Protein AF-0000000078424713 (afdb_homodimer)

Structure (mmCIF, N/CA/C/O backbone):
data_AF-0000000078424713-model_v1
#
loop_
_entity.id
_entity.type
_entity.pdbx_description
1 polymer 'Alcohol dehydrogenase'
#
loop_
_atom_site.group_PDB
_atom_site.id
_atom_site.type_symbol
_atom_site.label_atom_id
_atom_site.label_alt_id
_atom_site.label_comp_id
_atom_site.label_asym_id
_atom_site.label_entity_id
_atom_site.label_seq_id
_atom_site.pdbx_PDB_ins_code
_atom_site.Cartn_x
_atom_site.Cartn_y
_atom_site.Cartn_z
_atom_site.occupancy
_atom_site.B_iso_or_equiv
_atom_site.auth_seq_id
_atom_site.auth_comp_id
_atom_site.auth_asym_id
_atom_site.auth_atom_id
_atom_site.pdbx_PDB_model_num
ATOM 1 N N . MET A 1 1 ? -4.254 35.156 7 1 68.94 1 MET A N 1
ATOM 2 C CA . MET A 1 1 ? -3.281 34.188 6.52 1 68.94 1 MET A CA 1
ATOM 3 C C . MET A 1 1 ? -3.789 32.75 6.727 1 68.94 1 MET A C 1
ATOM 5 O O . MET A 1 1 ? -4.633 32.5 7.59 1 68.94 1 MET A O 1
ATOM 9 N N . ALA A 1 2 ? -3.672 31.766 5.781 1 88.94 2 ALA A N 1
ATOM 10 C CA . ALA A 1 2 ? -4.363 30.469 5.688 1 88.94 2 ALA A CA 1
ATOM 11 C C . ALA A 1 2 ? -4.148 29.641 6.949 1 88.94 2 ALA A C 1
ATOM 13 O O . ALA A 1 2 ? -4.945 28.766 7.262 1 88.94 2 ALA A O 1
ATOM 14 N N . PHE A 1 3 ? -3.219 30.094 7.855 1 97.5 3 PHE A N 1
ATOM 15 C CA . PHE A 1 3 ? -2.814 29.234 8.953 1 97.5 3 PHE A CA 1
ATOM 16 C C . PHE A 1 3 ? -3 29.938 10.297 1 97.5 3 PHE A C 1
ATOM 18 O O . PHE A 1 3 ? -2.988 29.281 11.344 1 97.5 3 PHE A O 1
ATOM 25 N N . LYS A 1 4 ? -3.119 31.297 10.305 1 97.5 4 LYS A N 1
ATOM 26 C CA . LYS A 1 4 ? -3.184 32.094 11.539 1 97.5 4 LYS A CA 1
ATOM 27 C C . LYS A 1 4 ? -4.305 31.578 12.445 1 97.5 4 LYS A C 1
ATOM 29 O O . LYS A 1 4 ? -5.445 31.422 12.008 1 97.5 4 LYS A O 1
ATOM 34 N N . GLY A 1 5 ? -3.928 31.203 13.633 1 97.69 5 GLY A N 1
ATOM 35 C CA . GLY A 1 5 ? -4.91 30.844 14.648 1 97.69 5 GLY A CA 1
ATOM 36 C C . GLY A 1 5 ? -5.359 29.406 14.547 1 97.69 5 GLY A C 1
ATOM 37 O O . GLY A 1 5 ? -6.145 28.938 15.375 1 97.69 5 GLY A O 1
ATOM 38 N N . LYS A 1 6 ? -4.883 28.688 13.578 1 98.44 6 LYS A N 1
ATOM 39 C CA . LYS A 1 6 ? -5.305 27.312 13.352 1 98.44 6 LYS A CA 1
ATOM 40 C C . LYS A 1 6 ? -4.582 26.359 14.305 1 98.44 6 LYS A C 1
ATOM 42 O O . LYS A 1 6 ? -3.566 26.719 14.898 1 98.44 6 LYS A O 1
ATOM 47 N N . HIS A 1 7 ? -5.145 25.219 14.547 1 98.81 7 HIS A N 1
ATOM 48 C CA . HIS A 1 7 ? -4.562 24.141 15.336 1 98.81 7 HIS A CA 1
ATOM 49 C C . HIS A 1 7 ? -4.164 22.969 14.445 1 98.81 7 HIS A C 1
ATOM 51 O O . HIS A 1 7 ? -4.957 22.516 13.609 1 98.81 7 HIS A O 1
ATOM 57 N N . ALA A 1 8 ? -2.875 22.516 14.648 1 98.88 8 ALA A N 1
ATOM 58 C CA . ALA A 1 8 ? -2.336 21.531 13.703 1 98.88 8 ALA A CA 1
ATOM 59 C C . ALA A 1 8 ? -1.685 20.359 14.43 1 98.88 8 ALA A C 1
ATOM 61 O O . ALA A 1 8 ? -1.218 20.516 15.562 1 98.88 8 ALA A O 1
ATOM 62 N N . ILE A 1 9 ? -1.711 19.234 13.836 1 98.94 9 ILE A N 1
ATOM 63 C CA . ILE A 1 9 ? -0.908 18.078 14.227 1 98.94 9 ILE A CA 1
ATOM 64 C C . ILE A 1 9 ? 0.061 17.719 13.102 1 98.94 9 ILE A C 1
ATOM 66 O O . ILE A 1 9 ? -0.309 17.734 11.922 1 98.94 9 ILE A O 1
ATOM 70 N N . VAL A 1 10 ? 1.286 17.453 13.414 1 98.94 10 VAL A N 1
ATOM 71 C CA . VAL A 1 10 ? 2.273 16.922 12.484 1 98.94 10 VAL A CA 1
ATOM 72 C C . VAL A 1 10 ? 2.838 15.609 13.023 1 98.94 10 VAL A C 1
ATOM 74 O O . VAL A 1 10 ? 3.486 15.594 14.07 1 98.94 10 VAL A O 1
ATOM 77 N N . THR A 1 11 ? 2.545 14.516 12.375 1 98.94 11 THR A N 1
ATOM 78 C CA . THR A 1 11 ? 3.264 13.297 12.719 1 98.94 11 THR A CA 1
ATOM 79 C C . THR A 1 11 ? 4.645 13.281 12.078 1 98.94 11 THR A C 1
ATOM 81 O O . THR A 1 11 ? 4.832 13.812 10.977 1 98.94 11 THR A O 1
ATOM 84 N N . GLY A 1 12 ? 5.566 12.641 12.766 1 98.25 12 GLY A N 1
ATOM 85 C CA . GLY A 1 12 ? 6.934 12.703 12.281 1 98.25 12 GLY A CA 1
ATOM 86 C C . GLY A 1 12 ? 7.504 14.109 12.289 1 98.25 12 GLY A C 1
ATOM 87 O O . GLY A 1 12 ? 8.281 14.477 11.398 1 98.25 12 GLY A O 1
ATOM 88 N N . GLY A 1 13 ? 7.086 14.914 13.188 1 98.25 13 GLY A N 1
ATOM 89 C CA . GLY A 1 13 ? 7.395 16.344 13.172 1 98.25 13 GLY A CA 1
ATOM 90 C C . GLY A 1 13 ? 8.641 16.688 13.961 1 98.25 13 GLY A C 1
ATOM 91 O O . GLY A 1 13 ? 8.969 17.859 14.125 1 98.25 13 GLY A O 1
ATOM 92 N N . ALA A 1 14 ? 9.367 15.68 14.477 1 97.44 14 ALA A N 1
ATOM 93 C CA . ALA A 1 14 ? 10.5 15.977 15.352 1 97.44 14 ALA A CA 1
ATOM 94 C C . ALA A 1 14 ? 11.805 16.016 14.562 1 97.44 14 ALA A C 1
ATOM 96 O O . ALA A 1 14 ? 12.844 16.438 15.086 1 97.44 14 ALA A O 1
ATOM 97 N N . ASN A 1 15 ? 11.797 15.625 13.273 1 95.25 15 ASN A N 1
ATOM 98 C CA . ASN A 1 15 ? 12.992 15.633 12.438 1 95.25 15 ASN A CA 1
ATOM 99 C C . ASN A 1 15 ? 12.641 15.75 10.961 1 95.25 15 ASN A C 1
ATOM 101 O O . ASN A 1 15 ? 11.469 15.789 10.594 1 95.25 15 ASN A O 1
ATOM 105 N N . GLY A 1 16 ? 13.609 15.984 10.195 1 96.19 16 GLY A N 1
ATOM 106 C CA . GLY A 1 16 ? 13.477 15.906 8.75 1 96.19 16 GLY A CA 1
ATOM 107 C C . GLY A 1 16 ? 12.438 16.844 8.195 1 96.19 16 GLY A C 1
ATOM 108 O O . GLY A 1 16 ? 12.375 18.016 8.586 1 96.19 16 GLY A O 1
ATOM 109 N N . ILE A 1 17 ? 11.688 16.359 7.211 1 98.38 17 ILE A N 1
ATOM 110 C CA . ILE A 1 17 ? 10.672 17.156 6.527 1 98.38 17 ILE A CA 1
ATOM 111 C C . ILE A 1 17 ? 9.609 17.609 7.527 1 98.38 17 ILE A C 1
ATOM 113 O O . ILE A 1 17 ? 9.172 18.766 7.508 1 98.38 17 ILE A O 1
ATOM 117 N N . GLY A 1 18 ? 9.203 16.719 8.453 1 98.5 18 GLY A N 1
ATOM 118 C CA . GLY A 1 18 ? 8.18 17.031 9.438 1 98.5 18 GLY A CA 1
ATOM 119 C C . GLY A 1 18 ? 8.555 18.188 10.336 1 98.5 18 GLY A C 1
ATOM 120 O O . GLY A 1 18 ? 7.727 19.062 10.617 1 98.5 18 GLY A O 1
ATOM 121 N N . LEU A 1 19 ? 9.766 18.188 10.742 1 98.44 19 LEU A N 1
ATOM 122 C CA . LEU A 1 19 ? 10.242 19.281 11.586 1 98.44 19 LEU A CA 1
ATOM 123 C C . LEU A 1 19 ? 10.195 20.609 10.836 1 98.44 19 LEU A C 1
ATOM 125 O O . LEU A 1 19 ? 9.82 21.641 11.398 1 98.44 19 LEU A O 1
ATOM 129 N N . GLN A 1 20 ? 10.594 20.578 9.562 1 98.62 20 GLN A N 1
ATOM 130 C CA . GLN A 1 20 ? 10.531 21.797 8.758 1 98.62 20 GLN A CA 1
ATOM 131 C C . GLN A 1 20 ? 9.094 22.25 8.562 1 98.62 20 GLN A C 1
ATOM 133 O O . GLN A 1 20 ? 8.82 23.453 8.492 1 98.62 20 GLN A O 1
ATOM 138 N N . VAL A 1 21 ? 8.141 21.328 8.461 1 98.88 21 VAL A N 1
ATOM 139 C CA . VAL A 1 21 ? 6.727 21.672 8.375 1 98.88 21 VAL A CA 1
ATOM 140 C C . VAL A 1 21 ? 6.289 22.391 9.656 1 98.8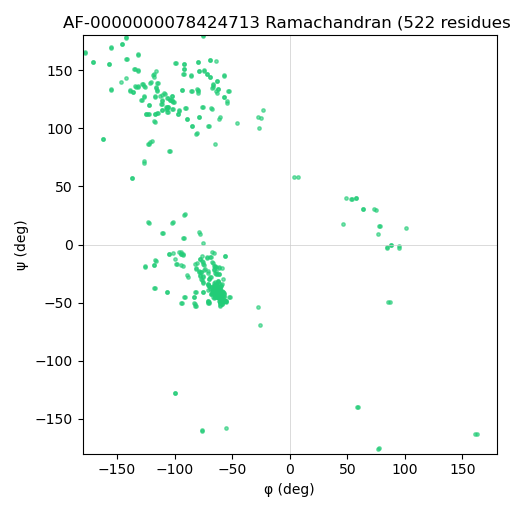8 21 VAL A C 1
ATOM 142 O O . VAL A 1 21 ? 5.609 23.422 9.594 1 98.88 21 VAL A O 1
ATOM 145 N N . VAL A 1 22 ? 6.691 21.859 10.805 1 98.81 22 VAL A N 1
ATOM 146 C CA . VAL A 1 22 ? 6.367 22.469 12.086 1 98.81 22 VAL A CA 1
ATOM 147 C C . VAL A 1 22 ? 6.891 23.906 12.117 1 98.81 22 VAL A C 1
ATOM 149 O O . VAL A 1 22 ? 6.156 24.844 12.461 1 98.81 22 VAL A O 1
ATOM 152 N N . LYS A 1 23 ? 8.141 24.094 11.727 1 98.75 23 LYS A N 1
ATOM 153 C CA . LYS A 1 23 ? 8.758 25.422 11.703 1 98.75 23 LYS A CA 1
ATOM 154 C C . LYS A 1 23 ? 7.977 26.375 10.805 1 98.75 23 LYS A C 1
ATOM 156 O O . LYS A 1 23 ? 7.711 27.516 11.18 1 98.75 23 LYS A O 1
ATOM 161 N N . GLN A 1 24 ? 7.609 25.875 9.617 1 98.5 24 GLN A N 1
ATOM 162 C CA . GLN A 1 24 ? 6.844 26.703 8.68 1 98.5 24 GLN A CA 1
ATOM 163 C C . GLN A 1 24 ? 5.492 27.094 9.273 1 98.5 24 GLN A C 1
ATOM 165 O O . GLN A 1 24 ? 5.059 28.234 9.133 1 98.5 24 GLN A O 1
ATOM 170 N N . LEU A 1 25 ? 4.789 26.156 9.906 1 98.75 25 LEU A N 1
ATOM 171 C CA . LEU A 1 25 ? 3.49 26.438 10.516 1 98.75 25 LEU A CA 1
ATOM 172 C C . LEU A 1 25 ? 3.613 27.5 11.594 1 98.75 25 LEU A C 1
ATOM 174 O O . LEU A 1 25 ? 2.799 28.422 11.656 1 98.75 25 LEU A O 1
ATOM 178 N N . LEU A 1 26 ? 4.617 27.391 12.438 1 98.62 26 LEU A N 1
ATOM 179 C CA . LEU A 1 26 ? 4.848 28.375 13.5 1 98.62 26 LEU A CA 1
ATOM 180 C C . LEU A 1 26 ? 5.141 29.75 12.906 1 98.62 26 LEU A C 1
ATOM 182 O O . LEU A 1 26 ? 4.59 30.75 13.367 1 98.62 26 LEU A O 1
ATOM 186 N N . MET A 1 27 ? 5.945 29.766 11.867 1 98.06 27 MET A N 1
ATOM 187 C CA . MET A 1 27 ? 6.312 31.016 11.203 1 98.06 27 MET A CA 1
ATOM 188 C C . MET A 1 27 ? 5.09 31.672 10.578 1 98.06 27 MET A C 1
ATOM 190 O O . MET A 1 27 ? 5.055 32.906 10.406 1 98.06 27 MET A O 1
ATOM 194 N N . HIS A 1 28 ? 4.078 30.891 10.258 1 98.06 28 HIS A N 1
ATOM 195 C CA . HIS A 1 28 ? 2.869 31.406 9.625 1 98.06 28 HIS A CA 1
ATOM 196 C C . HIS A 1 28 ? 1.736 31.547 10.641 1 98.06 28 HIS A C 1
ATOM 198 O O . HIS A 1 28 ? 0.561 31.5 10.273 1 98.06 28 HIS A O 1
ATOM 204 N N . ASP A 1 29 ? 2.047 31.594 11.906 1 97.94 29 ASP A N 1
ATOM 205 C CA . ASP A 1 29 ? 1.209 32.031 13.016 1 97.94 29 ASP A CA 1
ATOM 206 C C . ASP A 1 29 ? 0.127 31.016 13.344 1 97.94 29 ASP A C 1
ATOM 208 O O . ASP A 1 29 ? -0.987 31.391 13.727 1 97.94 29 ASP A O 1
ATOM 212 N N . VAL A 1 30 ? 0.4 29.75 13.117 1 98.56 30 VAL A N 1
ATOM 213 C CA . VAL A 1 30 ? -0.473 28.719 13.688 1 98.56 30 VAL A CA 1
ATOM 214 C C . VAL A 1 30 ? -0.541 28.891 15.203 1 98.56 30 VAL A C 1
ATOM 216 O O . VAL A 1 30 ? 0.439 29.281 15.836 1 98.56 30 VAL A O 1
ATOM 219 N N . HIS A 1 31 ? -1.687 28.609 15.766 1 98.62 31 HIS A N 1
ATOM 220 C CA . HIS A 1 31 ? -1.865 28.859 17.188 1 98.62 31 HIS A CA 1
ATOM 221 C C . HIS A 1 31 ? -1.307 27.719 18.031 1 98.62 31 HIS A C 1
ATOM 223 O O . HIS A 1 31 ? -0.588 27.953 19 1 98.62 31 HIS A O 1
ATOM 229 N N . LYS A 1 32 ? -1.677 26.516 17.719 1 98.81 32 LYS A N 1
ATOM 230 C CA . LYS A 1 32 ? -1.205 25.328 18.438 1 98.81 32 LYS A CA 1
ATOM 231 C C . LYS A 1 32 ? -0.729 24.25 17.469 1 98.81 32 LYS A C 1
ATOM 233 O O . LYS A 1 32 ? -1.345 24.047 16.422 1 98.81 32 LYS A O 1
ATOM 238 N N . VAL A 1 33 ? 0.405 23.656 17.781 1 98.88 33 VAL A N 1
ATOM 239 C CA . VAL A 1 33 ? 0.933 22.531 17 1 98.88 33 VAL A CA 1
ATOM 240 C C . VAL A 1 33 ? 1.267 21.375 17.938 1 98.88 33 VAL A C 1
ATOM 242 O O . VAL A 1 33 ? 1.982 21.547 18.922 1 98.88 33 VAL A O 1
ATOM 245 N N . ALA A 1 34 ? 0.713 20.234 17.688 1 98.88 34 ALA A N 1
ATOM 246 C CA . ALA A 1 34 ? 1.129 19 18.344 1 98.88 34 ALA A CA 1
ATOM 247 C C . ALA A 1 34 ? 1.993 18.156 17.422 1 98.88 34 ALA A C 1
ATOM 249 O O . ALA A 1 34 ? 1.628 17.906 16.266 1 98.88 34 ALA A O 1
ATOM 250 N N . ILE A 1 35 ? 3.129 17.766 17.922 1 98.69 35 ILE A N 1
ATOM 251 C CA . ILE A 1 35 ? 4.039 16.859 17.234 1 98.69 35 ILE A CA 1
ATOM 252 C C . ILE A 1 35 ? 3.898 15.445 17.797 1 98.69 35 ILE A C 1
ATOM 254 O O . ILE A 1 35 ? 3.996 15.234 19 1 98.69 35 ILE A O 1
ATOM 258 N N . ILE A 1 36 ? 3.594 14.516 16.953 1 98.75 36 ILE A N 1
ATOM 259 C CA . ILE A 1 36 ? 3.605 13.102 17.312 1 98.75 36 ILE A CA 1
ATOM 260 C C . ILE A 1 36 ? 4.805 12.414 16.672 1 98.75 36 ILE A C 1
ATOM 262 O O . ILE A 1 36 ? 4.926 12.375 15.438 1 98.75 36 ILE A O 1
ATOM 266 N N . ASP A 1 37 ? 5.66 11.898 17.422 1 98.38 37 ASP A N 1
ATOM 267 C CA . ASP A 1 37 ? 6.871 11.266 16.906 1 98.38 37 ASP A CA 1
ATOM 268 C C . ASP A 1 37 ? 7.43 10.258 17.906 1 98.38 37 ASP A C 1
ATOM 270 O O . ASP A 1 37 ? 7.145 10.336 19.109 1 98.38 37 ASP A O 1
ATOM 274 N N . LEU A 1 38 ? 8.156 9.312 17.391 1 96.44 38 LEU A N 1
ATOM 275 C CA . LEU A 1 38 ? 8.883 8.391 18.266 1 96.44 38 LEU A CA 1
ATOM 276 C C . LEU A 1 38 ? 10.125 9.062 18.844 1 96.44 38 LEU A C 1
ATOM 278 O O . LEU A 1 38 ? 10.539 8.75 19.969 1 96.44 38 LEU A O 1
ATOM 282 N N . GLN A 1 39 ? 10.633 9.922 18.094 1 90.69 39 GLN A N 1
ATOM 283 C CA . GLN A 1 39 ? 11.812 10.656 18.531 1 90.69 39 GLN A CA 1
ATOM 284 C C . GLN A 1 39 ? 11.422 11.875 19.359 1 90.69 39 GLN A C 1
ATOM 286 O O . GLN A 1 39 ? 10.391 12.5 19.109 1 90.69 39 GLN A O 1
ATOM 291 N N . ASP A 1 40 ? 12.133 12.305 20.359 1 86.31 40 ASP A N 1
ATOM 292 C CA . ASP A 1 40 ? 11.812 13.414 21.25 1 86.31 40 ASP A CA 1
ATOM 293 C C . ASP A 1 40 ? 12.562 14.68 20.844 1 86.31 40 ASP A C 1
ATOM 295 O O . ASP A 1 40 ? 12.109 15.789 21.109 1 86.31 40 ASP A O 1
ATOM 299 N N . ASN A 1 41 ? 13.484 14.656 20.031 1 91.69 41 ASN A N 1
ATOM 300 C CA . ASN A 1 41 ? 14.312 15.805 19.688 1 91.69 41 ASN A CA 1
ATOM 301 C C . ASN A 1 41 ? 14.016 17 20.578 1 91.69 41 ASN A C 1
ATOM 303 O O . ASN A 1 41 ? 13.703 18.094 20.094 1 91.69 41 ASN A O 1
ATOM 307 N N . LEU A 1 42 ? 14.148 16.922 21.922 1 94.44 42 LEU A N 1
ATOM 308 C CA . LEU A 1 42 ? 13.766 17.875 22.953 1 94.44 42 LEU A CA 1
ATOM 309 C C . LEU A 1 42 ? 14.516 19.188 22.781 1 94.44 42 LEU A C 1
ATOM 311 O O . LEU A 1 42 ? 13.945 20.266 22.984 1 94.44 42 LEU A O 1
ATOM 315 N N . GLU A 1 43 ? 15.766 19.078 22.406 1 95.75 43 GLU A N 1
ATOM 316 C CA . GLU A 1 43 ? 16.562 20.281 22.234 1 95.75 43 GLU A CA 1
ATOM 317 C C . GLU A 1 43 ? 15.945 21.219 21.203 1 95.75 43 GLU A C 1
ATOM 319 O O . GLU A 1 43 ? 15.758 22.406 21.453 1 95.75 43 GLU A O 1
ATOM 324 N N . GLU A 1 44 ? 15.633 20.672 20.031 1 96.38 44 GLU A N 1
ATOM 325 C CA . GLU A 1 44 ? 15.039 21.484 18.969 1 96.38 44 GLU A CA 1
ATOM 326 C C . GLU A 1 44 ? 13.672 22.016 19.375 1 96.38 44 GLU A C 1
ATOM 328 O O . GLU A 1 44 ? 13.312 23.141 19.047 1 96.38 44 GLU A O 1
ATOM 333 N N . ILE A 1 45 ? 12.914 21.25 20.125 1 96.5 45 ILE A N 1
ATOM 334 C CA . ILE A 1 45 ? 11.562 21.625 20.516 1 96.5 45 ILE A CA 1
ATOM 335 C C . ILE A 1 45 ? 11.633 22.781 21.531 1 96.5 45 ILE A C 1
ATOM 337 O O . ILE A 1 45 ? 10.836 23.719 21.453 1 96.5 45 ILE A O 1
ATOM 341 N N . VAL A 1 46 ? 12.547 22.75 22.406 1 97.06 46 VAL A N 1
ATOM 342 C CA . VAL A 1 46 ? 12.75 23.812 23.375 1 97.06 46 VAL A CA 1
ATOM 343 C C . VAL A 1 46 ? 13.117 25.109 22.656 1 97.06 46 VAL A C 1
ATOM 345 O O . VAL A 1 46 ? 12.609 26.172 23 1 97.06 46 VAL A O 1
ATOM 348 N N . ILE A 1 47 ? 13.953 25 21.688 1 98.12 47 ILE A N 1
ATOM 349 C CA . ILE A 1 47 ? 14.375 26.156 20.906 1 98.12 47 ILE A CA 1
ATOM 350 C C . ILE A 1 47 ? 13.164 26.766 20.203 1 98.12 47 ILE A C 1
ATOM 352 O O . ILE A 1 47 ? 13 27.984 20.203 1 98.12 47 ILE A O 1
ATOM 356 N N . LEU A 1 48 ? 12.312 25.938 19.641 1 98.38 48 LEU A N 1
ATOM 357 C CA . LEU A 1 48 ? 11.133 26.422 18.922 1 98.38 48 LEU A CA 1
ATOM 358 C C . LEU A 1 48 ? 10.148 27.078 19.891 1 98.38 48 LEU A C 1
ATOM 360 O O . LEU A 1 48 ? 9.562 28.109 19.562 1 98.38 48 LEU A O 1
ATOM 364 N N . ARG A 1 49 ? 9.961 26.547 21.078 1 98.19 49 ARG A N 1
ATOM 365 C CA . ARG A 1 49 ? 9.07 27.141 22.078 1 98.19 49 ARG A CA 1
ATOM 366 C C . ARG A 1 49 ? 9.547 28.531 22.469 1 98.19 49 ARG A C 1
ATOM 368 O O . ARG A 1 49 ? 8.734 29.453 22.641 1 98.19 49 ARG A O 1
ATOM 375 N N . ALA A 1 50 ? 10.828 28.641 22.578 1 98.44 50 ALA A N 1
ATOM 376 C CA . ALA A 1 50 ? 11.398 29.938 22.953 1 98.44 50 ALA A CA 1
ATOM 377 C C . ALA A 1 50 ? 11.25 30.953 21.812 1 98.44 50 ALA A C 1
ATOM 379 O O . ALA A 1 50 ? 11.023 32.125 22.062 1 98.44 50 ALA A O 1
ATOM 380 N N . ALA A 1 51 ? 11.375 30.469 20.625 1 98.44 51 ALA A N 1
ATOM 381 C CA . ALA A 1 51 ? 11.328 31.344 19.453 1 98.44 51 ALA A CA 1
ATOM 382 C C . ALA A 1 51 ? 9.898 31.781 19.156 1 98.44 51 ALA A C 1
ATOM 384 O O . ALA A 1 51 ? 9.68 32.844 18.562 1 98.44 51 ALA A O 1
ATOM 385 N N . PHE A 1 52 ? 8.922 30.953 19.547 1 98.38 52 PHE A N 1
ATOM 386 C CA . PHE A 1 52 ? 7.516 31.234 19.281 1 98.38 52 PHE A CA 1
ATOM 387 C C . PHE A 1 52 ? 6.707 31.172 20.578 1 98.38 52 PHE A C 1
ATOM 389 O O . PHE A 1 52 ? 5.789 30.344 20.703 1 98.38 52 PHE A O 1
ATOM 396 N N . PRO A 1 53 ? 6.84 32.094 21.5 1 97.5 53 PRO A N 1
ATOM 397 C CA . PRO A 1 53 ? 6.285 31.984 22.844 1 97.5 53 PRO A CA 1
ATOM 398 C C . PRO A 1 53 ? 4.77 32.188 22.875 1 97.5 53 PRO A C 1
ATOM 400 O O . PRO A 1 53 ? 4.109 31.797 23.844 1 97.5 53 PRO A O 1
ATOM 403 N N . ALA A 1 54 ? 4.242 32.844 21.859 1 97.81 54 ALA A N 1
ATOM 404 C CA . ALA A 1 54 ? 2.803 33.062 21.828 1 97.81 54 ALA A CA 1
ATOM 405 C C . ALA A 1 54 ? 2.047 31.844 21.328 1 97.81 54 ALA A C 1
ATOM 407 O O . ALA A 1 54 ? 0.827 31.75 21.484 1 97.81 54 ALA A O 1
ATOM 408 N N . GLN A 1 55 ? 2.748 30.922 20.703 1 98.31 55 GLN A N 1
ATOM 409 C CA . GLN A 1 55 ? 2.16 29.703 20.156 1 98.31 55 GLN A CA 1
ATOM 410 C C . GLN A 1 55 ? 2.377 28.516 21.109 1 98.31 55 GLN A C 1
ATOM 412 O O . GLN A 1 55 ? 3.229 28.578 22 1 98.31 55 GLN A O 1
ATOM 417 N N . HIS A 1 56 ? 1.563 27.531 21.016 1 98.19 56 HIS A N 1
ATOM 418 C CA . HIS A 1 56 ? 1.643 26.344 21.844 1 98.19 56 HIS A CA 1
ATOM 419 C C . HIS A 1 56 ? 2.174 25.156 21.062 1 98.19 56 HIS A C 1
ATOM 421 O O . HIS A 1 56 ? 1.554 24.719 20.094 1 98.19 56 HIS A O 1
ATOM 427 N N . LEU A 1 57 ? 3.316 24.719 21.438 1 98.25 57 LEU A N 1
ATOM 428 C CA . LEU A 1 57 ? 3.947 23.562 20.797 1 98.25 57 LEU A CA 1
ATOM 429 C C . LEU A 1 57 ? 3.986 22.375 21.75 1 98.25 57 LEU A C 1
ATOM 431 O O . LEU A 1 57 ? 4.656 22.422 22.781 1 98.25 57 LEU A O 1
ATOM 435 N N . LEU A 1 58 ? 3.281 21.281 21.406 1 97.62 58 LEU A N 1
ATOM 436 C CA . LEU A 1 58 ? 3.178 20.062 22.203 1 97.62 58 LEU A CA 1
ATOM 437 C C . LEU A 1 58 ? 3.906 18.906 21.531 1 97.62 58 LEU A C 1
ATOM 439 O O . LEU A 1 58 ? 3.711 18.656 20.344 1 97.62 58 LEU A O 1
ATOM 443 N N . LEU A 1 59 ? 4.836 18.297 22.234 1 97.88 59 LEU A N 1
ATOM 444 C CA . LEU A 1 59 ? 5.504 17.094 21.75 1 97.88 59 LEU A CA 1
ATOM 445 C C . LEU A 1 59 ? 4.98 15.852 22.469 1 97.88 59 LEU A C 1
ATOM 447 O O . LEU A 1 59 ? 4.992 15.789 23.703 1 97.88 59 LEU A O 1
ATOM 451 N N . ILE A 1 60 ? 4.508 14.883 21.734 1 97.94 60 ILE A N 1
ATOM 452 C CA . ILE A 1 60 ? 4.004 13.625 22.281 1 97.94 60 ILE A CA 1
ATOM 453 C C . ILE A 1 60 ? 4.781 12.453 21.688 1 97.94 60 ILE A C 1
ATOM 455 O O . ILE A 1 60 ? 4.793 12.266 20.469 1 97.94 60 ILE A O 1
ATOM 459 N N . LYS A 1 61 ? 5.43 11.68 22.531 1 98.06 61 LYS A N 1
ATOM 460 C CA . LYS A 1 61 ? 6.141 10.484 22.094 1 98.06 61 LYS A CA 1
ATOM 461 C C . LYS A 1 61 ? 5.176 9.328 21.859 1 98.06 61 LYS A C 1
ATOM 463 O O . LYS A 1 61 ? 4.598 8.797 22.812 1 98.06 61 LYS A O 1
ATOM 468 N N . MET A 1 62 ? 4.969 8.938 20.594 1 98.5 62 MET A N 1
ATOM 469 C CA . MET A 1 62 ? 4.043 7.867 20.234 1 98.5 62 MET A CA 1
ATOM 470 C C . MET A 1 62 ? 4.422 7.242 18.906 1 98.5 62 MET A C 1
ATOM 472 O O . MET A 1 62 ? 4.797 7.949 17.969 1 98.5 62 MET A O 1
ATOM 476 N N . ASP A 1 63 ? 4.434 5.969 18.875 1 98.69 63 ASP A N 1
ATOM 477 C CA . ASP A 1 63 ? 4.586 5.219 17.625 1 98.69 63 ASP A CA 1
ATOM 478 C C . ASP A 1 63 ? 3.295 5.234 16.812 1 98.69 63 ASP A C 1
ATOM 480 O O . ASP A 1 63 ? 2.271 4.707 17.266 1 98.69 63 ASP A O 1
ATOM 484 N N . VAL A 1 64 ? 3.361 5.793 15.617 1 98.75 64 VAL A N 1
ATOM 485 C CA . VAL A 1 64 ? 2.146 5.945 14.828 1 98.75 64 VAL A CA 1
ATOM 486 C C . VAL A 1 64 ? 1.59 4.57 14.461 1 98.75 64 VAL A C 1
ATOM 488 O O . VAL A 1 64 ? 0.418 4.441 14.102 1 98.75 64 VAL A O 1
ATOM 491 N N . ALA A 1 65 ? 2.402 3.52 14.523 1 98.5 65 ALA A N 1
ATOM 492 C CA . ALA A 1 65 ? 1.945 2.166 14.219 1 98.5 65 ALA A CA 1
ATOM 493 C C . ALA A 1 65 ? 1.096 1.601 15.352 1 98.5 65 ALA A C 1
ATOM 495 O O . ALA A 1 65 ? 0.43 0.576 15.188 1 98.5 65 ALA A O 1
ATOM 496 N N . ASN A 1 66 ? 1.191 2.211 16.516 1 98.69 66 ASN A N 1
ATOM 497 C CA . ASN A 1 66 ? 0.387 1.799 17.672 1 98.69 66 ASN A CA 1
ATOM 498 C C . ASN A 1 66 ? -1.023 2.377 17.594 1 98.69 66 ASN A C 1
ATOM 500 O O . ASN A 1 66 ? -1.274 3.475 18.094 1 98.69 66 ASN A O 1
ATOM 504 N N . ALA A 1 67 ? -1.939 1.62 17.094 1 98.62 67 ALA A N 1
ATOM 505 C CA . ALA A 1 67 ? -3.281 2.113 16.781 1 98.62 67 ALA A CA 1
ATOM 506 C C . ALA A 1 67 ? -3.967 2.637 18.047 1 98.62 67 ALA A C 1
ATOM 508 O O . ALA A 1 67 ? -4.523 3.736 18.047 1 98.62 67 ALA A O 1
ATOM 509 N N . LYS A 1 68 ? -3.936 1.891 19.078 1 98.56 68 LYS A N 1
ATOM 510 C CA . LYS A 1 68 ? -4.578 2.303 20.328 1 98.56 68 LYS A CA 1
ATOM 511 C C . LYS A 1 68 ? -3.9 3.539 20.906 1 98.56 68 LYS A C 1
ATOM 513 O O . LYS A 1 68 ? -4.57 4.426 21.438 1 98.56 68 LYS A O 1
ATOM 518 N N . GLY A 1 69 ? -2.584 3.584 20.828 1 98.81 69 GLY A N 1
ATOM 519 C CA . GLY A 1 69 ? -1.841 4.746 21.297 1 98.81 69 GLY A CA 1
ATOM 520 C C . GLY A 1 69 ? -2.182 6.016 20.531 1 98.81 69 GLY A C 1
ATOM 521 O O . GLY A 1 69 ? -2.316 7.082 21.141 1 98.81 69 GLY A O 1
ATOM 522 N N . ILE A 1 70 ? -2.348 5.91 19.25 1 98.88 70 ILE A N 1
ATOM 523 C CA . ILE A 1 70 ? -2.67 7.059 18.422 1 98.88 70 ILE A CA 1
ATOM 524 C C . ILE A 1 70 ? -4.082 7.547 18.734 1 98.88 70 ILE A C 1
ATOM 526 O O . ILE A 1 70 ? -4.328 8.75 18.812 1 98.88 70 ILE A O 1
ATOM 530 N N . GLU A 1 71 ? -4.969 6.605 18.875 1 98.75 71 GLU A N 1
ATOM 531 C CA . GLU A 1 71 ? -6.32 6.992 19.266 1 98.75 71 GLU A CA 1
ATOM 532 C C . GLU A 1 71 ? -6.312 7.805 20.562 1 98.75 71 GLU A C 1
ATOM 534 O O . GLU A 1 71 ? -6.898 8.891 20.625 1 98.75 71 GLU A O 1
ATOM 539 N N . ALA A 1 72 ? -5.633 7.332 21.562 1 98.81 72 ALA A N 1
ATOM 540 C CA . ALA A 1 72 ? -5.535 8.023 22.844 1 98.81 72 ALA A CA 1
ATOM 541 C C . ALA A 1 72 ? -4.828 9.367 22.688 1 98.81 72 ALA A C 1
ATOM 543 O O . ALA A 1 72 ? -5.199 10.352 23.344 1 98.81 72 ALA A O 1
ATOM 544 N N . THR A 1 73 ? -3.816 9.391 21.875 1 98.81 73 THR A N 1
ATOM 545 C CA . THR A 1 73 ? -3.049 10.609 21.641 1 98.81 73 THR A CA 1
ATOM 546 C C . THR A 1 73 ? -3.928 11.695 21.031 1 98.81 73 THR A C 1
ATOM 548 O O . THR A 1 73 ? -3.9 12.844 21.469 1 98.81 73 THR A O 1
ATOM 551 N N . TYR A 1 74 ? -4.73 11.383 20.047 1 98.81 74 TYR A N 1
ATOM 552 C CA . TYR A 1 74 ? -5.625 12.352 19.406 1 98.81 74 TYR A CA 1
ATOM 553 C C . TYR A 1 74 ? -6.66 12.867 20.406 1 98.81 74 TYR A C 1
ATOM 555 O O . TYR A 1 74 ? -6.992 14.055 20.406 1 98.81 74 TYR A O 1
ATOM 563 N N . GLU A 1 75 ? -7.156 11.953 21.234 1 98.31 75 GLU A N 1
ATOM 564 C CA . GLU A 1 75 ? -8.094 12.375 22.266 1 98.31 75 GLU A CA 1
ATOM 565 C C . GLU A 1 75 ? -7.457 13.398 23.219 1 98.31 75 GLU A C 1
ATOM 567 O O . GLU A 1 75 ? -8.07 14.406 23.547 1 98.31 75 GLU A O 1
ATOM 572 N N . GLU A 1 76 ? -6.273 13.133 23.578 1 98.38 76 GLU A N 1
ATOM 573 C CA . GLU A 1 76 ? -5.555 14.031 24.469 1 98.38 76 GLU A CA 1
ATOM 574 C C . GLU A 1 76 ? -5.312 15.391 23.812 1 98.38 76 GLU A C 1
ATOM 576 O O . GLU A 1 76 ? -5.492 16.438 24.438 1 98.38 76 GLU A O 1
ATOM 581 N N . ILE A 1 77 ? -4.914 15.398 22.562 1 98.56 77 ILE A N 1
ATOM 582 C CA . ILE A 1 77 ? -4.652 16.641 21.844 1 98.56 77 ILE A CA 1
ATOM 583 C C . ILE A 1 77 ? -5.945 17.438 21.719 1 98.56 77 ILE A C 1
ATOM 585 O O . ILE A 1 77 ? -5.941 18.656 21.906 1 98.56 77 ILE A O 1
ATOM 589 N N . LEU A 1 78 ? -7.035 16.766 21.422 1 97.88 78 LEU A N 1
ATOM 590 C CA . LEU A 1 78 ? -8.312 17.453 21.25 1 97.88 78 LEU A CA 1
ATOM 591 C C . LEU A 1 78 ? -8.75 18.109 22.562 1 97.88 78 LEU A C 1
ATOM 593 O O . LEU A 1 78 ? -9.305 19.203 22.547 1 97.88 78 LEU A O 1
ATOM 597 N N . LYS A 1 79 ? -8.531 17.375 23.625 1 97.44 79 LYS A N 1
ATOM 598 C CA . LYS A 1 79 ? -8.852 17.969 24.922 1 97.44 79 LYS A CA 1
ATOM 599 C C . LYS A 1 79 ? -8.055 19.234 25.172 1 97.44 79 LYS A C 1
ATOM 601 O O . LYS A 1 79 ? -8.578 20.203 25.734 1 97.44 79 LYS A O 1
ATOM 606 N N . THR A 1 80 ? -6.863 19.25 24.719 1 97.75 80 THR A N 1
ATOM 607 C CA . THR A 1 80 ? -5.961 20.375 24.953 1 97.75 80 THR A CA 1
ATOM 608 C C . THR A 1 80 ? -6.227 21.5 23.953 1 97.75 80 THR A C 1
ATOM 610 O O . THR A 1 80 ? -6.211 22.672 24.312 1 97.75 80 THR A O 1
ATOM 613 N N . PHE A 1 81 ? -6.465 21.156 22.703 1 98.12 81 PHE A N 1
ATOM 614 C CA . PHE A 1 81 ? -6.547 22.125 21.609 1 98.12 81 PHE A CA 1
ATOM 615 C C . PHE A 1 81 ? -7.973 22.641 21.453 1 98.12 81 PHE A C 1
ATOM 617 O O . PHE A 1 81 ? -8.188 23.734 20.922 1 98.12 81 PHE A O 1
ATOM 624 N N . GLY A 1 82 ? -9 21.844 21.859 1 97.38 82 GLY A N 1
ATOM 625 C CA . GLY A 1 82 ? -10.398 22.172 21.656 1 97.38 82 GLY A CA 1
ATOM 626 C C . GLY A 1 82 ? -10.93 21.75 20.297 1 97.38 82 GLY A C 1
ATOM 627 O O . GLY A 1 82 ? -12.031 21.203 20.203 1 97.38 82 GLY A O 1
ATOM 628 N N . HIS A 1 83 ? -10.234 22.078 19.266 1 97.38 83 HIS A N 1
ATOM 629 C CA . HIS A 1 83 ? -10.547 21.641 17.922 1 97.38 83 HIS A CA 1
ATOM 630 C C . HIS A 1 83 ? -9.281 21.422 17.094 1 97.38 83 HIS A C 1
ATOM 632 O O . HIS A 1 83 ? -8.172 21.656 17.594 1 97.38 83 HIS A O 1
ATOM 638 N N . LEU A 1 84 ? -9.414 20.875 15.898 1 98.5 84 LEU A N 1
ATOM 639 C CA . LEU A 1 84 ? -8.312 20.578 15 1 98.5 84 LEU A CA 1
ATOM 640 C C . LEU A 1 84 ? -8.625 21.047 13.578 1 98.5 84 LEU A C 1
ATOM 642 O O . LEU A 1 84 ? -9.727 20.828 13.078 1 98.5 84 LEU A O 1
ATOM 646 N N . ASP A 1 85 ? -7.617 21.703 12.922 1 98.44 85 ASP A N 1
ATOM 647 C CA . ASP A 1 85 ? -7.871 22.297 11.609 1 98.44 85 ASP A CA 1
ATOM 648 C C . ASP A 1 85 ? -7.016 21.641 10.531 1 98.44 85 ASP A C 1
ATOM 650 O O . ASP A 1 85 ? -7.453 21.484 9.391 1 98.44 85 ASP A O 1
ATOM 654 N N . ILE A 1 86 ? -5.77 21.297 10.883 1 98.88 86 ILE A N 1
ATOM 655 C CA . ILE A 1 86 ? -4.789 20.844 9.906 1 98.88 86 ILE A CA 1
ATOM 656 C C . ILE A 1 86 ? -4.035 19.641 10.445 1 98.88 86 ILE A C 1
ATOM 658 O O . ILE A 1 86 ? -3.605 19.625 11.602 1 98.88 86 ILE A O 1
ATOM 662 N N . VAL A 1 87 ? -3.932 18.641 9.68 1 98.94 87 VAL A N 1
ATOM 663 C CA . VAL A 1 87 ? -3.08 17.5 10.008 1 98.94 87 VAL A CA 1
ATOM 664 C C . VAL A 1 87 ? -2.127 17.219 8.852 1 98.94 87 VAL A C 1
ATOM 666 O O . VAL A 1 87 ? -2.551 17.141 7.695 1 98.94 87 VAL A O 1
ATOM 669 N N . VAL A 1 88 ? -0.861 17.141 9.125 1 98.94 88 VAL A N 1
ATOM 670 C CA . VAL A 1 88 ? 0.167 16.766 8.156 1 98.94 88 VAL A CA 1
ATOM 671 C C . VAL A 1 88 ? 0.854 15.484 8.609 1 98.94 88 VAL A C 1
ATOM 673 O O . VAL A 1 88 ? 1.634 15.492 9.562 1 98.94 88 VAL A O 1
ATOM 676 N N . ASN A 1 89 ? 0.557 14.438 7.977 1 98.94 89 ASN A N 1
ATOM 677 C CA . ASN A 1 89 ? 1.151 13.141 8.281 1 98.94 89 ASN A CA 1
ATOM 678 C C . ASN A 1 89 ? 2.438 12.914 7.492 1 98.94 89 ASN A C 1
ATOM 680 O O . ASN A 1 89 ? 2.391 12.578 6.309 1 98.94 89 ASN A O 1
ATOM 684 N N . VAL A 1 90 ? 3.545 12.969 8.203 1 98.81 90 VAL A N 1
ATOM 685 C CA . VAL A 1 90 ? 4.855 12.883 7.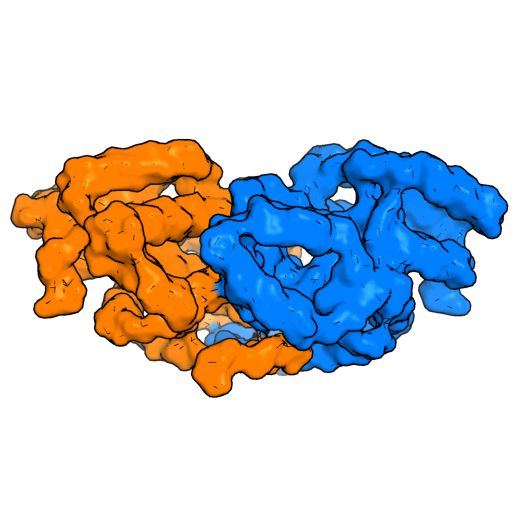566 1 98.81 90 VAL A CA 1
ATOM 686 C C . VAL A 1 90 ? 5.598 11.648 8.07 1 98.81 90 VAL A C 1
ATOM 688 O O . VAL A 1 90 ? 6.555 11.188 7.445 1 98.81 90 VAL A O 1
ATOM 691 N N . ALA A 1 91 ? 5.137 11.102 9.219 1 98.5 91 ALA A N 1
ATOM 692 C CA . ALA A 1 91 ? 5.832 9.977 9.844 1 98.5 91 ALA A CA 1
ATOM 693 C C . ALA A 1 91 ? 6.035 8.836 8.844 1 98.5 91 ALA A C 1
ATOM 695 O O . ALA A 1 91 ? 5.117 8.484 8.102 1 98.5 91 ALA A O 1
ATOM 696 N N . GLY A 1 92 ? 7.156 8.336 8.766 1 96.94 92 GLY A N 1
ATOM 697 C CA . GLY A 1 92 ? 7.539 7.211 7.93 1 96.94 92 GLY A CA 1
ATOM 698 C C . GLY A 1 92 ? 8.992 6.812 8.102 1 96.94 92 GLY A C 1
ATOM 699 O O . GLY A 1 92 ? 9.781 7.551 8.695 1 96.94 92 GLY A O 1
ATOM 700 N N . LEU A 1 93 ? 9.32 5.672 7.652 1 95.25 93 LEU A N 1
ATOM 701 C CA . LEU A 1 93 ? 10.711 5.227 7.664 1 95.25 93 LEU A CA 1
ATOM 702 C C . LEU A 1 93 ? 11.039 4.445 6.395 1 95.25 93 LEU A C 1
ATOM 704 O O . LEU A 1 93 ? 10.141 4.016 5.672 1 95.25 93 LEU A O 1
ATOM 708 N N . PHE A 1 94 ? 12.266 4.391 6.156 1 96.62 94 PHE A N 1
ATOM 709 C CA . PHE A 1 94 ? 12.773 3.547 5.082 1 96.62 94 PHE A CA 1
ATOM 710 C C . PHE A 1 94 ? 13.641 2.422 5.645 1 96.62 94 PHE A C 1
ATOM 712 O O . PHE A 1 94 ? 14.703 2.672 6.219 1 96.62 94 PHE A O 1
ATOM 719 N N . ASN A 1 95 ? 13.234 1.267 5.543 1 97.62 95 ASN A N 1
ATOM 720 C CA . ASN A 1 95 ? 13.961 0.024 5.797 1 97.62 95 ASN A CA 1
ATOM 721 C C . ASN A 1 95 ? 13.266 -1.171 5.152 1 97.62 95 ASN A C 1
ATOM 723 O O . ASN A 1 95 ? 12.445 -1.838 5.785 1 97.62 95 ASN A O 1
ATOM 727 N N . ASP A 1 96 ? 13.648 -1.454 3.947 1 98.12 96 ASP A N 1
ATOM 728 C CA . ASP A 1 96 ? 12.984 -2.516 3.199 1 98.12 96 ASP A CA 1
ATOM 729 C C . ASP A 1 96 ? 13.352 -3.891 3.752 1 98.12 96 ASP A C 1
ATOM 731 O O . ASP A 1 96 ? 12.688 -4.887 3.447 1 98.12 96 ASP A O 1
ATOM 735 N N . GLN A 1 97 ? 14.352 -3.912 4.617 1 97.31 97 GLN A N 1
ATOM 736 C CA . GLN A 1 97 ? 14.727 -5.172 5.25 1 97.31 97 GLN A CA 1
ATOM 737 C C . GLN A 1 97 ? 13.758 -5.535 6.371 1 97.31 97 GLN A C 1
ATOM 739 O O . GLN A 1 97 ? 13.633 -6.711 6.73 1 97.31 97 GLN A O 1
ATOM 744 N N . ASP A 1 98 ? 13.172 -4.559 6.926 1 97.69 98 ASP A N 1
ATOM 745 C CA . ASP A 1 98 ? 12.141 -4.762 7.941 1 97.69 98 ASP A CA 1
ATOM 746 C C . ASP A 1 98 ? 10.75 -4.512 7.371 1 97.69 98 ASP A C 1
ATOM 748 O O . ASP A 1 98 ? 10.141 -3.479 7.645 1 97.69 98 ASP A O 1
ATOM 752 N N . VAL A 1 99 ? 10.258 -5.473 6.703 1 98.25 99 VAL A N 1
ATOM 753 C CA . VAL A 1 99 ? 9.031 -5.359 5.91 1 98.25 99 VAL A CA 1
ATOM 754 C C . VAL A 1 99 ? 7.863 -4.984 6.812 1 98.25 99 VAL A C 1
ATOM 756 O O . VAL A 1 99 ? 7.164 -3.998 6.559 1 98.25 99 VAL A O 1
ATOM 759 N N . GLN A 1 100 ? 7.691 -5.738 7.848 1 97.5 100 GLN A N 1
ATOM 760 C CA . GLN A 1 100 ? 6.539 -5.547 8.727 1 97.5 100 GLN A CA 1
ATOM 761 C C . GLN A 1 100 ? 6.543 -4.148 9.344 1 97.5 100 GLN A C 1
ATOM 763 O O . GLN A 1 100 ? 5.523 -3.455 9.32 1 97.5 100 GLN A O 1
ATOM 768 N N . ARG A 1 101 ? 7.664 -3.775 9.891 1 97.88 101 ARG A N 1
ATOM 769 C CA . ARG A 1 101 ? 7.758 -2.465 10.531 1 97.88 101 ARG A CA 1
ATOM 770 C C . ARG A 1 101 ? 7.508 -1.348 9.523 1 97.88 101 ARG A C 1
ATOM 772 O O . ARG A 1 101 ? 6.812 -0.376 9.82 1 97.88 101 ARG A O 1
ATOM 779 N N . THR A 1 102 ? 8.062 -1.478 8.336 1 98.56 102 THR A N 1
ATOM 780 C CA . THR A 1 102 ? 7.895 -0.472 7.297 1 98.56 102 THR A CA 1
ATOM 781 C C . THR A 1 102 ? 6.426 -0.337 6.906 1 98.56 102 THR A C 1
ATOM 783 O O . THR A 1 102 ? 5.902 0.775 6.812 1 98.56 102 THR A O 1
ATOM 786 N N . LEU A 1 103 ? 5.727 -1.454 6.738 1 98.81 103 LEU A N 1
ATOM 787 C CA . LEU A 1 103 ? 4.309 -1.427 6.387 1 98.81 103 LEU A CA 1
ATOM 788 C C . LEU A 1 103 ? 3.49 -0.766 7.488 1 98.81 103 LEU A C 1
ATOM 790 O O . LEU A 1 103 ? 2.648 0.092 7.215 1 98.81 103 LEU A O 1
ATOM 794 N N . MET A 1 104 ? 3.766 -1.104 8.719 1 98.5 104 MET A N 1
ATOM 795 C CA . MET A 1 104 ? 2.934 -0.687 9.844 1 98.5 104 MET A CA 1
ATOM 796 C C . MET A 1 104 ? 3.164 0.785 10.172 1 98.5 104 MET A C 1
ATOM 798 O O . MET A 1 104 ? 2.238 1.484 10.586 1 98.5 104 MET A O 1
ATOM 802 N N . VAL A 1 105 ? 4.359 1.223 9.961 1 98.56 105 VAL A N 1
ATOM 803 C CA . VAL A 1 105 ? 4.645 2.623 10.266 1 98.56 105 VAL A CA 1
ATOM 804 C C . VAL A 1 105 ? 4.184 3.502 9.102 1 98.56 105 VAL A C 1
ATOM 806 O O . VAL A 1 105 ? 3.416 4.449 9.297 1 98.56 105 VAL A O 1
ATOM 809 N N . ASN A 1 106 ? 4.621 3.188 7.898 1 98.88 106 ASN A N 1
ATOM 810 C CA . ASN A 1 106 ? 4.398 4.078 6.766 1 98.88 106 ASN A CA 1
ATOM 811 C C . ASN A 1 106 ? 2.928 4.105 6.355 1 98.88 106 ASN A C 1
ATOM 813 O O . ASN A 1 106 ? 2.348 5.176 6.176 1 98.88 106 ASN A O 1
ATOM 817 N N . LEU A 1 107 ? 2.373 2.91 6.188 1 98.94 107 LEU A N 1
ATOM 818 C CA . LEU A 1 107 ? 0.989 2.85 5.727 1 98.94 107 LEU A CA 1
ATOM 819 C C . LEU A 1 107 ? 0.027 2.748 6.906 1 98.94 107 LEU A C 1
ATOM 821 O O . LEU A 1 107 ? -0.926 3.523 7.004 1 98.94 107 LEU A O 1
ATOM 825 N N . GLY A 1 108 ? 0.286 1.79 7.844 1 98.81 108 GLY A N 1
ATOM 826 C CA . GLY A 1 108 ? -0.565 1.638 9.016 1 98.81 108 GLY A CA 1
ATOM 827 C C . GLY A 1 108 ? -0.623 2.885 9.875 1 98.81 108 GLY A C 1
ATOM 828 O O . GLY A 1 108 ? -1.704 3.316 10.281 1 98.81 108 GLY A O 1
ATOM 829 N N . GLY A 1 109 ? 0.538 3.451 10.164 1 98.88 109 GLY A N 1
ATOM 830 C CA . GLY A 1 109 ? 0.606 4.656 10.977 1 98.88 109 GLY A CA 1
ATOM 831 C C . GLY A 1 109 ? -0.095 5.844 10.344 1 98.88 109 GLY A C 1
ATOM 832 O O . GLY A 1 109 ? -0.772 6.609 11.031 1 98.88 109 GLY A O 1
ATOM 833 N N . MET A 1 110 ? 0.086 6.004 9.023 1 98.62 110 MET A N 1
ATOM 834 C CA . MET A 1 110 ? -0.606 7.047 8.273 1 98.62 110 MET A CA 1
ATOM 835 C C . MET A 1 110 ? -2.119 6.883 8.375 1 98.62 110 MET A C 1
ATOM 837 O O . MET A 1 110 ? -2.84 7.859 8.594 1 98.62 110 MET A O 1
ATOM 841 N N . ILE A 1 111 ? -2.609 5.68 8.219 1 98.94 111 ILE A N 1
ATOM 842 C CA . ILE A 1 111 ? -4.039 5.387 8.273 1 98.94 111 ILE A CA 1
ATOM 843 C C . ILE A 1 111 ? -4.57 5.66 9.68 1 98.94 111 ILE A C 1
ATOM 845 O O . ILE A 1 111 ? -5.617 6.289 9.844 1 98.94 111 ILE A O 1
ATOM 849 N N . ASN A 1 112 ? -3.828 5.203 10.711 1 98.81 112 ASN A N 1
ATOM 850 C CA . ASN A 1 112 ? -4.23 5.445 12.094 1 98.81 112 ASN A CA 1
ATOM 851 C C . ASN A 1 112 ? -4.426 6.934 12.367 1 98.81 112 ASN A C 1
ATOM 853 O O . ASN A 1 112 ? -5.461 7.34 12.906 1 98.81 112 ASN A O 1
ATOM 857 N N . SER A 1 113 ? -3.459 7.676 11.977 1 98.94 113 SER A N 1
ATOM 858 C CA . SER A 1 113 ? -3.535 9.117 12.203 1 98.94 113 SER A CA 1
ATOM 859 C C . SER A 1 113 ? -4.668 9.742 11.398 1 98.94 113 SER A C 1
ATOM 861 O O . SER A 1 113 ? -5.438 10.547 11.922 1 98.94 113 SER A O 1
ATOM 863 N N . THR A 1 114 ? -4.777 9.398 10.164 1 98.88 114 THR A N 1
ATOM 864 C CA . THR A 1 114 ? -5.777 9.969 9.273 1 98.88 114 THR A CA 1
ATOM 865 C C . THR A 1 114 ? -7.188 9.711 9.797 1 98.88 114 THR A C 1
ATOM 867 O O . THR A 1 114 ? -8.008 10.625 9.852 1 98.88 114 THR A O 1
ATOM 870 N N . LEU A 1 115 ? -7.445 8.492 10.195 1 98.5 115 LEU A N 1
ATOM 871 C CA . LEU A 1 115 ? -8.789 8.133 10.641 1 98.5 115 LEU A CA 1
ATOM 872 C C . LEU A 1 115 ? -9.141 8.867 11.938 1 98.5 115 LEU A C 1
ATOM 874 O O . LEU A 1 115 ? -10.273 9.328 12.102 1 98.5 115 LEU A O 1
ATOM 878 N N . ASN A 1 116 ? -8.227 8.984 12.836 1 98.75 116 ASN A N 1
ATOM 879 C CA . ASN A 1 116 ? -8.492 9.711 14.07 1 98.75 116 ASN A CA 1
ATOM 880 C C . ASN A 1 116 ? -8.625 11.211 13.828 1 98.75 116 ASN A C 1
ATOM 882 O O . ASN A 1 116 ? -9.422 11.883 14.477 1 98.75 116 ASN A O 1
ATOM 886 N N . ALA A 1 117 ? -7.824 11.727 12.875 1 98.81 117 ALA A N 1
ATOM 887 C CA . ALA A 1 117 ? -7.957 13.125 12.484 1 98.81 117 ALA A CA 1
ATOM 888 C C . ALA A 1 117 ? -9.344 13.406 11.914 1 98.81 117 ALA A C 1
ATOM 890 O O . ALA A 1 117 ? -9.977 14.406 12.266 1 98.81 117 ALA A O 1
ATOM 891 N N . MET A 1 118 ? -9.758 12.523 11.047 1 97.75 118 MET A N 1
ATOM 892 C CA . MET A 1 118 ? -11.086 12.664 10.445 1 97.75 118 MET A CA 1
ATOM 893 C C . MET A 1 118 ? -12.164 12.719 11.523 1 97.75 118 MET A C 1
ATOM 895 O O . MET A 1 118 ? -13.078 13.547 11.453 1 97.75 118 MET A O 1
ATOM 899 N N . LYS A 1 119 ? -12.039 11.82 12.469 1 96.88 119 LYS A N 1
ATOM 900 C CA . LYS A 1 119 ? -13 11.789 13.562 1 96.88 119 LYS A CA 1
ATOM 901 C C . LYS A 1 119 ? -13 13.109 14.336 1 96.88 119 LYS A C 1
ATOM 903 O O . LYS A 1 119 ? -14.055 13.672 14.617 1 96.88 119 LYS A O 1
ATOM 908 N N . ALA A 1 120 ? -11.859 13.625 14.594 1 97.94 120 ALA A N 1
ATOM 909 C CA . ALA A 1 120 ? -11.695 14.836 15.391 1 97.94 120 ALA A CA 1
ATOM 910 C C . ALA A 1 120 ? -12.203 16.062 14.641 1 97.94 120 ALA A C 1
ATOM 912 O O . ALA A 1 120 ? -12.703 17.016 15.242 1 97.94 120 ALA A O 1
ATOM 913 N N . MET A 1 121 ? -12.125 16.031 13.328 1 98.38 121 MET A N 1
ATOM 914 C CA . MET A 1 121 ? -12.391 17.203 12.508 1 98.38 121 MET A CA 1
ATOM 915 C C . MET A 1 121 ? -13.812 17.172 11.961 1 98.38 121 MET A C 1
ATOM 917 O O . MET A 1 121 ? -14.32 18.188 11.492 1 98.38 121 MET A O 1
ATOM 921 N N . SER A 1 122 ? -14.43 16.047 11.984 1 97.12 122 SER A N 1
ATOM 922 C CA . SER A 1 122 ? -15.68 15.812 11.273 1 97.12 122 SER A CA 1
ATOM 923 C C . SER A 1 122 ? -16.781 16.719 11.805 1 97.12 122 SER A C 1
ATOM 925 O O . SER A 1 122 ? -17.047 16.75 13.008 1 97.12 122 SER A O 1
ATOM 927 N N . LYS A 1 123 ? -17.516 17.344 10.883 1 96.62 123 LYS A N 1
ATOM 928 C CA . LYS A 1 123 ? -18.641 18.188 11.242 1 96.62 123 LYS A CA 1
ATOM 929 C C . LYS A 1 123 ? -19.797 17.359 11.82 1 96.62 123 LYS A C 1
ATOM 931 O O . LYS A 1 123 ? -20.547 17.859 12.664 1 96.62 123 LYS A O 1
ATOM 936 N N . GLU A 1 124 ? -19.859 16.156 11.406 1 93.19 124 GLU A N 1
ATOM 937 C CA . GLU A 1 124 ? -20.891 15.25 11.914 1 93.19 124 GLU A CA 1
ATOM 938 C C . GLU A 1 124 ? -20.672 14.922 13.383 1 93.19 124 GLU A C 1
ATOM 940 O O . GLU A 1 124 ? -21.594 14.484 14.078 1 93.19 124 GLU A O 1
ATOM 945 N N . LYS A 1 125 ? -19.484 15.219 13.844 1 91.94 125 LYS A N 1
ATOM 946 C CA . LYS A 1 125 ? -19.141 14.836 15.211 1 91.94 125 LYS A CA 1
ATOM 947 C C . LYS A 1 125 ? -18.719 16.047 16.031 1 91.94 125 LYS A C 1
ATOM 949 O O . LYS A 1 125 ? -17.938 15.938 16.984 1 91.94 125 LYS A O 1
ATOM 954 N N . GLY A 1 126 ? -19.125 17.172 15.5 1 93.38 126 GLY A N 1
ATOM 955 C CA . GLY A 1 126 ? -18.922 18.391 16.266 1 93.38 126 GLY A CA 1
ATOM 956 C C . GLY A 1 126 ? -17.656 19.125 15.898 1 93.38 126 GLY A C 1
ATOM 957 O O . GLY A 1 126 ? -17.359 20.203 16.453 1 93.38 126 GLY A O 1
ATOM 958 N N . GLY A 1 127 ? -16.906 18.562 14.977 1 96.12 127 GLY A N 1
ATOM 959 C CA . GLY A 1 127 ? -15.719 19.25 14.492 1 96.12 127 GLY A CA 1
ATOM 960 C C . GLY A 1 127 ? -16.031 20.391 13.547 1 96.12 127 GLY A C 1
ATOM 961 O O . GLY A 1 127 ? -17.188 20.688 13.289 1 96.12 127 GLY A O 1
ATOM 962 N N . LYS A 1 128 ? -14.992 21.062 13.07 1 96.31 128 LYS A N 1
ATOM 963 C CA . LYS A 1 128 ? -15.164 22.25 12.219 1 96.31 128 LYS A CA 1
ATOM 964 C C . LYS A 1 128 ? -14.719 21.953 10.789 1 96.31 128 LYS A C 1
ATOM 966 O O . LYS A 1 128 ? -14.656 22.859 9.961 1 96.31 128 LYS A O 1
ATOM 971 N N . GLY A 1 129 ? -14.469 20.781 10.484 1 97.62 129 GLY A N 1
ATOM 972 C CA . GLY A 1 129 ? -13.812 20.484 9.227 1 97.62 129 GLY A CA 1
ATOM 973 C C . GLY A 1 129 ? -12.32 20.75 9.25 1 97.62 129 GLY A C 1
ATOM 974 O O . GLY A 1 129 ? -11.75 21.031 10.312 1 97.62 129 GLY A O 1
ATOM 975 N N . GLY A 1 130 ? -11.672 20.594 8.125 1 98.19 130 GLY A N 1
ATOM 976 C CA . GLY A 1 130 ? -10.242 20.844 8.047 1 98.19 130 GLY A CA 1
ATOM 977 C C . GLY A 1 130 ? -9.594 20.188 6.836 1 98.19 130 GLY A C 1
ATOM 978 O O . GLY A 1 130 ? -10.258 19.938 5.828 1 98.19 130 GLY A O 1
ATOM 979 N N . ILE A 1 131 ? -8.273 20.094 6.93 1 98.75 131 ILE A N 1
ATOM 980 C CA . ILE A 1 131 ? -7.527 19.516 5.812 1 98.75 131 ILE A CA 1
ATOM 981 C C . ILE A 1 131 ? -6.438 18.594 6.348 1 98.75 131 ILE A C 1
ATOM 983 O O . ILE A 1 131 ? -5.777 18.906 7.34 1 98.75 131 ILE A O 1
ATOM 987 N N . ILE A 1 132 ? -6.391 17.422 5.762 1 98.88 132 ILE A N 1
ATOM 988 C CA . ILE A 1 132 ? -5.367 16.438 6.066 1 98.88 132 ILE A CA 1
ATOM 989 C C . ILE A 1 132 ? -4.434 16.266 4.871 1 98.88 132 ILE A C 1
ATOM 991 O O . ILE A 1 132 ? -4.887 16 3.75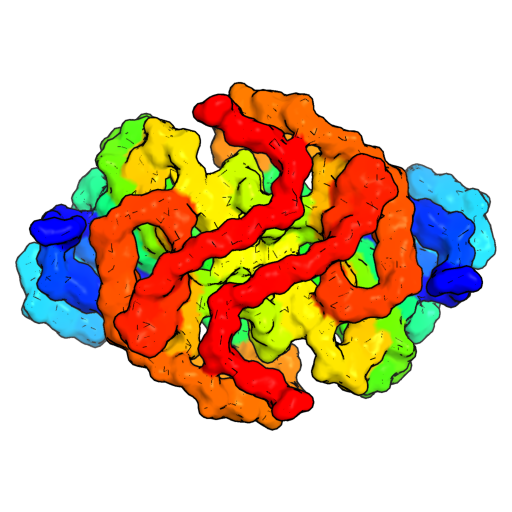4 1 98.88 132 ILE A O 1
ATOM 995 N N . CYS A 1 133 ? -3.178 16.516 5.098 1 98.94 133 CYS A N 1
ATOM 996 C CA . CYS A 1 133 ? -2.129 16.266 4.113 1 98.94 133 CYS A CA 1
ATOM 997 C C . CYS A 1 133 ? -1.372 14.977 4.438 1 98.94 133 CYS A C 1
ATOM 999 O O . CYS A 1 133 ? -0.736 14.875 5.488 1 98.94 133 CYS A O 1
ATOM 1001 N N . ASN A 1 134 ? -1.453 13.992 3.557 1 98.94 134 ASN A N 1
ATOM 1002 C CA . ASN A 1 134 ? -0.696 12.75 3.689 1 98.94 134 ASN A CA 1
ATOM 1003 C C . ASN A 1 134 ? 0.517 12.734 2.764 1 98.94 134 ASN A C 1
ATOM 1005 O O . ASN A 1 134 ? 0.377 12.891 1.549 1 98.94 134 ASN A O 1
ATOM 1009 N N . MET A 1 135 ? 1.671 12.547 3.328 1 98.94 135 MET A N 1
ATOM 1010 C CA . MET A 1 135 ? 2.885 12.555 2.518 1 98.94 135 MET A CA 1
ATOM 1011 C C . MET A 1 135 ? 3.211 11.148 2.01 1 98.94 135 MET A C 1
ATOM 1013 O O . MET A 1 135 ? 3.436 10.234 2.801 1 98.94 135 MET A O 1
ATOM 1017 N N . ALA A 1 136 ? 3.186 11.023 0.761 1 98.75 136 ALA A N 1
ATOM 1018 C CA . ALA A 1 136 ? 3.656 9.812 0.081 1 98.75 136 ALA A CA 1
ATOM 1019 C C . ALA A 1 136 ? 5.07 10.008 -0.456 1 98.75 136 ALA A C 1
ATOM 1021 O O . ALA A 1 136 ? 6 10.281 0.307 1 98.75 136 ALA A O 1
ATOM 1022 N N . SER A 1 137 ? 5.289 9.742 -1.724 1 98.06 137 SER A N 1
ATOM 1023 C CA . SER A 1 137 ? 6.566 9.852 -2.422 1 98.06 137 SER A CA 1
ATOM 1024 C C . SER A 1 137 ? 6.391 9.672 -3.926 1 98.06 137 SER A C 1
ATOM 1026 O O . SER A 1 137 ? 5.398 9.094 -4.375 1 98.06 137 SER A O 1
ATOM 1028 N N . VAL A 1 138 ? 7.336 10.188 -4.695 1 97 138 VAL A N 1
ATOM 1029 C CA . VAL A 1 138 ? 7.312 9.953 -6.137 1 97 138 VAL A CA 1
ATOM 1030 C C . VAL A 1 138 ? 7.422 8.461 -6.422 1 97 138 VAL A C 1
ATOM 1032 O O . VAL A 1 138 ? 6.902 7.977 -7.43 1 97 138 VAL A O 1
ATOM 1035 N N . VAL A 1 139 ? 8.008 7.715 -5.527 1 96.88 139 VAL A N 1
ATOM 1036 C CA . VAL A 1 139 ? 8.18 6.281 -5.754 1 96.88 139 VAL A CA 1
ATOM 1037 C C . VAL A 1 139 ? 6.855 5.562 -5.492 1 96.88 139 VAL A C 1
ATOM 1039 O O . VAL A 1 139 ? 6.715 4.379 -5.809 1 96.88 139 VAL A O 1
ATOM 1042 N N . GLY A 1 140 ? 5.867 6.195 -4.898 1 98.31 140 GLY A N 1
ATOM 1043 C CA . GLY A 1 140 ? 4.516 5.664 -4.805 1 98.31 140 GLY A CA 1
ATOM 1044 C C . GLY A 1 140 ? 3.732 5.801 -6.098 1 98.31 140 GLY A C 1
ATOM 1045 O O . GLY A 1 140 ? 2.738 5.102 -6.301 1 98.31 140 GLY A O 1
ATOM 1046 N N . LEU A 1 141 ? 4.16 6.77 -6.91 1 97.69 141 LEU A N 1
ATOM 1047 C CA . LEU A 1 141 ? 3.539 7.008 -8.211 1 97.69 141 LEU A CA 1
ATOM 1048 C C . LEU A 1 141 ? 4.113 6.066 -9.266 1 97.69 141 LEU A C 1
ATOM 1050 O O . LEU A 1 141 ? 3.367 5.504 -10.07 1 97.69 141 LEU A O 1
ATOM 1054 N N . ASP A 1 142 ? 5.391 5.984 -9.203 1 96.06 142 ASP A N 1
ATOM 1055 C CA . ASP A 1 142 ? 6.137 5.168 -10.164 1 96.06 142 ASP A CA 1
ATOM 1056 C C . ASP A 1 142 ? 7.066 4.195 -9.438 1 96.06 142 ASP A C 1
ATOM 1058 O O . ASP A 1 142 ? 7.715 4.555 -8.461 1 96.06 142 ASP A O 1
ATOM 1062 N N . PRO A 1 143 ? 7.109 2.982 -9.945 1 94.19 143 PRO A N 1
ATOM 1063 C CA . PRO A 1 143 ? 7.949 1.993 -9.266 1 94.19 143 PRO A CA 1
ATOM 1064 C C . PRO A 1 143 ? 9.43 2.365 -9.281 1 94.19 143 PRO A C 1
ATOM 1066 O O . PRO A 1 143 ? 9.922 2.916 -10.273 1 94.19 143 PRO A O 1
ATOM 1069 N N . MET A 1 144 ? 10.062 2.117 -8.227 1 93.06 144 MET A N 1
ATOM 1070 C CA . MET A 1 144 ? 11.516 2.197 -8.062 1 93.06 144 MET A CA 1
ATOM 1071 C C . MET A 1 144 ? 12.078 0.879 -7.543 1 93.06 144 MET A C 1
ATOM 1073 O O . MET A 1 144 ? 11.883 0.535 -6.379 1 93.06 144 MET A O 1
ATOM 1077 N N . PHE A 1 145 ? 12.805 0.232 -8.344 1 93.19 145 PHE A N 1
ATOM 1078 C CA . PHE A 1 145 ? 13.172 -1.158 -8.094 1 93.19 145 PHE A CA 1
ATOM 1079 C C . PHE A 1 145 ? 14.047 -1.273 -6.855 1 93.19 145 PHE A C 1
ATOM 1081 O O . PHE A 1 145 ? 14.109 -2.332 -6.227 1 93.19 145 PHE A O 1
ATOM 1088 N N . LEU A 1 146 ? 14.68 -0.271 -6.359 1 93.88 146 LEU A N 1
ATOM 1089 C CA . LEU A 1 146 ? 15.609 -0.333 -5.238 1 93.88 146 LEU A CA 1
ATOM 1090 C C . LEU A 1 146 ? 14.859 -0.41 -3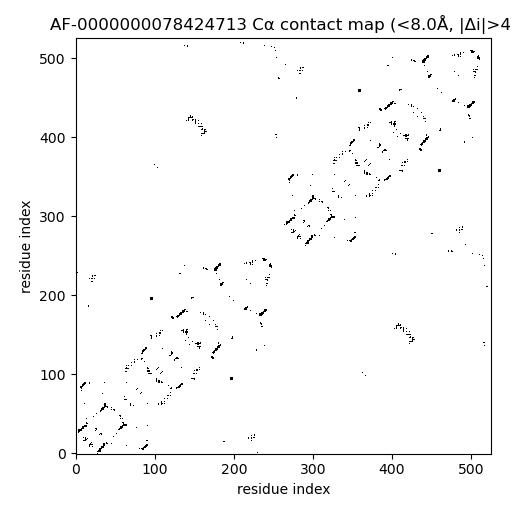.912 1 93.88 146 LEU A C 1
ATOM 1092 O O . LEU A 1 146 ? 15.414 -0.868 -2.908 1 93.88 146 LEU A O 1
ATOM 1096 N N . VAL A 1 147 ? 13.633 0.049 -3.887 1 96.75 147 VAL A N 1
ATOM 1097 C CA . VAL A 1 147 ? 12.938 0.211 -2.611 1 96.75 147 VAL A CA 1
ATOM 1098 C C . VAL A 1 147 ? 11.5 -0.281 -2.74 1 96.75 147 VAL A C 1
ATOM 1100 O O . VAL A 1 147 ? 10.555 0.437 -2.395 1 96.75 147 VAL A O 1
ATOM 1103 N N . PRO A 1 148 ? 11.32 -1.526 -3.125 1 98.31 148 PRO A N 1
ATOM 1104 C CA . PRO A 1 148 ? 9.977 -2 -3.471 1 98.31 148 PRO A CA 1
ATOM 1105 C C . PRO A 1 148 ? 9.023 -1.989 -2.279 1 98.31 148 PRO A C 1
ATOM 1107 O O . PRO A 1 148 ? 7.82 -1.767 -2.449 1 98.31 148 PRO A O 1
ATOM 1110 N N . ILE A 1 149 ? 9.508 -2.275 -0.988 1 98.81 149 ILE A N 1
ATOM 1111 C CA . ILE A 1 149 ? 8.633 -2.307 0.18 1 98.81 149 ILE A CA 1
ATOM 1112 C C . ILE A 1 149 ? 8.195 -0.887 0.529 1 98.81 149 ILE A C 1
ATOM 1114 O O . ILE A 1 149 ? 6.996 -0.626 0.695 1 98.81 149 ILE A O 1
ATOM 1118 N N . TYR A 1 150 ? 9.133 0.023 0.591 1 98.56 150 TYR A N 1
ATOM 1119 C CA . TYR A 1 150 ? 8.852 1.432 0.844 1 98.56 150 TYR A CA 1
ATOM 1120 C C . TYR A 1 150 ? 7.902 1.996 -0.204 1 98.56 150 TYR A C 1
ATOM 1122 O O . TYR A 1 150 ? 6.887 2.609 0.136 1 98.56 150 TYR A O 1
ATOM 1130 N N . ALA A 1 151 ? 8.219 1.747 -1.516 1 98.44 151 ALA A N 1
ATOM 1131 C CA . ALA A 1 151 ? 7.41 2.246 -2.627 1 98.44 151 ALA A CA 1
ATOM 1132 C C . ALA A 1 151 ? 5.984 1.71 -2.555 1 98.44 151 ALA A C 1
ATOM 1134 O O . ALA A 1 151 ? 5.027 2.426 -2.865 1 98.44 151 ALA A O 1
ATOM 1135 N N . ALA A 1 152 ? 5.844 0.509 -2.154 1 98.88 152 ALA A N 1
ATOM 1136 C CA . ALA A 1 152 ? 4.523 -0.097 -2.008 1 98.88 152 ALA A CA 1
ATOM 1137 C C . ALA A 1 152 ? 3.686 0.658 -0.981 1 98.88 152 ALA A C 1
ATOM 1139 O O . ALA A 1 152 ? 2.508 0.94 -1.22 1 98.88 152 ALA A O 1
ATOM 1140 N N . THR A 1 153 ? 4.281 0.974 0.183 1 98.94 153 THR A N 1
ATOM 1141 C CA . THR A 1 153 ? 3.553 1.7 1.218 1 98.94 153 THR A CA 1
ATOM 1142 C C . THR A 1 153 ? 3.119 3.074 0.713 1 98.94 153 THR A C 1
ATOM 1144 O O . THR A 1 153 ? 2.008 3.521 0.995 1 98.94 153 THR A O 1
ATOM 1147 N N . LYS A 1 154 ? 3.994 3.695 -0.028 1 98.88 154 LYS A N 1
ATOM 1148 C CA . LYS A 1 154 ? 3.709 5.043 -0.515 1 98.88 154 LYS A CA 1
ATOM 1149 C C . LYS A 1 154 ? 2.629 5.02 -1.594 1 98.88 154 LYS A C 1
ATOM 1151 O O . LYS A 1 154 ? 1.815 5.941 -1.684 1 98.88 154 LYS A O 1
ATOM 1156 N N . ALA A 1 155 ? 2.602 3.959 -2.406 1 98.88 155 ALA A N 1
ATOM 1157 C CA . ALA A 1 155 ? 1.501 3.771 -3.346 1 98.88 155 ALA A CA 1
ATOM 1158 C C . ALA A 1 155 ? 0.177 3.586 -2.611 1 98.88 155 ALA A C 1
ATOM 1160 O O . ALA A 1 155 ? -0.85 4.137 -3.02 1 98.88 155 ALA A O 1
ATOM 1161 N N . GLY A 1 156 ? 0.222 2.793 -1.563 1 98.94 156 GLY A N 1
ATOM 1162 C CA . GLY A 1 156 ? -0.961 2.619 -0.736 1 98.94 156 GLY A CA 1
ATOM 1163 C C . GLY A 1 156 ? -1.486 3.922 -0.165 1 98.94 156 GLY A C 1
ATOM 1164 O O . GLY A 1 156 ? -2.695 4.16 -0.158 1 98.94 156 GLY A O 1
ATOM 1165 N N . ILE A 1 157 ? -0.6 4.793 0.278 1 98.94 157 ILE A N 1
ATOM 1166 C CA . ILE A 1 157 ? -0.968 6.086 0.845 1 98.94 157 ILE A CA 1
ATOM 1167 C C . ILE A 1 157 ? -1.691 6.922 -0.207 1 98.94 157 ILE A C 1
ATOM 1169 O O . ILE A 1 157 ? -2.719 7.539 0.082 1 98.94 157 ILE A O 1
ATOM 1173 N N . ILE A 1 158 ? -1.166 6.941 -1.417 1 98.88 158 ILE A N 1
ATOM 1174 C CA . ILE A 1 158 ? -1.751 7.742 -2.486 1 98.88 158 ILE A CA 1
ATOM 1175 C C . ILE A 1 158 ? -3.18 7.277 -2.758 1 98.88 158 ILE A C 1
ATOM 1177 O O . ILE A 1 158 ? -4.109 8.086 -2.783 1 98.88 158 ILE A O 1
ATOM 1181 N N . ASN A 1 159 ? -3.338 5.988 -2.938 1 98.81 159 ASN A N 1
ATOM 1182 C CA . ASN A 1 159 ? -4.66 5.453 -3.258 1 98.81 159 ASN A CA 1
ATOM 1183 C C . ASN A 1 159 ? -5.641 5.66 -2.107 1 98.81 159 ASN A C 1
ATOM 1185 O O . ASN A 1 159 ? -6.781 6.066 -2.324 1 98.81 159 ASN A O 1
ATOM 1189 N N . PHE A 1 160 ? -5.23 5.422 -0.862 1 98.88 160 PHE A N 1
ATOM 1190 C CA . PHE A 1 160 ? -6.027 5.609 0.345 1 98.88 160 PHE A CA 1
ATOM 1191 C C . PHE A 1 160 ? -6.539 7.043 0.437 1 98.88 160 PHE A C 1
ATOM 1193 O O . PHE A 1 160 ? -7.734 7.266 0.647 1 98.88 160 PHE A O 1
ATOM 1200 N N . THR A 1 161 ? -5.613 7.938 0.23 1 98.88 161 THR A N 1
ATOM 1201 C CA . THR A 1 161 ? -5.941 9.352 0.368 1 98.88 161 THR A CA 1
ATOM 1202 C C . THR A 1 161 ? -6.914 9.789 -0.725 1 98.88 161 THR A C 1
ATOM 1204 O O . THR A 1 161 ? -7.863 10.531 -0.458 1 98.88 161 THR A O 1
ATOM 1207 N N . ARG A 1 162 ? -6.676 9.328 -1.927 1 98.25 162 ARG A N 1
ATOM 1208 C CA . ARG A 1 162 ? -7.559 9.656 -3.041 1 98.25 162 ARG A CA 1
ATOM 1209 C C . ARG A 1 162 ? -8.969 9.117 -2.805 1 98.25 162 ARG A C 1
ATOM 1211 O O . ARG A 1 162 ? -9.953 9.75 -3.191 1 98.25 162 ARG A O 1
ATOM 1218 N N . CYS A 1 163 ? -9.07 7.938 -2.215 1 97.75 163 CYS A N 1
ATOM 1219 C CA . CYS A 1 163 ? -10.383 7.402 -1.865 1 97.75 163 CYS A CA 1
ATOM 1220 C C . CYS A 1 163 ? -11.141 8.359 -0.954 1 97.75 163 CYS A C 1
ATOM 1222 O O . CYS A 1 163 ? -12.32 8.633 -1.176 1 97.75 163 CYS A O 1
ATOM 1224 N N . LEU A 1 164 ? -10.461 8.914 -0.002 1 97.94 164 LEU A N 1
ATOM 1225 C CA . LEU A 1 164 ? -11.094 9.758 1.006 1 97.94 164 LEU A CA 1
ATOM 1226 C C . LEU A 1 164 ? -11.312 11.172 0.471 1 97.94 164 LEU A C 1
ATOM 1228 O O . LEU A 1 164 ? -12.141 11.922 1.004 1 97.94 164 LEU A O 1
ATOM 1232 N N . GLY A 1 165 ? -10.555 11.555 -0.569 1 97.75 165 GLY A N 1
ATOM 1233 C CA . GLY A 1 165 ? -10.641 12.883 -1.15 1 97.75 165 GLY A CA 1
ATOM 1234 C C . GLY A 1 165 ? -11.844 13.055 -2.064 1 97.75 165 GLY A C 1
ATOM 1235 O O . GLY A 1 165 ? -11.938 14.039 -2.799 1 97.75 165 GLY A O 1
ATOM 1236 N N . LYS A 1 166 ? -12.711 12.133 -2.08 1 95.38 166 LYS A N 1
ATOM 1237 C CA . LYS A 1 166 ? -13.906 12.219 -2.91 1 95.38 166 LYS A CA 1
ATOM 1238 C C . LYS A 1 166 ? -14.914 13.211 -2.328 1 95.38 166 LYS A C 1
ATOM 1240 O O . LYS A 1 166 ? -15.039 13.328 -1.108 1 95.38 166 LYS A O 1
ATOM 1245 N N . GLU A 1 167 ? -15.68 13.828 -3.191 1 95.31 167 GLU A N 1
ATOM 1246 C CA . GLU A 1 167 ? -16.625 14.883 -2.816 1 95.31 167 GLU A CA 1
ATOM 1247 C C . GLU A 1 167 ? -17.688 14.359 -1.858 1 95.31 167 GLU A C 1
ATOM 1249 O O . GLU A 1 167 ? -18.141 15.078 -0.966 1 95.31 167 GLU A O 1
ATOM 1254 N N . ILE A 1 168 ? -18.047 13.148 -2 1 92.25 168 ILE A N 1
ATOM 1255 C CA . ILE A 1 168 ? -19.094 12.57 -1.169 1 92.25 168 ILE A CA 1
ATOM 1256 C C . ILE A 1 168 ? -18.672 12.594 0.296 1 92.25 168 ILE A C 1
ATOM 1258 O O . ILE A 1 168 ? -19.484 12.828 1.188 1 92.25 168 ILE A O 1
ATOM 1262 N N . TYR A 1 169 ? -17.438 12.391 0.567 1 93.12 169 TYR A N 1
ATOM 1263 C CA . TYR A 1 169 ? -16.938 12.43 1.935 1 93.12 169 TYR A CA 1
ATOM 1264 C C . TYR A 1 169 ? -16.828 13.859 2.438 1 93.12 169 TYR A C 1
ATOM 1266 O O . TYR A 1 169 ? -17.188 14.156 3.578 1 93.12 169 TYR A O 1
ATOM 1274 N N . TYR A 1 170 ? -16.375 14.719 1.57 1 96.31 170 TYR A N 1
ATOM 1275 C CA . TYR A 1 170 ? -16.25 16.125 1.962 1 96.31 170 TYR A CA 1
ATOM 1276 C C . TYR A 1 170 ? -17.609 16.703 2.352 1 96.31 170 TYR A C 1
ATOM 1278 O O . TYR A 1 170 ? -17.719 17.422 3.34 1 96.31 170 TYR A O 1
ATOM 1286 N N . GLN A 1 171 ? -18.578 16.359 1.573 1 94.69 171 GLN A N 1
ATOM 1287 C CA . GLN A 1 171 ? -19.922 16.891 1.827 1 94.69 171 GLN A CA 1
ATOM 1288 C C . GLN A 1 171 ? -20.453 16.391 3.172 1 94.69 171 GLN A C 1
ATOM 1290 O O . GLN A 1 171 ? -21.234 17.094 3.818 1 94.69 171 GLN A O 1
ATOM 1295 N N . ARG A 1 172 ? -19.922 15.305 3.619 1 91.44 172 ARG A N 1
ATOM 1296 C CA . ARG A 1 172 ? -20.422 14.711 4.855 1 91.44 172 ARG A CA 1
ATOM 1297 C C . ARG A 1 172 ? -19.641 15.211 6.062 1 91.44 172 ARG A C 1
ATOM 1299 O O . ARG A 1 172 ? -20.234 15.641 7.059 1 91.44 172 ARG A O 1
ATOM 1306 N N . HIS A 1 173 ? -18.328 15.25 5.957 1 94.31 173 HIS A N 1
ATOM 1307 C CA . HIS A 1 173 ? -17.562 15.461 7.176 1 94.31 173 HIS A CA 1
ATOM 1308 C C . HIS A 1 173 ? -16.781 16.781 7.105 1 94.31 173 HIS A C 1
ATOM 1310 O O . HIS A 1 173 ? -16.234 17.234 8.117 1 94.31 173 HIS A O 1
ATOM 1316 N N . GLY A 1 174 ? -16.672 17.391 5.945 1 97.56 174 GLY A N 1
ATOM 1317 C CA . GLY A 1 174 ? -16.062 18.703 5.832 1 97.56 174 GLY A CA 1
ATOM 1318 C C . GLY A 1 174 ? -14.539 18.672 5.898 1 97.56 174 GLY A C 1
ATOM 1319 O O . GLY A 1 174 ? -13.906 19.688 6.223 1 97.56 174 GLY A O 1
ATOM 1320 N N . VAL A 1 175 ? -13.977 17.5 5.715 1 98.31 175 VAL A N 1
ATOM 1321 C CA . VAL A 1 175 ? -12.523 17.344 5.762 1 98.31 175 VAL A CA 1
ATOM 1322 C C . VAL A 1 175 ? -11.977 17.156 4.348 1 98.31 175 VAL A C 1
ATOM 1324 O O . VAL A 1 175 ? -12.492 16.328 3.586 1 98.31 175 VAL A O 1
ATOM 1327 N N . LYS A 1 176 ? -11.016 17.969 3.971 1 98.62 176 LYS A N 1
ATOM 1328 C CA . LYS A 1 176 ? -10.328 17.844 2.691 1 98.62 176 LYS A CA 1
ATOM 1329 C C . LYS A 1 176 ? -9.078 16.984 2.828 1 98.62 176 LYS A C 1
ATOM 1331 O O . LYS A 1 176 ? -8.469 16.922 3.9 1 98.62 176 LYS A O 1
ATOM 1336 N N . PHE A 1 177 ? -8.758 16.344 1.757 1 98.75 177 PHE A N 1
ATOM 1337 C CA . PHE A 1 177 ? -7.566 15.5 1.715 1 98.75 177 PHE A CA 1
ATOM 1338 C C . PHE A 1 177 ? -6.664 15.898 0.555 1 98.75 177 PHE A C 1
ATOM 1340 O O . PHE A 1 177 ? -7.141 16.156 -0.553 1 98.75 177 PHE A O 1
ATOM 1347 N N . ILE A 1 178 ? -5.344 15.977 0.816 1 98.75 178 ILE A N 1
ATOM 1348 C CA . ILE A 1 178 ? -4.371 16.125 -0.26 1 98.75 178 ILE A CA 1
ATOM 1349 C C . ILE A 1 178 ? -3.203 15.164 -0.038 1 98.75 178 ILE A C 1
ATOM 1351 O O . ILE A 1 178 ? -2.916 14.781 1.099 1 98.75 178 ILE A O 1
ATOM 1355 N N . THR A 1 179 ? -2.615 14.766 -1.107 1 98.88 179 THR A N 1
ATOM 1356 C CA . THR A 1 179 ? -1.415 13.938 -1.092 1 98.88 179 THR A CA 1
ATOM 1357 C C . THR A 1 179 ? -0.23 14.688 -1.688 1 98.88 179 THR A C 1
ATOM 1359 O O . THR A 1 179 ? -0.358 15.336 -2.732 1 98.88 179 THR A O 1
ATOM 1362 N N . VAL A 1 180 ? 0.889 14.664 -1.035 1 98.88 180 VAL A N 1
ATOM 1363 C CA . VAL A 1 180 ? 2.115 15.211 -1.604 1 98.88 180 VAL A CA 1
ATOM 1364 C C . VAL A 1 180 ? 3.133 14.094 -1.816 1 98.88 180 VAL A C 1
ATOM 1366 O O . VAL A 1 180 ? 3.242 13.188 -0.994 1 98.88 180 VAL A O 1
ATOM 1369 N N . CYS A 1 181 ? 3.811 14.156 -2.916 1 98.69 181 CYS A N 1
ATOM 1370 C CA . CYS A 1 181 ? 4.809 13.172 -3.318 1 98.69 181 CYS A CA 1
ATOM 1371 C C . CYS A 1 181 ? 6.16 13.828 -3.557 1 98.69 181 CYS A C 1
ATOM 1373 O O . CYS A 1 181 ? 6.512 14.141 -4.695 1 98.69 181 CYS A O 1
ATOM 1375 N N . PRO A 1 182 ? 6.922 13.969 -2.514 1 97.88 182 PRO A N 1
ATOM 1376 C CA . PRO A 1 182 ? 8.258 14.555 -2.695 1 97.88 182 PRO A CA 1
ATOM 1377 C C . PRO A 1 182 ? 9.203 13.633 -3.453 1 97.88 182 PRO A C 1
ATOM 1379 O O . PRO A 1 182 ? 9.148 12.414 -3.287 1 97.88 182 PRO A O 1
ATOM 1382 N N . GLY A 1 183 ? 10.047 14.234 -4.258 1 95.38 183 GLY A N 1
ATOM 1383 C CA . GLY A 1 183 ? 11.18 13.531 -4.828 1 95.38 183 GLY A CA 1
ATOM 1384 C C . GLY A 1 183 ? 12.312 13.32 -3.84 1 95.38 183 GLY A C 1
ATOM 1385 O O . GLY A 1 183 ? 12.086 13.273 -2.629 1 95.38 183 GLY A O 1
ATOM 1386 N N . ALA A 1 184 ? 13.516 13.07 -4.301 1 93.75 184 ALA A N 1
ATOM 1387 C CA . ALA A 1 184 ? 14.672 12.789 -3.449 1 93.75 184 ALA A CA 1
ATOM 1388 C C . ALA A 1 184 ? 14.977 13.977 -2.533 1 93.75 184 ALA A C 1
ATOM 1390 O O . ALA A 1 184 ? 15.438 15.016 -2.992 1 93.75 184 ALA A O 1
ATOM 1391 N N . THR A 1 185 ? 14.688 13.789 -1.287 1 95.5 185 THR A N 1
ATOM 1392 C CA . THR A 1 185 ? 14.875 14.836 -0.286 1 95.5 185 THR A CA 1
ATOM 1393 C C . THR A 1 185 ? 16 14.477 0.678 1 95.5 185 THR A C 1
ATOM 1395 O O . THR A 1 185 ? 16.016 13.375 1.24 1 95.5 185 THR A O 1
ATOM 1398 N N . ILE A 1 186 ? 16.906 15.328 0.871 1 92.19 186 ILE A N 1
ATOM 1399 C CA . ILE A 1 186 ? 18.062 15.086 1.722 1 92.19 186 ILE A CA 1
ATOM 1400 C C . ILE A 1 186 ? 17.641 15.047 3.186 1 92.19 186 ILE A C 1
ATOM 1402 O O . ILE A 1 186 ? 17.344 16.094 3.779 1 92.19 186 ILE A O 1
ATOM 1406 N N . THR A 1 187 ? 17.531 13.852 3.723 1 92.62 187 THR A N 1
ATOM 1407 C CA . THR A 1 187 ? 17.219 13.586 5.121 1 92.62 187 THR A CA 1
ATOM 1408 C C . THR A 1 187 ? 18.016 12.391 5.637 1 92.62 187 THR A C 1
ATOM 1410 O O . THR A 1 187 ? 18.812 11.805 4.898 1 92.62 187 THR A O 1
ATOM 1413 N N . ASP A 1 188 ? 17.891 12.055 6.879 1 88.56 188 ASP A N 1
ATOM 1414 C CA . ASP A 1 188 ? 18.562 10.906 7.465 1 88.56 188 ASP A CA 1
ATOM 1415 C C . ASP A 1 188 ? 18.047 9.602 6.859 1 88.56 188 ASP A C 1
ATOM 1417 O O . ASP A 1 188 ? 18.641 8.539 7.055 1 88.56 188 ASP A O 1
ATOM 1421 N N . MET A 1 189 ? 17.047 9.719 6.082 1 84.69 189 MET A N 1
ATOM 1422 C CA . MET A 1 189 ? 16.469 8.539 5.441 1 84.69 189 MET A CA 1
ATOM 1423 C C . MET A 1 189 ? 17.453 7.926 4.453 1 84.69 189 MET A C 1
ATOM 1425 O O . MET A 1 189 ? 17.438 6.719 4.215 1 84.69 189 MET A O 1
ATOM 1429 N N . PHE A 1 190 ? 18.406 8.688 3.996 1 85.81 190 PHE A N 1
ATOM 1430 C CA . PHE A 1 190 ? 19.359 8.219 2.998 1 85.81 190 PHE A CA 1
ATOM 1431 C C . PHE A 1 190 ? 20.609 7.652 3.666 1 85.81 190 PHE A C 1
ATOM 1433 O O . PHE A 1 190 ? 21.453 7.055 3.002 1 85.81 190 PHE A O 1
ATOM 1440 N N . THR A 1 191 ? 20.688 7.855 4.992 1 89.5 191 THR A N 1
ATOM 1441 C CA . THR A 1 191 ? 21.828 7.289 5.715 1 89.5 191 THR A CA 1
ATOM 1442 C C . THR A 1 191 ? 21.797 5.762 5.656 1 89.5 191 THR A C 1
ATOM 1444 O O . THR A 1 191 ? 20.75 5.148 5.91 1 89.5 191 THR A O 1
ATOM 1447 N N . ASN A 1 192 ? 22.906 5.113 5.332 1 92.19 192 ASN A N 1
ATOM 1448 C CA . ASN A 1 192 ? 23.031 3.668 5.195 1 92.19 192 ASN A CA 1
ATOM 1449 C C . AS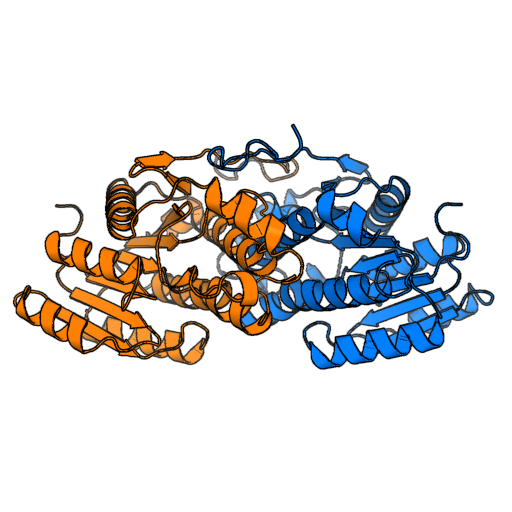N A 1 192 ? 21.984 3.098 4.242 1 92.19 192 ASN A C 1
ATOM 1451 O O . ASN A 1 192 ? 21.375 2.066 4.527 1 92.19 192 ASN A O 1
ATOM 1455 N N . PHE A 1 193 ? 21.75 3.838 3.199 1 92.94 193 PHE A N 1
ATOM 1456 C CA . PHE A 1 193 ? 20.703 3.52 2.232 1 92.94 193 PHE A CA 1
ATOM 1457 C C . PHE A 1 193 ? 20.844 2.09 1.729 1 92.94 193 PHE A C 1
ATOM 1459 O O . PHE A 1 193 ? 19.891 1.32 1.739 1 92.94 193 PHE A O 1
ATOM 1466 N N . THR A 1 194 ? 22.062 1.72 1.414 1 92.88 194 THR A N 1
ATOM 1467 C CA . THR A 1 194 ? 22.312 0.424 0.795 1 92.88 194 THR A CA 1
ATOM 1468 C C . THR A 1 194 ? 21.969 -0.712 1.754 1 92.88 194 THR A C 1
ATOM 1470 O O . THR A 1 194 ? 21.484 -1.765 1.329 1 92.88 194 THR A O 1
ATOM 1473 N N . GLU A 1 195 ? 22.172 -0.478 3.027 1 94.62 195 GLU A N 1
ATOM 1474 C CA . GLU A 1 195 ? 21.922 -1.507 4.031 1 94.62 195 GLU A CA 1
ATOM 1475 C C . GLU A 1 195 ? 20.422 -1.686 4.266 1 94.62 195 GLU A C 1
ATOM 1477 O O . GLU A 1 195 ? 20 -2.691 4.836 1 94.62 195 GLU A O 1
ATOM 1482 N N . LYS A 1 196 ? 19.672 -0.742 3.799 1 96.25 196 LYS A N 1
ATOM 1483 C CA . LYS A 1 196 ? 18.25 -0.732 4.094 1 96.25 196 LYS A CA 1
ATOM 1484 C C . LYS A 1 196 ? 17.438 -1.17 2.881 1 96.25 196 LYS A C 1
ATOM 1486 O O . LYS A 1 196 ? 16.219 -1.397 2.986 1 96.25 196 LYS A O 1
ATOM 1491 N N . MET A 1 197 ? 18.109 -1.315 1.745 1 96.62 197 MET A N 1
ATOM 1492 C CA . MET A 1 197 ? 17.422 -1.763 0.536 1 96.62 197 MET A CA 1
ATOM 1493 C C . MET A 1 197 ? 17 -3.223 0.658 1 96.62 197 MET A C 1
ATOM 1495 O O . MET A 1 197 ? 17.609 -3.992 1.396 1 96.62 197 MET A O 1
ATOM 1499 N N . LEU A 1 198 ? 16.031 -3.582 -0.144 1 95.38 198 LEU A N 1
ATOM 1500 C CA . LEU A 1 198 ? 15.547 -4.961 -0.108 1 95.38 198 LEU A CA 1
ATOM 1501 C C . LEU A 1 198 ? 16.641 -5.926 -0.548 1 95.38 198 LEU A C 1
ATOM 1503 O O . LEU A 1 198 ? 16.781 -7.016 0.016 1 95.38 198 LEU A O 1
ATOM 1507 N N . PHE A 1 199 ? 17.375 -5.492 -1.589 1 94.5 199 PHE A N 1
ATOM 1508 C CA . PHE A 1 199 ? 18.469 -6.289 -2.135 1 94.5 199 PHE A CA 1
ATOM 1509 C C . PHE A 1 199 ? 19.781 -5.527 -2.062 1 94.5 199 PHE A C 1
ATOM 1511 O O . PHE A 1 199 ? 20.203 -4.91 -3.045 1 94.5 199 PHE A O 1
ATOM 1518 N N . PRO A 1 200 ? 20.484 -5.652 -0.948 1 93.38 200 PRO A N 1
ATOM 1519 C CA . PRO A 1 200 ? 21.719 -4.883 -0.751 1 93.38 200 PRO A CA 1
ATOM 1520 C C . PRO A 1 200 ? 22.781 -5.203 -1.792 1 93.38 200 PRO A C 1
ATOM 1522 O O . PRO A 1 200 ? 23.688 -4.402 -2.01 1 93.38 200 PRO A O 1
ATOM 1525 N N . GLU A 1 201 ? 22.656 -6.328 -2.439 1 90.25 201 GLU A N 1
ATOM 1526 C CA . GLU A 1 201 ? 23.641 -6.723 -3.453 1 90.25 201 GLU A CA 1
ATOM 1527 C C . GLU A 1 201 ? 23.547 -5.824 -4.684 1 90.25 201 GLU A C 1
ATOM 1529 O O . GLU A 1 201 ? 24.438 -5.855 -5.543 1 90.25 201 GLU A O 1
ATOM 1534 N N . MET A 1 202 ? 22.516 -5.031 -4.762 1 91.12 202 MET A N 1
ATOM 1535 C CA . MET A 1 202 ? 22.344 -4.094 -5.871 1 91.12 202 MET A CA 1
ATOM 1536 C C . MET A 1 202 ? 22.969 -2.744 -5.543 1 91.12 202 MET A C 1
ATOM 1538 O O . MET A 1 202 ? 22.531 -1.712 -6.051 1 91.12 202 MET A O 1
ATOM 1542 N N . SER A 1 203 ? 23.938 -2.691 -4.695 1 91.31 203 SER A N 1
ATOM 1543 C CA . SER A 1 203 ? 24.531 -1.463 -4.188 1 91.31 203 SER A CA 1
ATOM 1544 C C . SER A 1 203 ? 25.109 -0.623 -5.32 1 91.31 203 SER A C 1
ATOM 1546 O O . SER A 1 203 ? 25.016 0.605 -5.309 1 91.31 203 SER A O 1
ATOM 1548 N N . ASP A 1 204 ? 25.75 -1.236 -6.312 1 91.06 204 ASP A N 1
ATOM 1549 C CA . ASP A 1 204 ? 26.312 -0.476 -7.418 1 91.06 204 ASP A CA 1
ATOM 1550 C C . ASP A 1 204 ? 25.234 0.253 -8.203 1 91.06 204 ASP A C 1
ATOM 1552 O O . ASP A 1 204 ? 25.375 1.431 -8.539 1 91.06 204 ASP A O 1
ATOM 1556 N N . GLU A 1 205 ? 24.219 -0.475 -8.461 1 89.31 205 GLU A N 1
ATOM 1557 C CA . GLU A 1 205 ? 23.094 0.127 -9.164 1 89.31 205 GLU A CA 1
ATOM 1558 C C . GLU A 1 205 ? 22.484 1.268 -8.352 1 89.31 205 GLU A C 1
ATOM 1560 O O . GLU A 1 205 ? 22.078 2.287 -8.914 1 89.31 205 GLU A O 1
ATOM 1565 N N . SER A 1 206 ? 22.406 1.076 -7.07 1 89.25 206 SER A N 1
ATOM 1566 C CA . SER A 1 206 ? 21.812 2.094 -6.203 1 89.25 206 SER A CA 1
ATOM 1567 C C . SER A 1 206 ? 22.609 3.395 -6.262 1 89.25 206 SER A C 1
ATOM 1569 O O . SER A 1 206 ? 22.031 4.48 -6.309 1 89.25 206 SER A O 1
ATOM 1571 N N . TYR A 1 207 ? 23.891 3.268 -6.289 1 88.75 207 TYR A N 1
ATOM 1572 C CA . TYR A 1 207 ? 24.734 4.453 -6.363 1 88.75 207 TYR A CA 1
ATOM 1573 C C . TYR A 1 207 ? 24.531 5.191 -7.68 1 88.75 207 TYR A C 1
ATOM 1575 O O . TYR A 1 207 ? 24.469 6.422 -7.707 1 88.75 207 TYR A O 1
ATOM 1583 N N . LEU A 1 208 ? 24.391 4.418 -8.703 1 88.69 208 LEU A N 1
ATOM 1584 C CA . LEU A 1 208 ? 24.172 5.016 -10.016 1 88.69 208 LEU A CA 1
ATOM 1585 C C . LEU A 1 208 ? 22.844 5.77 -10.062 1 88.69 208 LEU A C 1
ATOM 1587 O O . LEU A 1 208 ? 22.781 6.887 -10.578 1 88.69 208 LEU A O 1
ATOM 1591 N N . VAL A 1 209 ? 21.844 5.199 -9.461 1 87.88 209 VAL A N 1
ATOM 1592 C CA . VAL A 1 209 ? 20.516 5.809 -9.453 1 87.88 209 VAL A CA 1
ATOM 1593 C C . VAL A 1 209 ? 20.531 7.047 -8.555 1 87.88 209 VAL A C 1
ATOM 1595 O O . VAL A 1 209 ? 20.094 8.125 -8.969 1 87.88 209 VAL A O 1
ATOM 1598 N N . LEU A 1 210 ? 21.031 6.926 -7.367 1 86.94 210 LEU A N 1
ATOM 1599 C CA . LEU A 1 210 ? 21.016 8 -6.383 1 86.94 210 LEU A CA 1
ATOM 1600 C C . LEU A 1 210 ? 21.812 9.203 -6.879 1 86.94 210 LEU A C 1
ATOM 1602 O O . LEU A 1 210 ? 21.469 10.352 -6.602 1 86.94 210 LEU A O 1
ATOM 1606 N N . ASP A 1 211 ? 22.797 8.914 -7.637 1 87.5 211 ASP A N 1
ATOM 1607 C CA . ASP A 1 211 ? 23.656 9.961 -8.156 1 87.5 211 ASP A CA 1
ATOM 1608 C C . ASP A 1 211 ? 22.938 10.797 -9.219 1 87.5 211 ASP A C 1
ATOM 1610 O O . ASP A 1 211 ? 23.281 11.961 -9.43 1 87.5 211 ASP A O 1
ATOM 1614 N N . ARG A 1 212 ? 22 10.195 -9.789 1 86.62 212 ARG A N 1
ATOM 1615 C CA . ARG A 1 212 ? 21.328 10.852 -10.906 1 86.62 212 ARG A CA 1
ATOM 1616 C C . ARG A 1 212 ? 20.078 11.594 -10.445 1 86.62 212 ARG A C 1
ATOM 1618 O O . ARG A 1 212 ? 19.484 12.352 -11.211 1 86.62 212 ARG A O 1
ATOM 1625 N N . LEU A 1 213 ? 19.75 11.414 -9.203 1 87.69 213 LEU A N 1
ATOM 1626 C CA . LEU A 1 213 ? 18.531 12.047 -8.703 1 87.69 213 LEU A CA 1
ATOM 1627 C C . LEU A 1 213 ? 18.766 13.516 -8.383 1 87.69 213 LEU A C 1
ATOM 1629 O O . LEU A 1 213 ? 19.828 13.883 -7.863 1 87.69 213 LEU A O 1
ATOM 1633 N N . ASN A 1 214 ? 17.812 14.367 -8.867 1 87.75 214 ASN A N 1
ATOM 1634 C CA . ASN A 1 214 ? 17.812 15.742 -8.375 1 87.75 214 ASN A CA 1
ATOM 1635 C C . ASN A 1 214 ? 17.422 15.805 -6.902 1 87.75 214 ASN A C 1
ATOM 1637 O O . ASN A 1 214 ? 16.297 15.453 -6.539 1 87.75 214 ASN A O 1
ATOM 1641 N N . LYS A 1 215 ? 18.344 16.266 -6.125 1 91.81 215 LYS A N 1
ATOM 1642 C CA . LYS A 1 215 ? 18.094 16.312 -4.684 1 91.81 215 LYS A CA 1
ATOM 1643 C C . LYS A 1 215 ? 17.5 17.641 -4.262 1 91.81 215 LYS A C 1
ATOM 1645 O O . LYS A 1 215 ? 17.75 18.672 -4.902 1 91.81 215 LYS A O 1
ATOM 1650 N N . GLN A 1 216 ? 16.625 17.656 -3.254 1 95.31 216 GLN A N 1
ATOM 1651 C CA . GLN A 1 216 ? 16.016 18.844 -2.691 1 95.31 216 GLN A CA 1
ATOM 1652 C C . GLN A 1 216 ? 16.109 18.844 -1.168 1 95.31 216 GLN A C 1
ATOM 1654 O O . GLN A 1 216 ? 16.406 17.812 -0.556 1 95.31 216 GLN A O 1
ATOM 1659 N N . SER A 1 217 ? 15.898 20 -0.521 1 97.12 217 SER A N 1
ATOM 1660 C CA . SER A 1 217 ? 16.031 20.109 0.929 1 97.12 217 SER A CA 1
ATOM 1661 C C . SER A 1 217 ? 14.688 19.859 1.623 1 97.12 217 SER A C 1
ATOM 1663 O O . SER A 1 217 ? 13.633 20.094 1.036 1 97.12 217 SER A O 1
ATOM 1665 N N . ALA A 1 218 ? 14.758 19.453 2.844 1 97.94 218 ALA A N 1
ATOM 1666 C CA . ALA A 1 218 ? 13.555 19.297 3.66 1 97.94 218 ALA A CA 1
ATOM 1667 C C . ALA A 1 218 ? 12.812 20.625 3.781 1 97.94 218 ALA A C 1
ATOM 1669 O O . ALA A 1 218 ? 11.578 20.656 3.793 1 97.94 218 ALA A O 1
ATOM 1670 N N . ALA A 1 219 ? 13.523 21.734 3.842 1 97.94 219 ALA A N 1
ATOM 1671 C CA . ALA A 1 219 ? 12.93 23.062 3.941 1 97.94 219 ALA A CA 1
ATOM 1672 C C . ALA A 1 219 ? 12.125 23.391 2.689 1 97.94 219 ALA A C 1
ATOM 1674 O O . ALA A 1 219 ? 11.016 23.922 2.779 1 97.94 219 ALA A O 1
ATOM 1675 N N . ASP A 1 220 ? 12.703 23.047 1.521 1 97.81 220 ASP A N 1
ATOM 1676 C CA . ASP A 1 220 ? 12.008 23.297 0.264 1 97.81 220 ASP A CA 1
ATOM 1677 C C . ASP A 1 220 ? 10.719 22.484 0.172 1 97.81 220 ASP A C 1
ATOM 1679 O O . ASP A 1 220 ? 9.672 23 -0.228 1 97.81 220 ASP A O 1
ATOM 1683 N N . VAL A 1 221 ? 10.82 21.281 0.586 1 98.5 221 VAL A N 1
ATOM 1684 C CA . VAL A 1 221 ? 9.656 20.406 0.563 1 98.5 221 VAL A CA 1
ATOM 1685 C C . VAL A 1 221 ? 8.578 20.938 1.5 1 98.5 221 VAL A C 1
ATOM 1687 O O . VAL A 1 221 ? 7.398 21 1.139 1 98.5 221 VAL A O 1
ATOM 1690 N N . SER A 1 222 ? 8.977 21.406 2.693 1 98.69 222 SER A N 1
ATOM 1691 C CA . SER A 1 222 ? 8.016 21.906 3.67 1 98.69 222 SER A CA 1
ATOM 1692 C C . SER A 1 222 ? 7.309 23.156 3.156 1 98.69 222 SER A C 1
ATOM 1694 O O . SER A 1 222 ? 6.113 23.344 3.396 1 98.69 222 SER A O 1
ATOM 1696 N N . ARG A 1 223 ? 7.996 24.031 2.42 1 98.44 223 ARG A N 1
ATOM 1697 C CA . ARG A 1 223 ? 7.371 25.219 1.826 1 98.44 223 ARG A CA 1
ATOM 1698 C C . ARG A 1 223 ? 6.312 24.812 0.807 1 98.44 223 ARG A C 1
ATOM 1700 O O . ARG A 1 223 ? 5.238 25.422 0.754 1 98.44 223 ARG A O 1
ATOM 1707 N N . CYS A 1 224 ? 6.641 23.812 0.012 1 98.69 224 CYS A N 1
ATOM 1708 C CA . CYS A 1 224 ? 5.691 23.328 -0.981 1 98.69 224 CYS A CA 1
ATOM 1709 C C . CYS A 1 224 ? 4.477 22.688 -0.31 1 98.69 224 CYS A C 1
ATOM 1711 O O . CYS A 1 224 ? 3.354 22.828 -0.797 1 98.69 224 CYS A O 1
ATOM 1713 N N . ILE A 1 225 ? 4.68 22 0.816 1 98.81 225 ILE A N 1
ATOM 1714 C CA . ILE A 1 225 ? 3.568 21.406 1.55 1 98.81 225 ILE A CA 1
ATOM 1715 C C . ILE A 1 225 ? 2.621 22.5 2.037 1 98.81 225 ILE A C 1
ATOM 1717 O O . ILE A 1 225 ? 1.4 22.375 1.908 1 98.81 225 ILE A O 1
ATOM 1721 N N . LEU A 1 226 ? 3.117 23.641 2.59 1 98.62 226 LEU A N 1
ATOM 1722 C CA . LEU A 1 226 ? 2.252 24.719 3.031 1 98.62 226 LEU A CA 1
ATOM 1723 C C . LEU A 1 226 ? 1.509 25.344 1.852 1 98.62 226 LEU A C 1
ATOM 1725 O O . LEU A 1 226 ? 0.334 25.703 1.97 1 98.62 226 LEU A O 1
ATOM 1729 N N . SER A 1 227 ? 2.25 25.438 0.711 1 98.5 227 SER A N 1
ATOM 1730 C CA . SER A 1 227 ? 1.592 25.938 -0.487 1 98.5 227 SER A CA 1
ATOM 1731 C C . SER A 1 227 ? 0.419 25.062 -0.892 1 98.5 227 SER A C 1
ATOM 1733 O O . SER A 1 227 ? -0.645 25.562 -1.264 1 98.5 227 SER A O 1
ATOM 1735 N N . ALA A 1 228 ? 0.622 23.766 -0.845 1 98.5 228 ALA A N 1
ATOM 1736 C CA . ALA A 1 228 ? -0.452 22.828 -1.162 1 98.5 228 ALA A CA 1
ATOM 1737 C C . ALA A 1 228 ? -1.617 22.969 -0.188 1 98.5 228 ALA A C 1
ATOM 1739 O O . ALA A 1 228 ? -2.781 22.953 -0.595 1 98.5 228 ALA A O 1
ATOM 1740 N N . LEU A 1 229 ? -1.327 23.125 1.093 1 98.62 229 LEU A N 1
ATOM 1741 C CA . LEU A 1 229 ? -2.344 23.297 2.125 1 98.62 229 LEU A CA 1
ATOM 1742 C C . LEU A 1 229 ? -3.146 24.578 1.892 1 98.62 229 LEU A C 1
ATOM 1744 O O . LEU A 1 229 ? -4.355 24.594 2.127 1 98.62 229 LEU A O 1
ATOM 1748 N N . GLU A 1 230 ? -2.514 25.609 1.441 1 97.88 230 GLU A N 1
ATOM 1749 C CA . GLU A 1 230 ? -3.182 26.875 1.175 1 97.88 230 GLU A CA 1
ATOM 1750 C C . GLU A 1 230 ? -4.168 26.75 0.019 1 97.88 230 GLU A C 1
ATOM 1752 O O . GLU A 1 230 ? -5.238 27.359 0.036 1 97.88 230 GLU A O 1
ATOM 1757 N N . LYS A 1 231 ? -3.799 25.984 -0.995 1 96.88 231 LYS A N 1
ATOM 1758 C CA . LYS A 1 231 ? -4.656 25.812 -2.162 1 96.88 231 LYS A CA 1
ATOM 1759 C C . LYS A 1 231 ? -5.941 25.078 -1.796 1 96.88 231 LYS A C 1
ATOM 1761 O O . LYS A 1 231 ? -7 25.328 -2.373 1 96.88 231 LYS A O 1
ATOM 1766 N N . GLN A 1 232 ? -5.832 24.125 -0.875 1 96.12 232 GLN A N 1
ATOM 1767 C CA . GLN A 1 232 ? -6.949 23.375 -0.299 1 96.12 232 GLN A CA 1
ATOM 1768 C C . GLN A 1 232 ? -7.75 22.656 -1.383 1 96.12 232 GLN A C 1
ATOM 1770 O O . GLN A 1 232 ? -8.984 22.688 -1.374 1 96.12 232 GLN A O 1
ATOM 1775 N N . GLU A 1 233 ? -7.062 22.094 -2.369 1 97.69 233 GLU A N 1
ATOM 1776 C CA . GLU A 1 233 ? -7.758 21.359 -3.418 1 97.69 233 GLU A CA 1
ATOM 1777 C C . GLU A 1 233 ? -8.016 19.922 -2.998 1 97.69 233 GLU A C 1
ATOM 1779 O O . GLU A 1 233 ? -7.129 19.062 -3.105 1 97.69 233 GLU A O 1
ATOM 1784 N N . ASN A 1 234 ? -9.266 19.688 -2.611 1 98.19 234 ASN A N 1
ATOM 1785 C CA . ASN A 1 234 ? -9.641 18.375 -2.096 1 98.19 234 ASN A CA 1
ATOM 1786 C C . ASN A 1 234 ? -9.344 17.266 -3.109 1 98.19 234 ASN A C 1
ATOM 1788 O O . ASN A 1 234 ? -9.734 17.375 -4.273 1 98.19 234 ASN A O 1
ATOM 1792 N N . GLY A 1 235 ? -8.625 16.266 -2.676 1 97.94 235 GLY A N 1
ATOM 1793 C CA . GLY A 1 235 ? -8.344 15.086 -3.494 1 97.94 235 GLY A CA 1
ATOM 1794 C C . GLY A 1 235 ? -7.098 15.242 -4.348 1 97.94 235 GLY A C 1
ATOM 1795 O O . GLY A 1 235 ? -6.684 14.297 -5.023 1 97.94 235 GLY A O 1
ATOM 1796 N N . ALA A 1 236 ? -6.434 16.359 -4.277 1 98.38 236 ALA A N 1
ATOM 1797 C CA . ALA A 1 236 ? -5.305 16.641 -5.16 1 98.38 236 ALA A CA 1
ATOM 1798 C C . ALA A 1 236 ? -4.09 15.797 -4.789 1 98.38 236 ALA A C 1
ATOM 1800 O O . ALA A 1 236 ? -3.891 15.469 -3.617 1 98.38 236 ALA A O 1
ATOM 1801 N N . VAL A 1 237 ? -3.348 15.445 -5.77 1 98.56 237 VAL A N 1
ATOM 1802 C CA . VAL A 1 237 ? -2.037 14.812 -5.652 1 98.56 237 VAL A CA 1
ATOM 1803 C C . VAL A 1 237 ? -0.97 15.719 -6.254 1 98.56 237 VAL A C 1
ATOM 1805 O O . VAL A 1 237 ? -1.114 16.203 -7.379 1 98.56 237 VAL A O 1
ATOM 1808 N N . TYR A 1 238 ? 0.08 16.016 -5.5 1 98.62 238 TYR A N 1
ATOM 1809 C CA . TYR A 1 238 ? 1.139 16.906 -5.941 1 98.62 238 TYR A CA 1
ATOM 1810 C C . TYR A 1 238 ? 2.488 16.203 -5.957 1 98.62 238 TYR A C 1
ATOM 1812 O O . TYR A 1 238 ? 2.795 15.422 -5.051 1 98.62 238 TYR A O 1
ATOM 1820 N N . ILE A 1 239 ? 3.26 16.453 -6.938 1 97.69 239 ILE A N 1
ATOM 1821 C CA . ILE A 1 239 ? 4.684 16.125 -6.914 1 97.69 239 ILE A CA 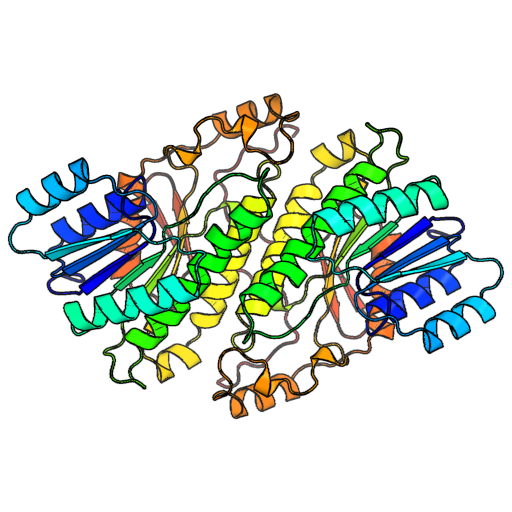1
ATOM 1822 C C . ILE A 1 239 ? 5.473 17.344 -6.43 1 97.69 239 ILE A C 1
ATOM 1824 O O . ILE A 1 239 ? 5.18 18.484 -6.824 1 97.69 239 ILE A O 1
ATOM 1828 N N . ILE A 1 240 ? 6.344 17.156 -5.551 1 97.44 240 ILE A N 1
ATOM 1829 C CA . ILE A 1 240 ? 7.285 18.188 -5.141 1 97.44 240 ILE A CA 1
ATOM 1830 C C . ILE A 1 240 ? 8.672 17.875 -5.691 1 97.44 240 ILE A C 1
ATOM 1832 O O . ILE A 1 240 ? 9.289 16.875 -5.309 1 97.44 240 ILE A O 1
ATOM 1836 N N . GLU A 1 241 ? 9.164 18.703 -6.527 1 93.56 241 GLU A N 1
ATOM 1837 C CA . GLU A 1 241 ? 10.477 18.547 -7.145 1 93.56 241 GLU A CA 1
ATOM 1838 C C . GLU A 1 241 ? 11.18 19.891 -7.297 1 93.56 241 GLU A C 1
ATOM 1840 O O . GLU A 1 241 ? 10.602 20.844 -7.828 1 93.56 241 GLU A O 1
ATOM 1845 N N . GLY A 1 242 ? 12.562 19.969 -7.109 1 82.44 242 GLY A N 1
ATOM 1846 C CA . GLY A 1 242 ? 13.375 21.156 -7.289 1 82.44 242 GLY A CA 1
ATOM 1847 C C . GLY A 1 242 ? 12.773 22.391 -6.629 1 82.44 242 GLY A C 1
ATOM 1848 O O . GLY A 1 242 ? 12.789 23.484 -7.199 1 82.44 242 GLY A O 1
ATOM 1849 N N . LYS A 1 243 ? 11.875 22.578 -5.727 1 92.38 243 LYS A N 1
ATOM 1850 C CA . LYS A 1 243 ? 11.219 23.641 -4.98 1 92.38 243 LYS A CA 1
ATOM 1851 C C . LYS A 1 243 ? 9.844 23.953 -5.555 1 92.38 243 LYS A C 1
ATOM 1853 O O . LYS A 1 243 ? 9.242 24.969 -5.227 1 92.38 243 LYS A O 1
ATOM 1858 N N . ARG A 1 244 ? 9.453 23.094 -6.328 1 95.56 244 ARG A N 1
ATOM 1859 C CA . ARG A 1 244 ? 8.211 23.359 -7.031 1 95.56 244 ARG A CA 1
ATOM 1860 C C . ARG A 1 244 ? 7.145 22.328 -6.691 1 95.56 244 ARG A C 1
ATOM 1862 O O . ARG A 1 244 ? 7.465 21.172 -6.43 1 95.56 244 ARG A O 1
ATOM 1869 N N . LEU A 1 245 ? 5.973 22.812 -6.691 1 97.25 245 LEU A N 1
ATOM 1870 C CA . LEU A 1 245 ? 4.777 22.016 -6.457 1 97.25 245 LEU A CA 1
ATOM 1871 C C . LEU A 1 245 ? 4.004 21.797 -7.75 1 97.25 245 LEU A C 1
ATOM 1873 O O . LEU A 1 245 ? 3.576 22.766 -8.391 1 97.25 245 LEU A O 1
ATOM 1877 N N . PHE A 1 246 ? 3.846 20.547 -8.188 1 96.06 246 PHE A N 1
ATOM 1878 C CA . PHE A 1 246 ? 3.16 20.219 -9.43 1 96.06 246 PHE A CA 1
ATOM 1879 C C . PHE A 1 246 ? 1.911 19.391 -9.164 1 96.06 246 PHE A C 1
ATOM 1881 O O . PHE A 1 246 ? 2.004 18.234 -8.719 1 96.06 246 PHE A O 1
ATOM 1888 N N . PRO A 1 247 ? 0.762 19.984 -9.422 1 96.69 247 PRO A N 1
ATOM 1889 C CA . PRO A 1 247 ? -0.42 19.125 -9.367 1 96.69 247 PRO A CA 1
ATOM 1890 C C . PRO A 1 247 ? -0.436 18.062 -10.477 1 96.69 247 PRO A C 1
ATOM 1892 O O . PRO A 1 247 ? -0.024 18.359 -11.609 1 96.69 247 PRO A O 1
ATOM 1895 N N . ILE A 1 248 ? -0.798 16.859 -10.156 1 95.25 248 ILE A N 1
ATOM 1896 C CA . ILE A 1 248 ? -0.833 15.852 -11.203 1 95.25 248 ILE A CA 1
ATOM 1897 C C . ILE A 1 248 ? -2.258 15.328 -11.359 1 95.25 248 ILE A C 1
ATOM 1899 O O . ILE A 1 248 ? -3.002 15.219 -10.383 1 95.25 248 ILE A O 1
ATOM 1903 N N . ASP A 1 249 ? -2.578 15.016 -12.594 1 94 249 ASP A N 1
ATOM 1904 C CA . ASP A 1 249 ? -3.822 14.328 -12.938 1 94 249 ASP A CA 1
ATOM 1905 C C . ASP A 1 249 ? -3.6 12.828 -13.086 1 94 249 ASP A C 1
ATOM 1907 O O . ASP A 1 249 ? -2.996 12.375 -14.062 1 94 249 ASP A O 1
ATOM 1911 N N . MET A 1 250 ? -4.145 12.109 -12.219 1 94.25 250 MET A N 1
ATOM 1912 C CA . MET A 1 250 ? -3.93 10.672 -12.234 1 94.25 250 MET A CA 1
ATOM 1913 C C . MET A 1 250 ? -4.809 10 -13.281 1 94.25 250 MET A C 1
ATOM 1915 O O . MET A 1 250 ? -6.02 10.234 -13.328 1 94.25 250 MET A O 1
ATOM 1919 N N . LYS A 1 251 ? -4.184 9.164 -14.086 1 93.5 251 LYS A N 1
ATOM 1920 C CA . LYS A 1 251 ? -4.902 8.438 -15.125 1 93.5 251 LYS A CA 1
ATOM 1921 C C . LYS A 1 251 ? -5.875 7.426 -14.523 1 93.5 251 LYS A C 1
ATOM 1923 O O . LYS A 1 251 ? -5.539 6.738 -13.555 1 93.5 251 LYS A O 1
ATOM 1928 N N . ARG A 1 252 ? -7.102 7.371 -15.062 1 94.12 252 ARG A N 1
ATOM 1929 C CA . ARG A 1 252 ? -8.047 6.312 -14.727 1 94.12 252 ARG A CA 1
ATOM 1930 C C . ARG A 1 252 ? -7.832 5.086 -15.602 1 94.12 252 ARG A C 1
ATOM 1932 O O . ARG A 1 252 ? -7.719 5.199 -16.828 1 94.12 252 ARG A O 1
ATOM 1939 N N . TYR A 1 253 ? -7.766 3.912 -15 1 93.94 253 TYR A N 1
ATOM 1940 C CA . TYR A 1 253 ? -7.492 2.695 -15.75 1 93.94 253 TYR A CA 1
ATOM 1941 C C . TYR A 1 253 ? -8.75 1.843 -15.883 1 93.94 253 TYR A C 1
ATOM 1943 O O . TYR A 1 253 ? -8.961 1.188 -16.906 1 93.94 253 TYR A O 1
ATOM 1951 N N . TRP A 1 254 ? -9.469 1.764 -14.859 1 86.19 254 TRP A N 1
ATOM 1952 C CA . TRP A 1 254 ? -10.641 0.886 -14.828 1 86.19 254 TRP A CA 1
ATOM 1953 C C . TRP A 1 254 ? -11.906 1.655 -15.164 1 86.19 254 TRP A C 1
ATOM 1955 O O . TRP A 1 254 ? -12.242 2.635 -14.492 1 86.19 254 TRP A O 1
ATOM 1965 N N . THR A 1 255 ? -12.492 1.27 -16.312 1 66.56 255 THR A N 1
ATOM 1966 C CA . THR A 1 255 ? -13.656 1.945 -16.875 1 66.56 255 THR A CA 1
ATOM 1967 C C . THR A 1 255 ? -14.945 1.255 -16.438 1 66.56 255 THR A C 1
ATOM 1969 O O . THR A 1 255 ? -16.047 1.716 -16.766 1 66.56 255 THR A O 1
ATOM 1972 N N . GLY A 1 256 ? -14.945 0.086 -15.977 1 59.62 256 GLY A N 1
ATOM 1973 C CA . GLY A 1 256 ? -16.172 -0.647 -15.703 1 59.62 256 GLY A CA 1
ATOM 1974 C C . GLY A 1 256 ? -17.078 0.061 -14.719 1 59.62 256 GLY A C 1
ATOM 1975 O O . GLY A 1 256 ? -18.172 -0.431 -14.398 1 59.62 256 GLY A O 1
ATOM 1976 N N . ILE A 1 257 ? -16.453 0.864 -13.789 1 51.19 257 ILE A N 1
ATOM 1977 C CA . ILE A 1 257 ? -17.281 1.4 -12.719 1 51.19 257 ILE A CA 1
ATOM 1978 C C . ILE A 1 257 ? -18.469 2.152 -13.32 1 51.19 257 ILE A C 1
ATOM 1980 O O . ILE A 1 257 ? -18.438 2.537 -14.492 1 51.19 257 ILE A O 1
ATOM 1984 N N . GLU A 1 258 ? -18.984 3.16 -12.242 1 45.41 258 GLU A N 1
ATOM 1985 C CA . GLU A 1 258 ? -20.109 4.016 -11.898 1 45.41 258 GLU A CA 1
ATOM 1986 C C . GLU A 1 258 ? -20.281 5.137 -12.922 1 45.41 258 GLU A C 1
ATOM 1988 O O . GLU A 1 258 ? -19.359 5.91 -13.164 1 45.41 258 GLU A O 1
ATOM 1993 N N . LYS A 1 259 ? -21.016 4.949 -14.078 1 41.5 259 LYS A N 1
ATOM 1994 C CA . LYS A 1 259 ? -21.438 6.316 -14.359 1 41.5 259 LYS A CA 1
ATOM 1995 C C . LYS A 1 259 ? -21.516 7.141 -13.078 1 41.5 259 LYS A C 1
ATOM 1997 O O . LYS A 1 259 ? -22.109 6.703 -12.094 1 41.5 259 LYS A O 1
ATOM 2002 N N . GLU A 1 260 ? -20.609 7.875 -12.828 1 38.44 260 GLU A N 1
ATOM 2003 C CA . GLU A 1 260 ? -20.688 8.727 -11.648 1 38.44 260 GLU A CA 1
ATOM 2004 C C . GLU A 1 260 ? -22.125 9 -11.25 1 38.44 260 GLU A C 1
ATOM 2006 O O . GLU A 1 260 ? -22.984 9.242 -12.102 1 38.44 260 GLU A O 1
ATOM 2011 N N . LEU A 1 261 ? -22.688 8.398 -10.062 1 36.72 261 LEU A N 1
ATOM 2012 C CA . LEU A 1 261 ? -24.016 8.789 -9.602 1 36.72 261 LEU A CA 1
ATOM 2013 C C . LEU A 1 261 ? -24.328 10.219 -10.031 1 36.72 261 LEU A C 1
ATOM 2015 O O . LEU A 1 261 ? -25.5 10.586 -10.148 1 36.72 261 LEU A O 1
ATOM 2019 N N . ASN A 1 262 ? -23.516 11.188 -9.75 1 31.67 262 ASN A N 1
ATOM 2020 C CA . ASN A 1 262 ? -24 12.547 -9.992 1 31.67 262 ASN A CA 1
ATOM 2021 C C . ASN A 1 262 ? -23.969 12.891 -11.484 1 31.67 262 ASN A C 1
ATOM 2023 O O . ASN A 1 262 ? -24.094 14.055 -11.859 1 31.67 262 ASN A O 1
ATOM 2027 N N . GLU A 1 263 ? -23.391 12.164 -12.461 1 27.34 263 GLU A N 1
ATOM 2028 C CA . GLU A 1 263 ? -23.797 12.875 -13.664 1 27.34 263 GLU A CA 1
ATOM 2029 C C . GLU A 1 263 ? -25.188 12.445 -14.109 1 27.34 263 GLU A C 1
ATOM 2031 O O . GLU A 1 263 ? -25.531 11.273 -14.039 1 27.34 263 GLU A O 1
ATOM 2036 N N . MET B 1 1 ? 2.564 -27.984 -23.172 1 68.94 1 MET B N 1
ATOM 2037 C CA . MET B 1 1 ? 1.584 -27.094 -22.547 1 68.94 1 MET B CA 1
ATOM 2038 C C . MET B 1 1 ? 2.225 -26.281 -21.438 1 68.94 1 MET B C 1
ATOM 2040 O O . MET B 1 1 ? 3.25 -26.688 -20.875 1 68.94 1 MET B O 1
ATOM 2044 N N . ALA B 1 2 ? 2.01 -24.922 -21.25 1 89.06 2 ALA B N 1
ATOM 2045 C CA . ALA B 1 2 ? 2.766 -23.969 -20.453 1 89.06 2 ALA B CA 1
ATOM 2046 C C . ALA B 1 2 ? 2.863 -24.406 -19 1 89.06 2 ALA B C 1
ATOM 2048 O O . ALA B 1 2 ? 3.773 -23.984 -18.281 1 89.06 2 ALA B O 1
ATOM 2049 N N . PHE B 1 3 ? 2.086 -25.469 -18.609 1 97.5 3 PHE B N 1
ATOM 2050 C CA . PHE B 1 3 ? 1.968 -25.781 -17.188 1 97.5 3 PHE B CA 1
ATOM 2051 C C . PHE B 1 3 ? 2.342 -27.234 -16.922 1 97.5 3 PHE B C 1
ATOM 2053 O O . PHE B 1 3 ? 2.59 -27.609 -15.766 1 97.5 3 PHE B O 1
ATOM 2060 N N . LYS B 1 4 ? 2.332 -28.109 -17.969 1 97.5 4 LYS B N 1
ATOM 2061 C CA . LYS B 1 4 ? 2.561 -29.547 -17.797 1 97.5 4 LYS B CA 1
ATOM 2062 C C . LYS B 1 4 ? 3.875 -29.812 -17.062 1 97.5 4 LYS B C 1
ATOM 2064 O O . LYS B 1 4 ? 4.922 -29.297 -17.453 1 97.5 4 LYS B O 1
ATOM 2069 N N . GLY B 1 5 ? 3.775 -30.516 -15.969 1 97.62 5 GLY B N 1
ATOM 2070 C CA . GLY B 1 5 ? 4.961 -30.953 -15.258 1 97.62 5 GLY B CA 1
ATOM 2071 C C . GLY B 1 5 ? 5.516 -29.906 -14.312 1 97.62 5 GLY B C 1
ATOM 2072 O O . GLY B 1 5 ? 6.484 -30.156 -13.594 1 97.62 5 GLY B O 1
ATOM 2073 N N . LYS B 1 6 ? 4.934 -28.734 -14.281 1 98.38 6 LYS B N 1
ATOM 2074 C CA . LYS B 1 6 ? 5.43 -27.641 -13.453 1 98.38 6 LYS B CA 1
ATOM 2075 C C . LYS B 1 6 ? 4.992 -27.812 -12 1 98.38 6 LYS B C 1
ATOM 2077 O O . LYS B 1 6 ? 4.082 -28.578 -11.711 1 98.38 6 LYS B O 1
ATOM 2082 N N . HIS B 1 7 ? 5.688 -27.219 -11.109 1 98.81 7 HIS B N 1
ATOM 2083 C CA . HIS B 1 7 ? 5.371 -27.156 -9.688 1 98.81 7 HIS B CA 1
ATOM 2084 C C . HIS B 1 7 ? 4.91 -25.75 -9.281 1 98.81 7 HIS B C 1
ATOM 2086 O O . HIS B 1 7 ? 5.566 -24.766 -9.602 1 98.81 7 HIS B O 1
ATOM 2092 N N . ALA B 1 8 ? 3.725 -25.734 -8.562 1 98.88 8 ALA B N 1
ATOM 2093 C CA . ALA B 1 8 ? 3.1 -24.438 -8.32 1 98.88 8 ALA B CA 1
ATOM 2094 C C . ALA B 1 8 ? 2.709 -24.281 -6.852 1 98.88 8 ALA B C 1
ATOM 2096 O O . ALA B 1 8 ? 2.455 -25.281 -6.164 1 98.88 8 ALA B O 1
ATOM 2097 N N . ILE B 1 9 ? 2.723 -23.094 -6.367 1 98.94 9 ILE B N 1
ATOM 2098 C CA . ILE B 1 9 ? 2.117 -22.703 -5.098 1 98.94 9 ILE B CA 1
ATOM 2099 C C . ILE B 1 9 ? 0.986 -21.703 -5.344 1 98.94 9 ILE B C 1
ATOM 2101 O O . ILE B 1 9 ? 1.119 -20.797 -6.172 1 98.94 9 ILE B O 1
ATOM 2105 N N . VAL B 1 10 ? -0.124 -21.891 -4.715 1 98.94 10 VAL B N 1
ATOM 2106 C CA . VAL B 1 10 ? -1.221 -20.922 -4.703 1 98.94 10 VAL B CA 1
ATOM 2107 C C . VAL B 1 10 ? -1.553 -20.531 -3.266 1 98.94 10 VAL B C 1
ATOM 2109 O O . VAL B 1 10 ? -1.981 -21.375 -2.471 1 98.94 10 VAL B O 1
ATOM 2112 N N . THR B 1 11 ? -1.288 -19.312 -2.906 1 98.94 11 THR B N 1
ATOM 2113 C CA . THR B 1 11 ? -1.815 -18.844 -1.63 1 98.94 11 THR B CA 1
ATOM 2114 C C . THR B 1 11 ? -3.291 -18.469 -1.757 1 98.94 11 THR B C 1
ATOM 2116 O O . THR B 1 11 ? -3.73 -18 -2.811 1 98.94 11 THR B O 1
ATOM 2119 N N . GLY B 1 12 ? -3.998 -18.656 -0.664 1 98.25 12 GLY B N 1
ATOM 2120 C CA . GLY B 1 12 ? -5.434 -18.453 -0.759 1 98.25 12 GLY B CA 1
ATOM 2121 C C . GLY B 1 12 ? -6.117 -19.422 -1.708 1 98.25 12 GLY B C 1
ATOM 2122 O O . GLY B 1 12 ? -7.074 -19.062 -2.391 1 98.25 12 GLY B O 1
ATOM 2123 N N . GLY B 1 13 ? -5.598 -20.594 -1.832 1 98.25 13 GLY B N 1
ATOM 2124 C CA . GLY B 1 13 ? -6.035 -21.516 -2.857 1 98.25 13 GLY B CA 1
ATOM 2125 C C . GLY B 1 13 ? -7.133 -22.453 -2.387 1 98.25 13 GLY B C 1
ATOM 2126 O O . GLY B 1 13 ? -7.523 -23.375 -3.107 1 98.25 13 GLY B O 1
ATOM 2127 N N . ALA B 1 14 ? -7.652 -22.25 -1.156 1 97.44 14 ALA B N 1
ATOM 2128 C CA . ALA B 1 14 ? -8.617 -23.203 -0.614 1 97.44 14 ALA B CA 1
ATOM 2129 C C . ALA B 1 14 ? -10.047 -22.75 -0.887 1 97.44 14 ALA B C 1
ATOM 2131 O O . ALA B 1 14 ? -11 -23.5 -0.667 1 97.44 14 ALA B O 1
ATOM 2132 N N . ASN B 1 15 ? -10.258 -21.531 -1.405 1 95.25 15 ASN B N 1
ATOM 2133 C CA . ASN B 1 15 ? -11.586 -21.016 -1.703 1 95.25 15 ASN B CA 1
ATOM 2134 C C . ASN B 1 15 ? -11.539 -19.953 -2.785 1 95.25 15 ASN B C 1
ATOM 2136 O O . ASN B 1 15 ? -10.469 -19.594 -3.27 1 95.25 15 ASN B O 1
ATOM 2140 N N . GLY B 1 16 ? -12.648 -19.609 -3.24 1 96.19 16 GLY B N 1
ATOM 2141 C CA . GLY B 1 16 ? -12.789 -18.453 -4.109 1 96.19 16 GLY B CA 1
ATOM 2142 C C . GLY B 1 16 ? -11.961 -18.547 -5.379 1 96.19 16 GLY B C 1
ATOM 2143 O O . GLY B 1 16 ? -11.938 -19.594 -6.027 1 96.19 16 GLY B O 1
ATOM 2144 N N . ILE B 1 17 ? -11.367 -17.422 -5.777 1 98.38 17 ILE B N 1
ATOM 2145 C CA . ILE B 1 17 ? -10.586 -17.328 -7.004 1 98.38 17 ILE B CA 1
ATOM 2146 C C . ILE B 1 17 ? -9.391 -18.281 -6.918 1 98.38 17 ILE B C 1
ATOM 2148 O O . ILE B 1 17 ? -9.078 -18.984 -7.887 1 98.38 17 ILE B O 1
ATOM 2152 N N . GLY B 1 18 ? -8.75 -18.375 -5.742 1 98.5 18 GLY B N 1
ATOM 2153 C CA . GLY B 1 18 ? -7.586 -19.219 -5.566 1 98.5 18 GLY B CA 1
ATOM 2154 C C . GLY B 1 18 ? -7.883 -20.688 -5.805 1 98.5 18 GLY B C 1
ATOM 2155 O O . GLY B 1 18 ? -7.102 -21.391 -6.445 1 98.5 18 GLY B O 1
ATOM 2156 N N . LEU B 1 19 ? -8.984 -21.109 -5.312 1 98.44 19 LEU B N 1
ATOM 2157 C CA . LEU B 1 19 ? -9.383 -22.5 -5.523 1 98.44 19 LEU B CA 1
ATOM 2158 C C . LEU B 1 19 ? -9.602 -22.781 -7.004 1 98.44 19 LEU B C 1
ATOM 2160 O O . LEU B 1 19 ? -9.227 -23.844 -7.5 1 98.44 19 LEU B O 1
ATOM 2164 N N . GLN B 1 20 ? -10.234 -21.844 -7.695 1 98.62 20 GLN B N 1
ATOM 2165 C CA . GLN B 1 20 ? -10.445 -22.016 -9.133 1 98.62 20 GLN B CA 1
ATOM 2166 C C . GLN B 1 20 ? -9.117 -22.047 -9.883 1 98.62 20 GLN B C 1
ATOM 2168 O O . GLN B 1 20 ? -8.977 -22.75 -10.883 1 98.62 20 GLN B O 1
ATOM 2173 N N . VAL B 1 21 ? -8.117 -21.281 -9.43 1 98.88 21 VAL B N 1
ATOM 2174 C CA . VAL B 1 21 ? -6.785 -21.312 -10.016 1 98.88 21 VAL B CA 1
ATOM 2175 C C . VAL B 1 21 ? -6.176 -22.703 -9.836 1 98.88 21 VAL B C 1
ATOM 2177 O O . VAL B 1 21 ? -5.617 -23.266 -10.781 1 98.88 21 VAL B O 1
ATOM 2180 N N . VAL B 1 22 ? -6.305 -23.266 -8.641 1 98.81 22 VAL B N 1
ATOM 2181 C CA . VAL B 1 22 ? -5.797 -24.594 -8.367 1 98.81 22 VAL B CA 1
ATOM 2182 C C . VAL B 1 22 ? -6.434 -25.594 -9.328 1 98.81 22 VAL B C 1
ATOM 2184 O O . VAL B 1 22 ? -5.73 -26.406 -9.953 1 98.81 22 VAL B O 1
ATOM 2187 N N . LYS B 1 23 ? -7.742 -25.531 -9.469 1 98.75 23 LYS B N 1
ATOM 2188 C CA . LYS B 1 23 ? -8.461 -26.438 -10.367 1 98.75 23 LYS B CA 1
ATOM 2189 C C . LYS B 1 23 ? -7.961 -26.297 -11.797 1 98.75 23 LYS B C 1
ATOM 2191 O O . LYS B 1 23 ? -7.73 -27.312 -12.477 1 98.75 23 LYS B O 1
ATOM 2196 N N . GLN B 1 24 ? -7.781 -25.062 -12.25 1 98.5 24 GLN B N 1
ATOM 2197 C CA . GLN B 1 24 ? -7.289 -24.812 -13.602 1 98.5 24 GLN B CA 1
ATOM 2198 C C . GLN B 1 24 ? -5.891 -25.391 -13.789 1 98.5 24 GLN B C 1
ATOM 2200 O O . GLN B 1 24 ? -5.594 -26 -14.82 1 98.5 24 GLN B O 1
ATOM 2205 N N . LEU B 1 25 ? -5 -25.203 -12.812 1 98.75 25 LEU B N 1
ATOM 2206 C CA . LEU B 1 25 ? -3.639 -25.719 -12.898 1 98.75 25 LEU B CA 1
ATOM 2207 C C . LEU B 1 25 ? -3.648 -27.25 -13.008 1 98.75 25 LEU B C 1
ATOM 2209 O O . LEU B 1 25 ? -2.926 -27.812 -13.828 1 98.75 25 LEU B O 1
ATOM 2213 N N . LEU B 1 26 ? -4.461 -27.906 -12.195 1 98.62 26 LEU B N 1
ATOM 2214 C CA . LEU B 1 26 ? -4.57 -29.359 -12.227 1 98.62 26 LEU B CA 1
ATOM 2215 C C . LEU B 1 26 ? -5.094 -29.828 -13.578 1 98.62 26 LEU B C 1
ATOM 2217 O O . LEU B 1 26 ? -4.559 -30.781 -14.156 1 98.62 26 LEU B O 1
ATOM 2221 N N . MET B 1 27 ? -6.078 -29.125 -14.094 1 98.06 27 MET B N 1
ATOM 2222 C CA . MET B 1 27 ? -6.676 -29.469 -15.383 1 98.06 27 MET B CA 1
ATOM 2223 C C . MET B 1 27 ? -5.66 -29.312 -16.516 1 98.06 27 MET B C 1
ATOM 2225 O O . MET B 1 27 ? -5.77 -29.984 -17.547 1 98.06 27 MET B O 1
ATOM 2229 N N . HIS B 1 28 ? -4.672 -28.484 -16.312 1 98.06 28 HIS B N 1
ATOM 2230 C CA . HIS B 1 28 ? -3.66 -28.234 -17.328 1 98.06 28 HIS B CA 1
ATOM 2231 C C . HIS B 1 28 ? -2.369 -28.984 -17.031 1 98.06 28 HIS B C 1
ATOM 2233 O O . HIS B 1 28 ? -1.287 -28.562 -17.438 1 98.06 28 HIS B O 1
ATOM 2239 N N . ASP B 1 29 ? -2.426 -29.984 -16.203 1 97.94 29 ASP B N 1
ATOM 2240 C CA . ASP B 1 29 ? -1.438 -31.047 -16.016 1 97.94 29 ASP B CA 1
ATOM 2241 C C . ASP B 1 29 ? -0.224 -30.531 -15.242 1 97.94 29 ASP B C 1
ATOM 2243 O O . ASP B 1 29 ? 0.905 -30.969 -15.5 1 97.94 29 ASP B O 1
ATOM 2247 N N . VAL B 1 30 ? -0.418 -29.562 -14.375 1 98.56 30 VAL B N 1
ATOM 2248 C CA . VAL B 1 30 ? 0.638 -29.25 -13.414 1 98.56 30 VAL B CA 1
ATOM 2249 C C . VAL B 1 30 ? 0.986 -30.5 -12.602 1 98.56 30 VAL B C 1
ATOM 2251 O O . VAL B 1 30 ? 0.119 -31.328 -12.328 1 98.56 30 VAL B O 1
ATOM 2254 N N . HIS B 1 31 ? 2.242 -30.625 -12.258 1 98.62 31 HIS B N 1
ATOM 2255 C CA . HIS B 1 31 ? 2.672 -31.844 -11.594 1 98.62 31 HIS B CA 1
ATOM 2256 C C . HIS B 1 31 ? 2.385 -31.797 -10.102 1 98.62 31 HIS B C 1
ATOM 2258 O O . HIS B 1 31 ? 1.848 -32.75 -9.531 1 98.62 31 HIS B O 1
ATOM 2264 N N . LYS B 1 32 ? 2.789 -30.75 -9.445 1 98.81 32 LYS B N 1
ATOM 2265 C CA . LYS B 1 32 ? 2.566 -30.562 -8.008 1 98.81 32 LYS B CA 1
ATOM 2266 C C . LYS B 1 32 ? 2.012 -29.172 -7.715 1 98.81 32 LYS B C 1
ATOM 2268 O O . LYS B 1 32 ? 2.432 -28.188 -8.328 1 98.81 32 LYS B O 1
ATOM 2273 N N . VAL B 1 33 ? 1.016 -29.125 -6.836 1 98.88 33 VAL B N 1
ATOM 2274 C CA . VAL B 1 33 ? 0.452 -27.859 -6.375 1 98.88 33 VAL B CA 1
ATOM 2275 C C . VAL B 1 33 ? 0.411 -27.844 -4.848 1 98.88 33 VAL B C 1
ATOM 2277 O O . VAL B 1 33 ? -0.113 -28.766 -4.223 1 98.88 33 VAL B O 1
ATOM 2280 N N . ALA B 1 34 ? 1.006 -26.875 -4.246 1 98.88 34 ALA B N 1
ATOM 2281 C CA . ALA B 1 34 ? 0.837 -26.594 -2.82 1 98.88 34 ALA B CA 1
ATOM 2282 C C . ALA B 1 34 ? -0.112 -25.422 -2.594 1 98.88 34 ALA B C 1
ATOM 2284 O O . ALA B 1 34 ? 0.044 -24.359 -3.207 1 98.88 34 ALA B O 1
ATOM 2285 N N . ILE B 1 35 ? -1.089 -25.656 -1.765 1 98.69 35 ILE B N 1
ATOM 2286 C CA . ILE B 1 35 ? -2.035 -24.625 -1.347 1 98.69 35 ILE B CA 1
ATOM 2287 C C . ILE B 1 35 ? -1.663 -24.125 0.046 1 98.69 35 ILE B C 1
ATOM 2289 O O . ILE B 1 35 ? -1.51 -24.922 0.98 1 98.69 35 ILE B O 1
ATOM 2293 N N . ILE B 1 36 ? -1.437 -22.859 0.158 1 98.75 36 ILE B N 1
ATOM 2294 C CA . ILE B 1 36 ? -1.251 -22.203 1.455 1 98.75 36 ILE B CA 1
ATOM 2295 C C . ILE B 1 36 ? -2.488 -21.391 1.806 1 98.75 36 ILE B C 1
ATOM 2297 O O . ILE B 1 36 ? -2.842 -20.453 1.085 1 98.75 36 ILE B O 1
ATOM 2301 N N . ASP B 1 37 ? -3.129 -21.703 2.836 1 98.31 37 ASP B N 1
ATOM 2302 C CA . ASP B 1 37 ? -4.355 -21.016 3.225 1 98.31 37 ASP B CA 1
ATOM 2303 C C . ASP B 1 37 ? -4.617 -21.156 4.723 1 98.31 37 ASP B C 1
ATOM 2305 O O . ASP B 1 37 ? -4.109 -22.094 5.355 1 98.31 37 ASP B O 1
ATOM 2309 N N . LEU B 1 38 ? -5.344 -20.219 5.246 1 96.44 38 LEU B N 1
ATOM 2310 C CA . LEU B 1 38 ? -5.805 -20.359 6.625 1 96.44 38 LEU B CA 1
ATOM 2311 C C . LEU B 1 38 ? -6.973 -21.328 6.715 1 96.44 38 LEU B C 1
ATOM 2313 O O . LEU B 1 38 ? -7.133 -22.016 7.727 1 96.44 38 LEU B O 1
ATOM 2317 N N . GLN B 1 39 ? -7.691 -21.375 5.695 1 90.44 39 GLN B N 1
ATOM 2318 C CA . GLN B 1 39 ? -8.828 -22.281 5.637 1 90.44 39 GLN B CA 1
ATOM 2319 C C . GLN B 1 39 ? -8.391 -23.672 5.172 1 90.44 39 GLN B C 1
ATOM 2321 O O . GLN B 1 39 ? -7.473 -23.797 4.359 1 90.44 39 GLN B O 1
ATOM 2326 N N . ASP B 1 40 ? -8.945 -24.781 5.605 1 86.19 40 ASP B N 1
ATOM 2327 C CA . ASP B 1 40 ? -8.562 -26.141 5.277 1 86.19 40 ASP B CA 1
ATOM 2328 C C . ASP B 1 40 ? -9.5 -26.75 4.234 1 86.19 40 ASP B C 1
ATOM 2330 O O . ASP B 1 40 ? -9.117 -27.656 3.494 1 86.19 40 ASP B O 1
ATOM 2334 N N . ASN B 1 41 ? -10.523 -26.156 3.875 1 91.5 41 ASN B N 1
ATOM 2335 C CA . ASN B 1 41 ? -11.516 -26.703 2.957 1 91.5 41 ASN B CA 1
ATOM 2336 C C . ASN B 1 41 ? -11.164 -28.141 2.562 1 91.5 41 ASN B C 1
ATOM 2338 O O . ASN B 1 41 ? -11.07 -28.453 1.376 1 91.5 41 ASN B O 1
ATOM 2342 N N . LEU B 1 42 ? -11.016 -29.109 3.48 1 94.31 42 LEU B N 1
ATOM 2343 C CA . LEU B 1 42 ? -10.523 -30.469 3.332 1 94.31 42 LEU B CA 1
ATOM 2344 C C . LEU B 1 42 ? -11.406 -31.281 2.383 1 94.31 42 LEU B C 1
ATOM 2346 O O . LEU B 1 42 ? -10.906 -32.062 1.586 1 94.31 42 LEU B O 1
ATOM 2350 N N . GLU B 1 43 ? -12.688 -31.047 2.471 1 95.62 43 GLU B N 1
ATOM 2351 C CA . GLU B 1 43 ? -13.609 -31.766 1.605 1 95.62 43 GLU B CA 1
ATOM 2352 C C . GLU B 1 43 ? -13.289 -31.531 0.132 1 95.62 43 GLU B C 1
ATOM 2354 O O . GLU B 1 43 ? -13.164 -32.5 -0.642 1 95.62 43 GLU B O 1
ATOM 2359 N N . GLU B 1 44 ? -13.172 -30.281 -0.246 1 96.31 44 GLU B N 1
ATOM 2360 C CA . GLU B 1 44 ? -12.867 -29.938 -1.633 1 96.31 44 GLU B CA 1
ATOM 2361 C C . GLU B 1 44 ? -11.492 -30.469 -2.043 1 96.31 44 GLU B C 1
ATOM 2363 O O . GLU B 1 44 ? -11.312 -30.922 -3.174 1 96.31 44 GLU B O 1
ATOM 2368 N N . ILE B 1 45 ? -10.539 -30.453 -1.152 1 96.5 45 ILE B N 1
ATOM 2369 C CA . ILE B 1 45 ? -9.18 -30.875 -1.452 1 96.5 45 ILE B CA 1
ATOM 2370 C C . ILE B 1 45 ? -9.148 -32.406 -1.676 1 96.5 45 ILE B C 1
ATOM 2372 O O . ILE B 1 45 ? -8.469 -32.875 -2.578 1 96.5 45 ILE B O 1
ATOM 2376 N N . VAL B 1 46 ? -9.883 -33.125 -0.925 1 97.06 46 VAL B N 1
ATOM 2377 C CA . VAL B 1 46 ? -9.977 -34.562 -1.078 1 97.06 46 VAL B CA 1
ATOM 2378 C C . VAL B 1 46 ? -10.594 -34.906 -2.436 1 97.06 46 VAL B C 1
ATOM 2380 O O . VAL B 1 46 ? -10.125 -35.812 -3.129 1 97.06 46 VAL B O 1
ATOM 2383 N N . ILE B 1 47 ? -11.586 -34.156 -2.793 1 98.06 47 ILE B N 1
ATOM 2384 C CA . ILE B 1 47 ? -12.25 -34.375 -4.074 1 98.06 47 ILE B CA 1
ATOM 2385 C C . ILE B 1 47 ? -11.266 -34.125 -5.215 1 98.06 47 ILE B C 1
ATOM 2387 O O . ILE B 1 47 ? -11.211 -34.906 -6.172 1 98.06 47 ILE B O 1
ATOM 2391 N N . LEU B 1 48 ? -10.477 -33.094 -5.109 1 98.38 48 LEU B N 1
ATOM 2392 C CA . LEU B 1 48 ? -9.5 -32.75 -6.145 1 98.38 48 LEU B CA 1
ATOM 2393 C C . LEU B 1 48 ? -8.414 -33.812 -6.234 1 98.38 48 LEU B C 1
ATOM 2395 O O . LEU B 1 48 ? -7.996 -34.188 -7.332 1 98.38 48 LEU B O 1
ATOM 2399 N N . ARG B 1 49 ? -7.941 -34.375 -5.125 1 98.19 49 ARG B N 1
ATOM 2400 C CA . ARG B 1 49 ? -6.934 -35.406 -5.121 1 98.19 49 ARG B CA 1
ATOM 2401 C C . ARG B 1 49 ? -7.445 -36.656 -5.836 1 98.19 49 ARG B C 1
ATOM 2403 O O . ARG B 1 49 ? -6.699 -37.312 -6.574 1 98.19 49 ARG B O 1
ATOM 2410 N N . ALA B 1 50 ? -8.688 -36.938 -5.613 1 98.44 50 ALA B N 1
ATOM 2411 C CA . ALA B 1 50 ? -9.289 -38.094 -6.242 1 98.44 50 ALA B CA 1
ATOM 2412 C C . ALA B 1 50 ? -9.445 -37.906 -7.746 1 98.44 50 ALA B C 1
ATOM 2414 O O . ALA B 1 50 ? -9.281 -38.844 -8.531 1 98.44 50 ALA B O 1
ATOM 2415 N N . ALA B 1 51 ? -9.758 -36.688 -8.102 1 98.44 51 ALA B N 1
ATOM 2416 C CA . ALA B 1 51 ? -10.016 -36.375 -9.5 1 98.44 51 ALA B CA 1
ATOM 2417 C C . ALA B 1 51 ? -8.719 -36.312 -10.297 1 98.44 51 ALA B C 1
ATOM 2419 O O . ALA B 1 51 ? -8.711 -36.531 -11.508 1 98.44 51 ALA B O 1
ATOM 2420 N N . PHE B 1 52 ? -7.613 -35.969 -9.617 1 98.38 52 PHE B N 1
ATOM 2421 C CA . PHE B 1 52 ? -6.312 -35.844 -10.266 1 98.38 52 PHE B CA 1
ATOM 2422 C C . PHE B 1 52 ? -5.266 -36.688 -9.555 1 98.38 52 PHE B C 1
ATOM 2424 O O . PHE B 1 52 ? -4.277 -36.156 -9.047 1 98.38 52 PHE B O 1
ATOM 2431 N N . PRO B 1 53 ? -5.297 -38 -9.656 1 97.44 53 PRO B N 1
ATOM 2432 C CA . PRO B 1 53 ? -4.48 -38.906 -8.836 1 97.44 53 PRO B CA 1
ATOM 2433 C C . PRO B 1 53 ? -3.014 -38.906 -9.266 1 97.44 53 PRO B C 1
ATOM 2435 O O . PRO B 1 53 ? -2.146 -39.312 -8.492 1 97.44 53 PRO B O 1
ATOM 2438 N N . ALA B 1 54 ? -2.76 -38.5 -10.484 1 97.81 54 ALA B N 1
ATOM 2439 C CA . ALA B 1 54 ? -1.382 -38.5 -10.969 1 97.81 54 ALA B CA 1
ATOM 2440 C C . ALA B 1 54 ? -0.634 -37.25 -10.5 1 97.81 54 ALA B C 1
ATOM 2442 O O . ALA B 1 54 ? 0.596 -37.219 -10.57 1 97.81 54 ALA B O 1
ATOM 2443 N N . GLN B 1 55 ? -1.355 -36.25 -10.07 1 98.31 55 GLN B N 1
ATOM 2444 C CA . GLN B 1 55 ? -0.778 -35 -9.594 1 98.31 55 GLN B CA 1
ATOM 2445 C C . GLN B 1 55 ? -0.705 -34.969 -8.07 1 98.31 55 GLN B C 1
ATOM 2447 O O . GLN B 1 55 ? -1.373 -35.781 -7.395 1 98.31 55 GLN B O 1
ATOM 2452 N N . HIS B 1 56 ? 0.161 -34.188 -7.535 1 98.19 56 HIS B N 1
ATOM 2453 C CA . HIS B 1 56 ? 0.351 -34.062 -6.098 1 98.19 56 HIS B CA 1
ATOM 2454 C C . HIS B 1 56 ? -0.214 -32.75 -5.586 1 98.19 56 HIS B C 1
ATOM 2456 O O . HIS B 1 56 ? 0.239 -31.672 -5.992 1 98.19 56 HIS B O 1
ATOM 2462 N N . LEU B 1 57 ? -1.221 -32.844 -4.805 1 98.25 57 LEU B N 1
ATOM 2463 C CA . LEU B 1 57 ? -1.854 -31.672 -4.211 1 98.25 57 LEU B CA 1
ATOM 2464 C C . LEU B 1 57 ? -1.603 -31.625 -2.707 1 98.25 57 LEU B C 1
ATOM 2466 O O . LEU B 1 57 ? -2.061 -32.5 -1.966 1 98.25 57 LEU B O 1
ATOM 2470 N N . LEU B 1 58 ? -0.881 -30.594 -2.223 1 97.62 58 LEU B N 1
ATOM 2471 C CA . LEU B 1 58 ? -0.516 -30.391 -0.824 1 97.62 58 LEU B CA 1
ATOM 2472 C C . LEU B 1 58 ? -1.248 -29.203 -0.231 1 97.62 58 LEU B C 1
ATOM 2474 O O . LEU B 1 58 ? -1.248 -28.109 -0.817 1 97.62 58 LEU B O 1
ATOM 2478 N N . LEU B 1 59 ? -1.987 -29.422 0.855 1 97.88 59 LEU B N 1
ATOM 2479 C CA . LEU B 1 59 ? -2.625 -28.328 1.59 1 97.88 59 LEU B CA 1
ATOM 2480 C C . LEU B 1 59 ? -1.863 -28.031 2.875 1 97.88 59 LEU B C 1
ATOM 2482 O O . LEU B 1 59 ? -1.63 -28.922 3.691 1 97.88 59 LEU B O 1
ATOM 2486 N N . ILE B 1 60 ? -1.453 -26.797 3.055 1 98 60 ILE B N 1
ATOM 2487 C CA . ILE B 1 60 ? -0.743 -26.344 4.25 1 98 60 ILE B CA 1
ATOM 2488 C C . ILE B 1 60 ? -1.511 -25.203 4.91 1 98 60 ILE B C 1
ATOM 2490 O O . ILE B 1 60 ? -1.738 -24.156 4.293 1 98 60 ILE B O 1
ATOM 2494 N N . LYS B 1 61 ? -1.907 -25.406 6.145 1 98.06 61 LYS B N 1
ATOM 2495 C CA . LYS B 1 61 ? -2.578 -24.359 6.91 1 98.06 61 LYS B CA 1
ATOM 2496 C C . LYS B 1 61 ? -1.572 -23.344 7.461 1 98.06 61 LYS B C 1
ATOM 2498 O O . LYS B 1 61 ? -0.781 -23.672 8.344 1 98.06 61 LYS B O 1
ATOM 2503 N N . MET B 1 62 ? -1.575 -22.125 6.922 1 98.5 62 MET B N 1
ATOM 2504 C CA . MET B 1 62 ? -0.64 -21.078 7.328 1 98.5 62 MET B CA 1
ATOM 2505 C C . MET B 1 62 ? -1.209 -19.703 7.039 1 98.5 62 MET B C 1
ATOM 2507 O O . MET B 1 62 ? -1.822 -19.484 5.992 1 98.5 62 MET B O 1
ATOM 2511 N N . ASP B 1 63 ? -1.113 -18.844 7.977 1 98.62 63 ASP B N 1
ATOM 2512 C CA . ASP B 1 63 ? -1.435 -17.438 7.797 1 98.62 63 ASP B CA 1
ATOM 2513 C C . ASP B 1 63 ? -0.329 -16.719 7.031 1 98.62 63 ASP B C 1
ATOM 2515 O O . ASP B 1 63 ? 0.803 -16.609 7.508 1 98.62 63 ASP B O 1
ATOM 2519 N N . VAL B 1 64 ? -0.682 -16.188 5.879 1 98.75 64 VAL B N 1
ATOM 2520 C CA . VAL B 1 64 ? 0.338 -15.57 5.031 1 98.75 64 VAL B CA 1
ATOM 2521 C C . VAL B 1 64 ? 0.933 -14.352 5.734 1 98.75 64 VAL B C 1
ATOM 2523 O O . VAL B 1 64 ? 2.02 -13.891 5.379 1 98.75 64 VAL B O 1
ATOM 2526 N N . ALA B 1 65 ? 0.241 -13.789 6.73 1 98.56 65 ALA B N 1
ATOM 2527 C CA . ALA B 1 65 ? 0.748 -12.641 7.473 1 98.56 65 ALA B CA 1
ATOM 2528 C C . ALA B 1 65 ? 1.843 -13.055 8.445 1 98.56 65 ALA B C 1
ATOM 2530 O O . ALA B 1 65 ? 2.553 -12.203 8.992 1 98.56 65 ALA B O 1
ATOM 2531 N N . ASN B 1 66 ? 1.928 -14.344 8.734 1 98.69 66 ASN B N 1
ATOM 2532 C CA . ASN B 1 66 ? 2.969 -14.867 9.609 1 98.69 66 ASN B CA 1
ATOM 2533 C C . ASN B 1 66 ? 4.285 -15.07 8.859 1 98.69 66 ASN B C 1
ATOM 2535 O O . ASN B 1 66 ? 4.527 -16.141 8.289 1 98.69 66 ASN B O 1
ATOM 2539 N N . ALA B 1 67 ? 5.145 -14.117 8.93 1 98.62 67 ALA B N 1
ATOM 2540 C CA . ALA B 1 67 ? 6.355 -14.086 8.109 1 98.62 67 ALA B CA 1
ATOM 2541 C C . ALA B 1 67 ? 7.219 -15.32 8.367 1 98.62 67 ALA B C 1
ATOM 2543 O O . ALA B 1 67 ? 7.668 -15.977 7.43 1 98.62 67 ALA B O 1
ATOM 2544 N N . LYS B 1 68 ? 7.453 -15.617 9.594 1 98.56 68 LYS B N 1
ATOM 2545 C CA . LYS B 1 68 ? 8.281 -16.766 9.938 1 98.56 68 LYS B CA 1
ATOM 2546 C C . LYS B 1 68 ? 7.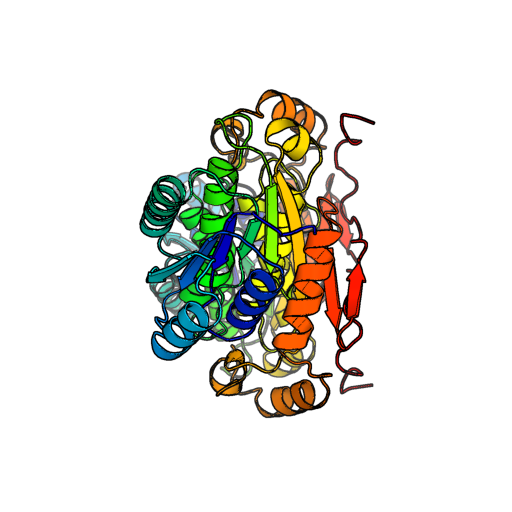625 -18.062 9.5 1 98.56 68 LYS B C 1
ATOM 2548 O O . LYS B 1 68 ? 8.305 -18.984 9.031 1 98.56 68 LYS B O 1
ATOM 2553 N N . GLY B 1 69 ? 6.332 -18.156 9.664 1 98.81 69 GLY B N 1
ATOM 2554 C CA . GLY B 1 69 ? 5.59 -19.328 9.227 1 98.81 69 GLY B CA 1
ATOM 2555 C C . GLY B 1 69 ? 5.664 -19.547 7.727 1 98.81 69 GLY B C 1
ATOM 2556 O O . GLY B 1 69 ? 5.812 -20.688 7.266 1 98.81 69 GLY B O 1
ATOM 2557 N N . ILE B 1 70 ? 5.586 -18.5 6.961 1 98.88 70 ILE B N 1
ATOM 2558 C CA . ILE B 1 70 ? 5.637 -18.578 5.504 1 98.88 70 ILE B CA 1
ATOM 2559 C C . ILE B 1 70 ? 7.035 -19 5.062 1 98.88 70 ILE B C 1
ATOM 2561 O O . ILE B 1 70 ? 7.18 -19.828 4.152 1 98.88 70 ILE B O 1
ATOM 2565 N N . GLU B 1 71 ? 8.008 -18.422 5.699 1 98.75 71 GLU B N 1
ATOM 2566 C CA . GLU B 1 71 ? 9.367 -18.844 5.391 1 98.75 71 GLU B CA 1
ATOM 2567 C C . GLU B 1 71 ? 9.539 -20.344 5.586 1 98.75 71 GLU B C 1
ATOM 2569 O O . GLU B 1 71 ? 10.023 -21.047 4.691 1 98.75 71 GLU B O 1
ATOM 2574 N N . ALA B 1 72 ? 9.109 -20.859 6.703 1 98.81 72 ALA B N 1
ATOM 2575 C CA . ALA B 1 72 ? 9.203 -22.297 7.004 1 98.81 72 ALA B CA 1
ATOM 2576 C C . ALA B 1 72 ? 8.359 -23.109 6.027 1 98.81 72 ALA B C 1
ATOM 2578 O O . ALA B 1 72 ? 8.758 -24.203 5.625 1 98.81 72 ALA B O 1
ATOM 2579 N N . THR B 1 73 ? 7.211 -22.609 5.695 1 98.81 73 THR B N 1
ATOM 2580 C CA . THR B 1 73 ? 6.309 -23.297 4.777 1 98.81 73 THR B CA 1
ATOM 2581 C C . THR B 1 73 ? 6.953 -23.453 3.402 1 98.81 73 THR B C 1
ATOM 2583 O O . THR B 1 73 ? 6.906 -24.531 2.811 1 98.81 73 THR B O 1
ATOM 2586 N N . TYR B 1 74 ? 7.578 -22.438 2.861 1 98.81 74 TYR B N 1
ATOM 2587 C CA . TYR B 1 74 ? 8.242 -22.5 1.565 1 98.81 74 TYR B CA 1
ATOM 2588 C C . TYR B 1 74 ? 9.398 -23.5 1.598 1 98.81 74 TYR B C 1
ATOM 2590 O O . TYR B 1 74 ? 9.617 -24.234 0.635 1 98.81 74 TYR B O 1
ATOM 2598 N N . GLU B 1 75 ? 10.125 -23.484 2.709 1 98.31 75 GLU B N 1
ATOM 2599 C CA . GLU B 1 75 ? 11.203 -24.453 2.855 1 98.31 75 GLU B CA 1
ATOM 2600 C C . GLU B 1 75 ? 10.672 -25.891 2.799 1 98.31 75 GLU B C 1
ATOM 2602 O O . GLU B 1 75 ? 11.242 -26.734 2.123 1 98.31 75 GLU B O 1
ATOM 2607 N N . GLU B 1 76 ? 9.602 -26.094 3.455 1 98.38 76 GLU B N 1
ATOM 2608 C CA . GLU B 1 76 ? 8.992 -27.422 3.475 1 98.38 76 GLU B CA 1
ATOM 2609 C C . GLU B 1 76 ? 8.508 -27.812 2.084 1 98.38 76 GLU B C 1
ATOM 2611 O O . GLU B 1 76 ? 8.703 -28.953 1.657 1 98.38 76 GLU B O 1
ATOM 2616 N N . ILE B 1 77 ? 7.883 -26.922 1.38 1 98.56 77 ILE B N 1
ATOM 2617 C CA . ILE B 1 77 ? 7.379 -27.203 0.039 1 98.56 77 ILE B CA 1
ATOM 2618 C C . ILE B 1 77 ? 8.547 -27.531 -0.895 1 98.56 77 ILE B C 1
ATOM 2620 O O . ILE B 1 77 ? 8.469 -28.453 -1.697 1 98.56 77 ILE B O 1
ATOM 2624 N N . LEU B 1 78 ? 9.609 -26.766 -0.781 1 97.88 78 LEU B N 1
ATOM 2625 C CA . LEU B 1 78 ? 10.766 -26.969 -1.651 1 97.88 78 LEU B CA 1
ATOM 2626 C C . LEU B 1 78 ? 11.391 -28.344 -1.414 1 97.88 78 LEU B C 1
ATOM 2628 O O . LEU B 1 78 ? 11.82 -29 -2.359 1 97.88 78 LEU B O 1
ATOM 2632 N N . LYS B 1 79 ? 11.43 -28.703 -0.152 1 97.38 79 LYS B N 1
ATOM 2633 C CA . LYS B 1 79 ? 11.945 -30.031 0.161 1 97.38 79 LYS B CA 1
ATOM 2634 C C . LYS B 1 79 ? 11.094 -31.109 -0.499 1 97.38 79 LYS B C 1
ATOM 2636 O O . LYS B 1 79 ? 11.625 -32.125 -0.976 1 97.38 79 LYS B O 1
ATOM 2641 N N . THR B 1 80 ? 9.844 -30.891 -0.557 1 97.69 80 THR B N 1
ATOM 2642 C CA . THR B 1 80 ? 8.906 -31.875 -1.087 1 97.69 80 THR B CA 1
ATOM 2643 C C . THR B 1 80 ? 8.875 -31.812 -2.611 1 97.69 80 THR B C 1
ATOM 2645 O O . THR B 1 80 ? 8.828 -32.844 -3.271 1 97.69 80 THR B O 1
ATOM 2648 N N . PHE B 1 81 ? 8.898 -30.641 -3.188 1 98.06 81 PHE B N 1
ATOM 2649 C CA . PHE B 1 81 ? 8.68 -30.422 -4.617 1 98.06 81 PHE B CA 1
ATOM 2650 C C . PHE B 1 81 ? 10 -30.516 -5.379 1 98.06 81 PHE B C 1
ATOM 2652 O O . PHE B 1 81 ? 10.008 -30.812 -6.578 1 98.06 81 PHE B O 1
ATOM 2659 N N . GLY B 1 82 ? 11.148 -30.203 -4.727 1 97.25 82 GLY B N 1
ATOM 2660 C CA . GLY B 1 82 ? 12.453 -30.156 -5.371 1 97.25 82 GLY B CA 1
ATOM 2661 C C . GLY B 1 82 ? 12.75 -28.797 -6 1 97.25 82 GLY B C 1
ATOM 2662 O O . GLY B 1 82 ? 13.852 -28.266 -5.855 1 97.25 82 GLY B O 1
ATOM 2663 N N . HIS B 1 83 ? 11.836 -28.297 -6.75 1 97.25 83 HIS B N 1
ATOM 2664 C CA . HIS B 1 83 ? 11.922 -26.969 -7.332 1 97.25 83 HIS B CA 1
ATOM 2665 C C . HIS B 1 83 ? 10.547 -26.312 -7.43 1 97.25 83 HIS B C 1
ATOM 2667 O O . HIS B 1 83 ? 9.539 -26.922 -7.078 1 97.25 83 HIS B O 1
ATOM 2673 N N . LEU B 1 84 ? 10.508 -25.031 -7.809 1 98.44 84 LEU B N 1
ATOM 2674 C CA . LEU B 1 84 ? 9.281 -24.266 -7.934 1 98.44 84 LEU B CA 1
ATOM 2675 C C . LEU B 1 84 ? 9.273 -23.469 -9.234 1 98.44 84 LEU B C 1
ATOM 2677 O O . LEU B 1 84 ? 10.273 -22.828 -9.586 1 98.44 84 LEU B O 1
ATOM 2681 N N . ASP B 1 85 ? 8.109 -23.469 -9.938 1 98.44 85 ASP B N 1
ATOM 2682 C CA . ASP B 1 85 ? 8.055 -22.844 -11.258 1 98.44 85 ASP B CA 1
ATOM 2683 C C . ASP B 1 85 ? 7.066 -21.688 -11.266 1 98.44 85 ASP B C 1
ATOM 2685 O O . ASP B 1 85 ? 7.289 -20.688 -11.953 1 98.44 85 ASP B O 1
ATOM 2689 N N . ILE B 1 86 ? 5.949 -21.844 -10.555 1 98.88 86 ILE B N 1
ATOM 2690 C CA . ILE B 1 86 ? 4.84 -20.891 -10.641 1 98.88 86 ILE B CA 1
ATOM 2691 C C . ILE B 1 86 ? 4.316 -20.594 -9.242 1 98.88 86 ILE B C 1
ATOM 2693 O O . ILE B 1 86 ? 4.121 -21.5 -8.43 1 98.88 86 ILE B O 1
ATOM 2697 N N . VAL B 1 87 ? 4.156 -19.375 -8.945 1 98.94 87 VAL B N 1
ATOM 2698 C CA . VAL B 1 87 ? 3.484 -18.953 -7.719 1 98.94 87 VAL B CA 1
ATOM 2699 C C . VAL B 1 87 ? 2.357 -17.984 -8.047 1 98.94 87 VAL B C 1
ATOM 2701 O O . VAL B 1 87 ? 2.555 -17.031 -8.805 1 98.94 87 VAL B O 1
ATOM 2704 N N . VAL B 1 88 ? 1.179 -18.25 -7.582 1 99 88 VAL B N 1
ATOM 2705 C CA . VAL B 1 88 ? 0.022 -17.375 -7.707 1 99 88 VAL B CA 1
ATOM 2706 C C . VAL B 1 88 ? -0.448 -16.938 -6.32 1 99 88 VAL B C 1
ATOM 2708 O O . VAL B 1 88 ? -1.028 -17.734 -5.578 1 99 88 VAL B O 1
ATOM 2711 N N . ASN B 1 89 ? -0.186 -15.758 -5.98 1 98.94 89 ASN B N 1
ATOM 2712 C CA . ASN B 1 89 ? -0.595 -15.203 -4.695 1 98.94 89 ASN B CA 1
ATOM 2713 C C . ASN B 1 89 ? -1.983 -14.57 -4.77 1 98.94 89 ASN B C 1
ATOM 2715 O O . ASN B 1 89 ? -2.139 -13.461 -5.277 1 98.94 89 ASN B O 1
ATOM 2719 N N . VAL B 1 90 ? -2.932 -15.25 -4.152 1 98.81 90 VAL B N 1
ATOM 2720 C CA . VAL B 1 90 ? -4.328 -14.828 -4.234 1 98.81 90 VAL B CA 1
ATOM 2721 C C . VAL B 1 90 ? -4.848 -14.477 -2.842 1 98.81 90 VAL B C 1
ATOM 2723 O O . VAL B 1 90 ? -5.863 -13.797 -2.705 1 98.81 90 VAL B O 1
ATOM 2726 N N . ALA B 1 91 ? -4.129 -14.938 -1.802 1 98.5 91 ALA B N 1
ATOM 2727 C CA . ALA B 1 91 ? -4.586 -14.75 -0.429 1 98.5 91 ALA B CA 1
ATOM 2728 C C . ALA B 1 91 ? -4.875 -13.273 -0.15 1 98.5 91 ALA B C 1
ATOM 2730 O O . ALA B 1 91 ? -4.09 -12.398 -0.526 1 98.5 91 ALA B O 1
ATOM 2731 N N . GLY B 1 92 ? -5.938 -12.992 0.39 1 96.94 92 GLY B N 1
ATOM 2732 C CA . GLY B 1 92 ? -6.375 -11.664 0.795 1 96.94 92 GLY B CA 1
ATOM 2733 C C . GLY B 1 92 ? -7.727 -11.672 1.487 1 96.94 92 GLY B C 1
ATOM 2734 O O . GLY B 1 92 ? -8.438 -12.672 1.459 1 96.94 92 GLY B O 1
ATOM 2735 N N . LEU B 1 93 ? -8.039 -10.617 2.113 1 95.31 93 LEU B N 1
ATOM 2736 C CA . LEU B 1 93 ? -9.352 -10.461 2.725 1 95.31 93 LEU B CA 1
ATOM 2737 C C . LEU B 1 93 ? -9.852 -9.023 2.584 1 95.31 93 LEU B C 1
ATOM 2739 O O . LEU B 1 93 ? -9.07 -8.117 2.275 1 95.31 93 LEU B O 1
ATOM 2743 N N . PHE B 1 94 ? -11.094 -8.914 2.713 1 96.62 94 PHE B N 1
ATOM 2744 C CA . PHE B 1 94 ? -11.719 -7.605 2.783 1 96.62 94 PHE B CA 1
ATOM 2745 C C . PHE B 1 94 ? -12.352 -7.379 4.152 1 96.62 94 PHE B C 1
ATOM 2747 O O . PHE B 1 94 ? -13.297 -8.07 4.527 1 96.62 94 PHE B O 1
ATOM 2754 N N . ASN B 1 95 ? -11.875 -6.516 4.887 1 97.56 95 ASN B N 1
ATOM 2755 C CA . ASN B 1 95 ? -12.414 -5.973 6.125 1 97.56 95 ASN B CA 1
ATOM 2756 C C . ASN B 1 95 ? -11.758 -4.645 6.492 1 97.56 95 ASN B C 1
ATOM 2758 O O . ASN B 1 95 ? -10.773 -4.621 7.238 1 97.56 95 ASN B O 1
ATOM 2762 N N . ASP B 1 96 ? -12.344 -3.582 6.027 1 98.12 96 ASP B N 1
ATOM 2763 C CA . ASP B 1 96 ? -11.742 -2.268 6.234 1 98.12 96 ASP B CA 1
ATOM 2764 C C . ASP B 1 96 ? -11.875 -1.83 7.691 1 98.12 96 ASP B C 1
ATOM 2766 O O . ASP B 1 96 ? -11.195 -0.894 8.125 1 98.12 96 ASP B O 1
ATOM 2770 N N . GLN B 1 97 ? -12.68 -2.568 8.445 1 97.31 97 GLN B N 1
ATOM 2771 C CA . GLN B 1 97 ? -12.82 -2.266 9.859 1 97.31 97 GLN B CA 1
ATOM 2772 C C . GLN B 1 97 ? -11.625 -2.791 10.656 1 97.31 97 GLN B C 1
ATOM 2774 O O . GLN B 1 97 ? -11.336 -2.301 11.742 1 97.31 97 GLN B O 1
ATOM 2779 N N . ASP B 1 98 ? -11.023 -3.781 10.148 1 97.69 98 ASP B N 1
ATOM 2780 C CA . ASP B 1 98 ? -9.805 -4.328 10.742 1 97.69 98 ASP B CA 1
ATOM 2781 C C . ASP B 1 98 ? -8.578 -3.936 9.93 1 97.69 98 ASP B C 1
ATOM 2783 O O . ASP B 1 98 ? -8.016 -4.758 9.195 1 97.69 98 ASP B O 1
ATOM 2787 N N . VAL B 1 99 ? -8.133 -2.76 10.141 1 98.19 99 VAL B N 1
ATOM 2788 C CA . VAL B 1 99 ? -7.105 -2.121 9.32 1 98.19 99 VAL B CA 1
ATOM 2789 C C . VAL B 1 99 ? -5.82 -2.943 9.375 1 98.19 99 VAL B C 1
ATOM 2791 O O . VAL B 1 99 ? -5.277 -3.328 8.336 1 98.19 99 VAL B O 1
ATOM 2794 N N . GLN B 1 100 ? -5.383 -3.225 10.562 1 97.5 100 GLN B N 1
ATOM 2795 C CA . GLN B 1 100 ? -4.105 -3.904 10.734 1 97.5 100 GLN B CA 1
ATOM 2796 C C . GLN B 1 100 ? -4.113 -5.277 10.07 1 97.5 100 GLN B C 1
ATOM 2798 O O . GLN B 1 100 ? -3.186 -5.625 9.336 1 97.5 100 GLN B O 1
ATOM 2803 N N . ARG B 1 101 ? -5.133 -6.035 10.344 1 97.88 101 ARG B N 1
ATOM 2804 C CA . ARG B 1 101 ? -5.223 -7.375 9.773 1 97.88 101 ARG B CA 1
ATOM 2805 C C . ARG B 1 101 ? -5.27 -7.316 8.25 1 97.88 101 ARG B C 1
ATOM 2807 O O . ARG B 1 101 ? -4.617 -8.109 7.566 1 97.88 101 ARG B O 1
ATOM 2814 N N . THR B 1 102 ? -6.031 -6.391 7.715 1 98.56 102 THR B N 1
ATOM 2815 C CA . THR B 1 102 ? -6.16 -6.238 6.27 1 98.56 102 THR B CA 1
ATOM 2816 C C . THR B 1 102 ? -4.812 -5.898 5.641 1 98.56 102 THR B C 1
ATOM 2818 O O . THR B 1 102 ? -4.414 -6.504 4.641 1 98.56 102 THR B O 1
ATOM 2821 N N . LEU B 1 103 ? -4.062 -4.977 6.242 1 98.81 103 LEU B N 1
ATOM 2822 C CA . LEU B 1 103 ? -2.75 -4.602 5.73 1 98.81 103 LEU B CA 1
ATOM 2823 C C . LEU B 1 103 ? -1.794 -5.789 5.758 1 98.81 103 LEU B C 1
ATOM 2825 O O . LEU B 1 103 ? -1.104 -6.062 4.773 1 98.81 103 LEU B O 1
ATOM 2829 N N . MET B 1 104 ? -1.792 -6.52 6.832 1 98.5 104 MET B N 1
ATOM 2830 C CA . MET B 1 104 ? -0.797 -7.566 7.055 1 98.5 104 MET B CA 1
ATOM 2831 C C . MET B 1 104 ? -1.094 -8.789 6.195 1 98.5 104 MET B C 1
ATOM 2833 O O . MET B 1 104 ? -0.174 -9.477 5.746 1 98.5 104 MET B O 1
ATOM 2837 N N . VAL B 1 105 ? -2.34 -9.023 5.973 1 98.56 105 VAL B N 1
ATOM 2838 C CA . VAL B 1 105 ? -2.686 -10.188 5.16 1 98.56 105 VAL B CA 1
ATOM 2839 C C . VAL B 1 105 ? -2.541 -9.844 3.68 1 98.56 105 VAL B C 1
ATOM 2841 O O . VAL B 1 105 ? -1.844 -10.539 2.938 1 98.56 105 VAL B O 1
ATOM 2844 N N . ASN B 1 106 ? -3.17 -8.766 3.25 1 98.88 106 ASN B N 1
ATOM 2845 C CA . ASN B 1 106 ? -3.25 -8.469 1.824 1 98.88 106 ASN B CA 1
ATOM 2846 C C . ASN B 1 106 ? -1.894 -8.047 1.264 1 98.88 106 ASN B C 1
ATOM 2848 O O . ASN B 1 106 ? -1.46 -8.555 0.228 1 98.88 106 ASN B O 1
ATOM 2852 N N . LEU B 1 107 ? -1.276 -7.098 1.951 1 98.94 107 LEU B N 1
ATOM 2853 C CA . LEU B 1 107 ? -0.008 -6.586 1.442 1 98.94 107 LEU B CA 1
ATOM 2854 C C . LEU B 1 107 ? 1.168 -7.324 2.072 1 98.94 107 LEU B C 1
ATOM 2856 O O . LEU B 1 107 ? 2.051 -7.816 1.365 1 98.94 107 LEU B O 1
ATOM 2860 N N . GLY B 1 108 ? 1.177 -7.434 3.434 1 98.88 108 GLY B N 1
ATOM 2861 C CA . GLY B 1 108 ? 2.246 -8.141 4.117 1 98.88 108 GLY B CA 1
ATOM 2862 C C . GLY B 1 108 ? 2.357 -9.602 3.703 1 98.88 108 GLY B C 1
ATOM 2863 O O . GLY B 1 108 ? 3.455 -10.086 3.426 1 98.88 108 GLY B O 1
ATOM 2864 N N . GLY B 1 109 ? 1.231 -10.281 3.68 1 98.88 109 GLY B N 1
ATOM 2865 C CA . GLY B 1 109 ? 1.214 -11.688 3.291 1 98.88 109 GLY B CA 1
ATOM 2866 C C . GLY B 1 109 ? 1.674 -11.914 1.863 1 98.88 109 GLY B C 1
ATOM 2867 O O . GLY B 1 109 ? 2.398 -12.867 1.584 1 98.88 109 GLY B O 1
ATOM 2868 N N . MET B 1 110 ? 1.231 -11.031 0.951 1 98.62 110 MET B N 1
ATOM 2869 C CA . MET B 1 110 ? 1.673 -11.078 -0.441 1 98.62 110 MET B CA 1
ATOM 2870 C C . MET B 1 110 ? 3.186 -10.914 -0.537 1 98.62 110 MET B C 1
ATOM 2872 O O . MET B 1 110 ? 3.846 -11.648 -1.274 1 98.62 110 MET B O 1
ATOM 2876 N N . ILE B 1 111 ? 3.74 -9.977 0.178 1 98.94 111 ILE B N 1
ATOM 2877 C CA . ILE B 1 111 ? 5.172 -9.695 0.161 1 98.94 111 ILE B CA 1
ATOM 2878 C C . ILE B 1 111 ? 5.938 -10.891 0.733 1 98.94 111 ILE B C 1
ATOM 2880 O O . ILE B 1 111 ? 6.938 -11.328 0.159 1 98.94 111 ILE B O 1
ATOM 2884 N N . ASN B 1 112 ? 5.457 -11.445 1.865 1 98.81 112 ASN B N 1
ATOM 2885 C CA . ASN B 1 112 ? 6.09 -12.609 2.471 1 98.81 112 ASN B CA 1
ATOM 2886 C C . ASN B 1 112 ? 6.203 -13.766 1.48 1 98.81 112 ASN B C 1
ATOM 2888 O O . ASN B 1 112 ? 7.277 -14.336 1.31 1 98.81 112 ASN B O 1
ATOM 2892 N N . SER B 1 113 ? 5.113 -14.031 0.851 1 98.94 113 SER B N 1
ATOM 2893 C CA . SER B 1 113 ? 5.102 -15.133 -0.11 1 98.94 113 SER B CA 1
ATOM 2894 C C . SER B 1 113 ? 5.996 -14.828 -1.306 1 98.94 113 SER B C 1
ATOM 2896 O O . SER B 1 113 ? 6.777 -15.68 -1.732 1 98.94 113 SER B O 1
ATOM 2898 N N . THR B 1 114 ? 5.906 -13.672 -1.83 1 98.88 114 THR B N 1
ATOM 2899 C CA . THR B 1 114 ? 6.66 -13.273 -3.016 1 98.88 114 THR B CA 1
ATOM 2900 C C . THR B 1 114 ? 8.164 -13.383 -2.76 1 98.88 114 THR B C 1
ATOM 2902 O O . THR B 1 114 ? 8.898 -13.945 -3.576 1 98.88 114 THR B O 1
ATOM 2905 N N . LEU B 1 115 ? 8.594 -12.867 -1.642 1 98.44 115 LEU B N 1
ATOM 2906 C CA . LEU B 1 115 ? 10.016 -12.852 -1.345 1 98.44 115 LEU B CA 1
ATOM 2907 C C . LEU B 1 115 ? 10.547 -14.273 -1.157 1 98.44 115 LEU B C 1
ATOM 2909 O O . LEU B 1 115 ? 11.641 -14.594 -1.619 1 98.44 115 LEU B O 1
ATOM 2913 N N . ASN B 1 116 ? 9.812 -15.109 -0.513 1 98.69 116 ASN B N 1
ATOM 2914 C CA . ASN B 1 116 ? 10.25 -16.484 -0.337 1 98.69 116 ASN B CA 1
ATOM 2915 C C . ASN B 1 116 ? 10.195 -17.266 -1.649 1 98.69 116 ASN B C 1
ATOM 2917 O O . ASN B 1 116 ? 11.039 -18.125 -1.903 1 98.69 116 ASN B O 1
ATOM 2921 N N . ALA B 1 117 ? 9.195 -16.953 -2.477 1 98.81 117 ALA B N 1
ATOM 2922 C CA . ALA B 1 117 ? 9.125 -17.547 -3.809 1 98.81 117 ALA B CA 1
ATOM 2923 C C . ALA B 1 117 ? 10.344 -17.172 -4.641 1 98.81 117 ALA B C 1
ATOM 2925 O O . ALA B 1 117 ? 10.938 -18.031 -5.301 1 98.81 117 ALA B O 1
ATOM 2926 N N . MET B 1 118 ? 10.672 -15.914 -4.602 1 97.75 118 MET B N 1
ATOM 2927 C CA . MET B 1 118 ? 11.836 -15.445 -5.336 1 97.75 118 MET B CA 1
ATOM 2928 C C . MET B 1 118 ? 13.094 -16.188 -4.91 1 97.75 118 MET B C 1
ATOM 2930 O O . MET B 1 118 ? 13.898 -16.594 -5.75 1 97.75 118 MET B O 1
ATOM 2934 N N . LYS B 1 119 ? 13.227 -16.344 -3.615 1 96.81 119 LYS B N 1
ATOM 2935 C CA . LYS B 1 119 ? 14.375 -17.062 -3.086 1 96.81 119 LYS B CA 1
ATOM 2936 C C . LYS B 1 119 ? 14.398 -18.5 -3.598 1 96.81 119 LYS B C 1
ATOM 2938 O O . LYS B 1 119 ? 15.445 -18.984 -4.047 1 96.81 119 LYS B O 1
ATOM 2943 N N . ALA B 1 120 ? 13.297 -19.125 -3.609 1 97.88 120 ALA B N 1
ATOM 2944 C CA . ALA B 1 120 ? 13.18 -20.531 -3.998 1 97.88 120 ALA B CA 1
ATOM 2945 C C . ALA B 1 120 ? 13.422 -20.703 -5.492 1 97.88 120 ALA B C 1
ATOM 2947 O O . ALA B 1 120 ? 13.945 -21.734 -5.926 1 97.88 120 ALA B O 1
ATOM 2948 N N . MET B 1 121 ? 13.102 -19.703 -6.266 1 98.38 121 MET B N 1
ATOM 2949 C CA . MET B 1 121 ? 13.102 -19.828 -7.723 1 98.38 121 MET B CA 1
ATOM 2950 C C . MET B 1 121 ? 14.391 -19.266 -8.312 1 98.38 121 MET B C 1
ATOM 2952 O O . MET B 1 121 ? 14.711 -19.531 -9.469 1 98.38 121 MET B O 1
ATOM 2956 N N . SER B 1 122 ? 15.102 -18.5 -7.562 1 97 122 SER B N 1
ATOM 2957 C CA . SER B 1 122 ? 16.219 -17.703 -8.07 1 97 122 SER B CA 1
ATOM 2958 C C . SER B 1 122 ? 17.312 -18.594 -8.641 1 97 122 SER B C 1
ATOM 2960 O O . SER B 1 122 ? 17.797 -19.5 -7.961 1 97 122 SER B O 1
ATOM 2962 N N . LYS B 1 123 ? 17.781 -18.219 -9.82 1 96.5 123 LYS B N 1
ATOM 2963 C CA . LYS B 1 123 ? 18.875 -18.953 -10.453 1 96.5 123 LYS B CA 1
ATOM 2964 C C . LYS B 1 123 ? 20.188 -18.75 -9.695 1 96.5 123 LYS B C 1
ATOM 2966 O O . LYS B 1 123 ? 21.047 -19.641 -9.68 1 96.5 123 LYS B O 1
ATOM 2971 N N . GLU B 1 124 ? 20.281 -17.641 -9.055 1 92.75 124 GLU B N 1
ATOM 2972 C CA . GLU B 1 124 ? 21.469 -17.344 -8.25 1 92.75 124 GLU B CA 1
ATOM 2973 C C . GLU B 1 124 ? 21.562 -18.281 -7.043 1 92.75 124 GLU B C 1
ATOM 2975 O O . GLU B 1 124 ? 22.641 -18.438 -6.469 1 92.75 124 GLU B O 1
ATOM 2980 N N . LYS B 1 125 ? 20.469 -18.922 -6.742 1 91.69 125 LYS B N 1
ATOM 2981 C CA . LYS B 1 125 ? 20.422 -19.734 -5.539 1 91.69 125 LYS B CA 1
ATOM 2982 C C . LYS B 1 125 ? 20.078 -21.188 -5.871 1 91.69 125 LYS B C 1
ATOM 2984 O O . LYS B 1 125 ? 19.516 -21.906 -5.043 1 91.69 125 LYS B O 1
ATOM 2989 N N . GLY B 1 126 ? 20.281 -21.469 -7.129 1 93.19 126 GLY B N 1
ATOM 2990 C CA . GLY B 1 126 ? 20.109 -22.859 -7.539 1 93.19 126 GLY B CA 1
ATOM 2991 C C . GLY B 1 126 ? 18.734 -23.156 -8.086 1 93.19 126 GLY B C 1
ATOM 2992 O O . GLY B 1 126 ? 18.453 -24.297 -8.492 1 93.19 126 GLY B O 1
ATOM 2993 N N . GLY B 1 127 ? 17.859 -22.172 -8.078 1 95.94 127 GLY B N 1
ATOM 2994 C CA . GLY B 1 127 ? 16.547 -22.359 -8.672 1 95.94 127 GLY B CA 1
ATOM 2995 C C . GLY B 1 127 ? 16.562 -22.344 -10.188 1 95.94 127 GLY B C 1
ATOM 2996 O O . GLY B 1 127 ? 17.625 -22.234 -10.797 1 95.94 127 GLY B O 1
ATOM 2997 N N . LYS B 1 128 ? 15.414 -22.516 -10.797 1 96.19 128 LYS B N 1
ATOM 2998 C CA . LYS B 1 128 ? 15.305 -22.625 -12.25 1 96.19 128 LYS B CA 1
ATOM 2999 C C . LYS B 1 128 ? 14.625 -21.391 -12.836 1 96.19 128 LYS B C 1
ATOM 3001 O O . LYS B 1 128 ? 14.32 -21.359 -14.031 1 96.19 128 LYS B O 1
ATOM 3006 N N . GLY B 1 129 ? 14.438 -20.422 -12.094 1 97.62 129 GLY B N 1
ATOM 3007 C CA . GLY B 1 129 ? 13.57 -19.328 -12.523 1 97.62 129 GLY B CA 1
ATOM 3008 C C . GLY B 1 129 ? 12.094 -19.672 -12.422 1 97.62 129 GLY B C 1
ATOM 3009 O O . GLY B 1 129 ? 11.727 -20.703 -11.875 1 97.62 129 GLY B O 1
ATOM 3010 N N . GLY B 1 130 ? 11.266 -18.766 -12.867 1 98.19 130 GLY B N 1
ATOM 3011 C CA . GLY B 1 130 ? 9.828 -18.984 -12.828 1 98.19 130 GLY B CA 1
ATOM 3012 C C . GLY B 1 130 ? 9.016 -17.719 -12.984 1 98.19 130 GLY B C 1
ATOM 3013 O O . GLY B 1 130 ? 9.492 -16.734 -13.562 1 98.19 130 GLY B O 1
ATOM 3014 N N . ILE B 1 131 ? 7.758 -17.844 -12.594 1 98.75 131 ILE B N 1
ATOM 3015 C CA . ILE B 1 131 ? 6.859 -16.688 -12.719 1 98.75 131 ILE B CA 1
ATOM 3016 C C . ILE B 1 131 ? 5.977 -16.594 -11.477 1 98.75 131 ILE B C 1
ATOM 3018 O O . ILE B 1 131 ? 5.492 -17.609 -10.969 1 98.75 131 ILE B O 1
ATOM 3022 N N . ILE B 1 132 ? 5.91 -15.398 -10.961 1 98.88 132 ILE B N 1
ATOM 3023 C CA . ILE B 1 132 ? 5.059 -15.078 -9.82 1 98.88 132 ILE B CA 1
ATOM 3024 C C . ILE B 1 132 ? 3.932 -14.148 -10.266 1 98.88 132 ILE B C 1
ATOM 3026 O O . ILE B 1 132 ? 4.184 -13.094 -10.852 1 98.88 132 ILE B O 1
ATOM 3030 N N . CYS B 1 133 ? 2.727 -14.586 -10.07 1 98.94 133 CYS B N 1
ATOM 3031 C CA . CYS B 1 133 ? 1.534 -13.781 -10.297 1 98.94 133 CYS B CA 1
ATOM 3032 C C . CYS B 1 133 ? 0.969 -13.258 -8.977 1 98.94 133 CYS B C 1
ATOM 3034 O O . CYS B 1 133 ? 0.555 -14.039 -8.125 1 98.94 133 CYS B O 1
ATOM 3036 N N . ASN B 1 134 ? 0.961 -11.945 -8.805 1 98.94 134 ASN B N 1
ATOM 3037 C CA . ASN B 1 134 ? 0.357 -11.312 -7.641 1 98.94 134 ASN B CA 1
ATOM 3038 C C . ASN B 1 134 ? -1.004 -10.711 -7.973 1 98.94 134 ASN B C 1
ATOM 3040 O O . ASN B 1 134 ? -1.117 -9.883 -8.883 1 98.94 134 ASN B O 1
ATOM 3044 N N . MET B 1 135 ? -2.004 -11.109 -7.246 1 98.94 135 MET B N 1
ATOM 3045 C CA . MET B 1 135 ? -3.348 -10.617 -7.527 1 98.94 135 MET B CA 1
ATOM 3046 C C . MET B 1 135 ? -3.641 -9.352 -6.727 1 98.94 135 MET B C 1
ATOM 3048 O O . MET B 1 135 ? -3.629 -9.375 -5.492 1 98.94 135 MET B O 1
ATOM 3052 N N . ALA B 1 136 ? -3.852 -8.328 -7.414 1 98.75 136 ALA B N 1
ATOM 3053 C CA . ALA B 1 136 ? -4.332 -7.074 -6.84 1 98.75 136 ALA B CA 1
ATOM 3054 C C . ALA B 1 136 ? -5.836 -6.918 -7.047 1 98.75 136 ALA B C 1
ATOM 3056 O O . ALA B 1 136 ? -6.621 -7.754 -6.598 1 98.75 136 ALA B O 1
ATOM 3057 N N . SER B 1 137 ? -6.273 -5.809 -7.598 1 98.12 137 SER B N 1
ATOM 3058 C CA . SER B 1 137 ? -7.664 -5.465 -7.871 1 98.12 137 SER B CA 1
ATOM 3059 C C . SER B 1 137 ? -7.766 -4.195 -8.711 1 98.12 137 SER B C 1
ATOM 3061 O O . SER B 1 137 ? -6.828 -3.395 -8.75 1 98.12 137 SER B O 1
ATOM 3063 N N . VAL B 1 138 ? -8.883 -4.035 -9.398 1 97 138 VAL B N 1
ATOM 3064 C CA . VAL B 1 138 ? -9.117 -2.795 -10.133 1 97 138 VAL B CA 1
ATOM 3065 C C . VAL B 1 138 ? -9.148 -1.618 -9.156 1 97 138 VAL B C 1
ATOM 3067 O O . VAL B 1 138 ? -8.789 -0.496 -9.523 1 97 138 VAL B O 1
ATOM 3070 N N . VAL B 1 139 ? -9.477 -1.868 -7.918 1 96.94 139 VAL B N 1
ATOM 3071 C CA . VAL B 1 139 ? -9.555 -0.786 -6.945 1 96.94 139 VAL B CA 1
ATOM 3072 C C . VAL B 1 139 ? -8.141 -0.399 -6.492 1 96.94 139 VAL B C 1
ATOM 3074 O O . VAL B 1 139 ? -7.957 0.618 -5.82 1 96.94 139 VAL B O 1
ATOM 3077 N N . GLY B 1 140 ? -7.121 -1.175 -6.789 1 98.31 140 GLY B N 1
ATOM 3078 C CA . GLY B 1 140 ? -5.734 -0.783 -6.594 1 98.31 140 GLY B CA 1
ATOM 3079 C C . GLY B 1 140 ? -5.23 0.178 -7.656 1 98.31 140 GLY B C 1
ATOM 3080 O O . GLY B 1 140 ? -4.23 0.872 -7.449 1 98.31 140 GLY B O 1
ATOM 3081 N N . LEU B 1 141 ? -5.898 0.131 -8.82 1 97.69 141 LEU B N 1
ATOM 3082 C CA . LEU B 1 141 ? -5.562 1.017 -9.93 1 97.69 141 LEU B CA 1
ATOM 3083 C C . LEU B 1 141 ? -6.238 2.373 -9.766 1 97.69 141 LEU B C 1
ATOM 3085 O O . LEU B 1 141 ? -5.613 3.414 -9.977 1 97.69 141 LEU B O 1
ATOM 3089 N N . ASP B 1 142 ? -7.477 2.277 -9.414 1 96.06 142 ASP B N 1
ATOM 3090 C CA . ASP B 1 142 ? -8.312 3.465 -9.258 1 96.06 142 ASP B CA 1
ATOM 3091 C C . ASP B 1 142 ? -9 3.467 -7.895 1 96.06 142 ASP B C 1
ATOM 3093 O O . ASP B 1 142 ? -9.492 2.432 -7.438 1 96.06 142 ASP B O 1
ATOM 3097 N N . PRO B 1 143 ? -9.031 4.621 -7.277 1 94.31 143 PRO B N 1
ATOM 3098 C CA . PRO B 1 143 ? -9.633 4.672 -5.945 1 94.31 143 PRO B CA 1
ATOM 3099 C C . PRO B 1 143 ? -11.117 4.312 -5.957 1 94.31 143 PRO B C 1
ATOM 3101 O O . PRO B 1 143 ? -11.836 4.664 -6.895 1 94.31 143 PRO B O 1
ATOM 3104 N N . MET B 1 144 ? -11.508 3.615 -4.988 1 93.12 144 MET B N 1
ATOM 3105 C CA . MET B 1 144 ? -12.906 3.318 -4.668 1 93.12 144 MET B CA 1
ATOM 3106 C C . MET B 1 144 ? -13.234 3.729 -3.236 1 93.12 144 MET B C 1
ATOM 3108 O O . MET B 1 144 ? -12.797 3.082 -2.283 1 93.12 144 MET B O 1
ATOM 3112 N N . PHE B 1 145 ? -14.039 4.684 -3.105 1 93.25 145 PHE B N 1
ATOM 3113 C CA . PHE B 1 145 ? -14.219 5.367 -1.83 1 93.25 145 PHE B CA 1
ATOM 3114 C C . PHE B 1 145 ? -14.828 4.434 -0.796 1 93.25 145 PHE B C 1
ATOM 3116 O O . PHE B 1 145 ? -14.688 4.648 0.409 1 93.25 145 PHE B O 1
ATOM 3123 N N . LEU B 1 146 ? -15.438 3.346 -1.121 1 93.81 146 LEU B N 1
ATOM 3124 C CA . LEU B 1 146 ? -16.125 2.457 -0.192 1 93.81 146 LEU B CA 1
ATOM 3125 C C . LEU B 1 146 ? -15.141 1.574 0.555 1 93.81 146 LEU B C 1
ATOM 3127 O O . LEU B 1 146 ? -15.445 1.065 1.637 1 93.81 146 LEU B O 1
ATOM 3131 N N . VAL B 1 147 ? -13.969 1.37 -0.016 1 96.75 147 VAL B N 1
ATOM 3132 C CA . VAL B 1 147 ? -13.062 0.363 0.526 1 96.75 147 VAL B CA 1
ATOM 3133 C C . VAL B 1 147 ? -11.633 0.908 0.545 1 96.75 147 VAL B C 1
ATOM 3135 O O . VAL B 1 147 ? -10.711 0.266 0.038 1 96.75 147 VAL B O 1
ATOM 3138 N N . PRO B 1 148 ? -11.422 2.016 1.208 1 98.38 148 PRO B N 1
ATOM 3139 C CA . PRO B 1 148 ? -10.133 2.707 1.095 1 98.38 148 PRO B CA 1
ATOM 3140 C C . PRO B 1 148 ? -8.977 1.885 1.646 1 98.38 148 PRO B C 1
ATOM 3142 O O . PRO B 1 148 ? -7.852 1.979 1.141 1 98.38 148 PRO B O 1
ATOM 3145 N N . ILE B 1 149 ? -9.18 1.055 2.764 1 98.81 149 ILE B N 1
ATOM 3146 C CA . ILE B 1 149 ? -8.094 0.269 3.348 1 98.81 149 ILE B CA 1
ATOM 3147 C C . ILE B 1 149 ? -7.723 -0.875 2.406 1 98.81 149 ILE B C 1
ATOM 3149 O O . ILE B 1 149 ? -6.547 -1.062 2.084 1 98.81 149 ILE B O 1
ATOM 3153 N N . TYR B 1 150 ? -8.711 -1.594 1.936 1 98.56 150 TYR B N 1
ATOM 3154 C CA . TYR B 1 150 ? -8.508 -2.674 0.975 1 98.56 150 TYR B CA 1
ATOM 3155 C C . TYR B 1 150 ? -7.836 -2.162 -0.291 1 98.56 150 TYR B C 1
ATOM 3157 O O . TYR B 1 150 ? -6.832 -2.725 -0.738 1 98.56 150 TYR B O 1
ATOM 3165 N N . ALA B 1 151 ? -8.367 -1.04 -0.859 1 98.5 151 ALA B N 1
ATOM 3166 C CA . ALA B 1 151 ? -7.84 -0.448 -2.084 1 98.5 151 ALA B CA 1
ATOM 3167 C C . ALA B 1 151 ? -6.383 -0.03 -1.907 1 98.5 151 ALA B C 1
ATOM 3169 O O . ALA B 1 151 ? -5.57 -0.173 -2.826 1 98.5 151 ALA B O 1
ATOM 3170 N N . ALA B 1 152 ? -6.059 0.464 -0.774 1 98.88 152 ALA B N 1
ATOM 3171 C CA . ALA B 1 152 ? -4.684 0.862 -0.478 1 98.88 152 ALA B CA 1
ATOM 3172 C C . ALA B 1 152 ? -3.736 -0.33 -0.568 1 98.88 152 ALA B C 1
ATOM 3174 O O . ALA B 1 152 ? -2.656 -0.23 -1.156 1 98.88 152 ALA B O 1
ATOM 3175 N N . THR B 1 153 ? -4.129 -1.469 0.037 1 98.94 153 THR B N 1
ATOM 3176 C CA . THR B 1 153 ? -3.285 -2.658 -0.004 1 98.94 153 THR B CA 1
ATOM 3177 C C . THR B 1 153 ? -3.082 -3.129 -1.441 1 98.94 153 THR B C 1
ATOM 3179 O O . THR B 1 153 ? -1.981 -3.535 -1.818 1 98.94 153 THR B O 1
ATOM 3182 N N . LYS B 1 154 ? -4.133 -3.045 -2.209 1 98.88 154 LYS B N 1
ATOM 3183 C CA . LYS B 1 154 ? -4.066 -3.523 -3.588 1 98.88 154 LYS B CA 1
ATOM 3184 C C . LYS B 1 154 ? -3.215 -2.598 -4.449 1 98.88 154 LYS B C 1
ATOM 3186 O O . LYS B 1 154 ? -2.518 -3.053 -5.359 1 98.88 154 LYS B O 1
ATOM 3191 N N . ALA B 1 155 ? -3.25 -1.296 -4.168 1 98.88 155 ALA B N 1
ATOM 3192 C CA . ALA B 1 155 ? -2.338 -0.364 -4.824 1 98.88 155 ALA B CA 1
ATOM 3193 C C . ALA B 1 155 ? -0.886 -0.682 -4.477 1 98.88 155 ALA B C 1
ATOM 3195 O O . ALA B 1 155 ? -0.009 -0.636 -5.344 1 98.88 155 ALA B O 1
ATOM 3196 N N . GLY B 1 156 ? -0.664 -0.964 -3.213 1 98.94 156 GLY B N 1
ATOM 3197 C CA . GLY B 1 156 ? 0.667 -1.373 -2.789 1 98.94 156 GLY B CA 1
ATOM 3198 C C . GLY B 1 156 ? 1.173 -2.604 -3.518 1 98.94 156 GLY B C 1
ATOM 3199 O O . GLY B 1 156 ? 2.336 -2.656 -3.922 1 98.94 156 GLY B O 1
ATOM 3200 N N . ILE B 1 157 ? 0.316 -3.576 -3.73 1 98.94 157 ILE B N 1
ATOM 3201 C CA . ILE B 1 157 ? 0.669 -4.812 -4.422 1 98.94 157 ILE B CA 1
ATOM 3202 C C . ILE B 1 157 ? 1.1 -4.492 -5.855 1 98.94 157 ILE B C 1
ATOM 3204 O O . ILE B 1 157 ? 2.105 -5.02 -6.336 1 98.94 157 ILE B O 1
ATOM 3208 N N . ILE B 1 158 ? 0.346 -3.645 -6.523 1 98.88 158 ILE B N 1
ATOM 3209 C CA . ILE B 1 158 ? 0.643 -3.303 -7.91 1 98.88 158 ILE B CA 1
ATOM 3210 C C . ILE B 1 158 ? 2.027 -2.668 -8 1 98.88 158 ILE B C 1
ATOM 3212 O O . ILE B 1 158 ? 2.859 -3.09 -8.805 1 98.88 158 ILE B O 1
ATOM 3216 N N . ASN B 1 159 ? 2.266 -1.684 -7.172 1 98.81 159 ASN B N 1
ATOM 3217 C CA . ASN B 1 159 ? 3.541 -0.978 -7.219 1 98.81 159 ASN B CA 1
ATOM 3218 C C . ASN B 1 159 ? 4.703 -1.893 -6.84 1 98.81 159 ASN B C 1
ATOM 3220 O O . ASN B 1 159 ? 5.742 -1.892 -7.504 1 98.81 159 ASN B O 1
ATOM 3224 N N . PHE B 1 160 ? 4.555 -2.711 -5.805 1 98.88 160 PHE B N 1
ATOM 3225 C CA . PHE B 1 160 ? 5.547 -3.676 -5.344 1 98.88 160 PHE B CA 1
ATOM 3226 C C . PHE B 1 160 ? 5.941 -4.629 -6.465 1 98.88 160 PHE B C 1
ATOM 3228 O O . PHE B 1 160 ? 7.129 -4.824 -6.73 1 98.88 160 PHE B O 1
ATOM 3235 N N . THR B 1 161 ? 4.922 -5.137 -7.098 1 98.88 161 THR B N 1
ATOM 3236 C CA . THR B 1 161 ? 5.148 -6.129 -8.141 1 98.88 161 THR B CA 1
ATOM 3237 C C . THR B 1 161 ? 5.852 -5.5 -9.344 1 98.88 161 THR B C 1
ATOM 3239 O O . THR B 1 161 ? 6.766 -6.098 -9.914 1 98.88 161 THR B O 1
ATOM 3242 N N . ARG B 1 162 ? 5.434 -4.312 -9.703 1 98.25 162 ARG B N 1
ATOM 3243 C CA . ARG B 1 162 ? 6.055 -3.605 -10.82 1 98.25 162 ARG B CA 1
ATOM 3244 C C . ARG B 1 162 ? 7.52 -3.305 -10.531 1 98.25 162 ARG B C 1
ATOM 3246 O O . ARG B 1 162 ? 8.352 -3.332 -11.438 1 98.25 162 ARG B O 1
ATOM 3253 N N . CYS B 1 163 ? 7.84 -2.977 -9.289 1 97.62 163 CYS B N 1
ATOM 3254 C CA . CYS B 1 163 ? 9.234 -2.773 -8.914 1 97.62 163 CYS B CA 1
ATOM 3255 C C . CYS B 1 163 ? 10.062 -4.016 -9.211 1 97.62 163 CYS B C 1
ATOM 3257 O O . CYS B 1 163 ? 11.156 -3.916 -9.773 1 97.62 163 CYS B O 1
ATOM 3259 N N . LEU B 1 164 ? 9.523 -5.16 -8.914 1 97.94 164 LEU B N 1
ATOM 3260 C CA . LEU B 1 164 ? 10.266 -6.41 -9.047 1 97.94 164 LEU B CA 1
ATOM 3261 C C . LEU B 1 164 ? 10.25 -6.902 -10.484 1 97.94 164 LEU B C 1
ATOM 3263 O O . LEU B 1 164 ? 11.086 -7.719 -10.875 1 97.94 164 LEU B O 1
ATOM 3267 N N . GLY B 1 165 ? 9.273 -6.43 -11.289 1 97.75 165 GLY B N 1
ATOM 3268 C CA . GLY B 1 165 ? 9.133 -6.848 -12.672 1 97.75 165 GLY B CA 1
ATOM 3269 C C . GLY B 1 165 ? 10.109 -6.16 -13.602 1 97.75 165 GLY B C 1
ATOM 3270 O O . GLY B 1 165 ? 9.969 -6.234 -14.828 1 97.75 165 GLY B O 1
ATOM 3271 N N . LYS B 1 166 ? 11.039 -5.484 -13.078 1 95.31 166 LYS B N 1
ATOM 3272 C CA . LYS B 1 166 ? 12.047 -4.805 -13.891 1 95.31 166 LYS B CA 1
ATOM 3273 C C . LYS B 1 166 ? 13.047 -5.797 -14.469 1 95.31 166 LYS B C 1
ATOM 3275 O O . LYS B 1 166 ? 13.391 -6.785 -13.82 1 95.31 166 LYS B O 1
ATOM 3280 N N . GLU B 1 167 ? 13.578 -5.488 -15.625 1 95.25 167 GLU B N 1
ATOM 3281 C CA . GLU B 1 167 ? 14.469 -6.371 -16.359 1 95.25 167 GLU B CA 1
ATOM 3282 C C . GLU B 1 167 ? 15.742 -6.66 -15.57 1 95.25 167 GLU B C 1
ATOM 3284 O O . GLU B 1 167 ? 16.281 -7.766 -15.641 1 95.25 167 GLU B O 1
ATOM 3289 N N . ILE B 1 168 ? 16.172 -5.73 -14.812 1 92.12 168 ILE B N 1
ATOM 3290 C CA . ILE B 1 168 ? 17.406 -5.895 -14.062 1 92.12 168 ILE B CA 1
ATOM 3291 C C . ILE B 1 168 ? 17.266 -7.051 -13.078 1 92.12 168 ILE B C 1
ATOM 3293 O O . ILE B 1 168 ? 18.219 -7.801 -12.844 1 92.12 168 ILE B O 1
ATOM 3297 N N . TYR B 1 169 ? 16.141 -7.238 -12.523 1 93.12 169 TYR B N 1
ATOM 3298 C CA . TYR B 1 169 ? 15.906 -8.344 -11.594 1 93.12 169 TYR B CA 1
ATOM 3299 C C . TYR B 1 169 ? 15.766 -9.664 -12.344 1 93.12 169 TYR B C 1
ATOM 3301 O O . TYR B 1 169 ? 16.312 -10.688 -11.922 1 93.12 169 TYR B O 1
ATOM 3309 N N . TYR B 1 170 ? 15.078 -9.594 -13.453 1 96.38 170 TYR B N 1
ATOM 3310 C CA . TYR B 1 170 ? 14.914 -10.805 -14.242 1 96.38 170 TYR B CA 1
ATOM 3311 C C . TYR B 1 170 ? 16.266 -11.352 -14.695 1 96.38 170 TYR B C 1
ATOM 3313 O O . TYR B 1 170 ? 16.5 -12.562 -14.648 1 96.38 170 TYR B O 1
ATOM 3321 N N . GLN B 1 171 ? 17.094 -10.469 -15.117 1 94.56 171 GLN B N 1
ATOM 3322 C CA . GLN B 1 171 ? 18.406 -10.875 -15.609 1 94.56 171 GLN B CA 1
ATOM 3323 C C . GLN B 1 171 ? 19.219 -11.531 -14.5 1 94.56 171 GLN B C 1
ATOM 3325 O O . GLN B 1 171 ? 20.047 -12.398 -14.773 1 94.56 171 GLN B O 1
ATOM 3330 N N . ARG B 1 172 ? 18.906 -11.195 -13.305 1 91.38 172 ARG B N 1
ATOM 3331 C CA . ARG B 1 172 ? 19.688 -11.695 -12.172 1 91.38 172 ARG B CA 1
ATOM 3332 C C . ARG B 1 172 ? 19.109 -13 -11.648 1 91.38 172 ARG B C 1
ATOM 3334 O O . ARG B 1 172 ? 19.844 -13.977 -11.453 1 91.38 172 ARG B O 1
ATOM 3341 N N . HIS B 1 173 ? 17.797 -13.062 -11.5 1 94.12 173 HIS B N 1
ATOM 3342 C CA . HIS B 1 173 ? 17.266 -14.195 -10.75 1 94.12 173 HIS B CA 1
ATOM 3343 C C . HIS B 1 173 ? 16.391 -15.07 -11.633 1 94.12 173 HIS B C 1
ATOM 3345 O O . HIS B 1 173 ? 16 -16.172 -11.234 1 94.12 173 HIS B O 1
ATOM 3351 N N . GLY B 1 174 ? 15.992 -14.602 -12.805 1 97.5 174 GLY B N 1
ATOM 3352 C CA . GLY B 1 174 ? 15.258 -15.438 -13.742 1 97.5 174 GLY B CA 1
ATOM 3353 C C . GLY B 1 174 ? 13.797 -15.594 -13.383 1 97.5 174 GLY B C 1
ATOM 3354 O O . GLY B 1 174 ? 13.148 -16.547 -13.812 1 97.5 174 GLY B O 1
ATOM 3355 N N . VAL B 1 175 ? 13.312 -14.734 -12.508 1 98.31 175 VAL B N 1
ATOM 3356 C CA . VAL B 1 175 ? 11.922 -14.797 -12.086 1 98.31 175 VAL B CA 1
ATOM 3357 C C . VAL B 1 175 ? 11.133 -13.656 -12.719 1 98.31 175 VAL B C 1
ATOM 3359 O O . VAL B 1 175 ? 11.562 -12.5 -12.68 1 98.31 175 VAL B O 1
ATOM 3362 N N . LYS B 1 176 ? 10.055 -13.984 -13.383 1 98.56 176 LYS B N 1
ATOM 3363 C CA . LYS B 1 176 ? 9.141 -12.992 -13.953 1 98.56 176 LYS B CA 1
ATOM 3364 C C . LYS B 1 176 ? 8.023 -12.648 -12.977 1 98.56 176 LYS B C 1
ATOM 3366 O O . LYS B 1 176 ? 7.645 -13.477 -12.141 1 98.56 176 LYS B O 1
ATOM 3371 N N . PHE B 1 177 ? 7.547 -11.461 -13.102 1 98.75 177 PHE B N 1
ATOM 3372 C CA . PHE B 1 177 ? 6.449 -10.992 -12.266 1 98.75 177 PHE B CA 1
ATOM 3373 C C . PHE B 1 177 ? 5.309 -10.453 -13.117 1 98.75 177 PHE B C 1
ATOM 3375 O O . PHE B 1 177 ? 5.539 -9.742 -14.102 1 98.75 177 PHE B O 1
ATOM 3382 N N . ILE B 1 178 ? 4.07 -10.812 -12.758 1 98.75 178 ILE B N 1
ATOM 3383 C CA . ILE B 1 178 ? 2.9 -10.18 -13.359 1 98.75 178 ILE B CA 1
ATOM 3384 C C . ILE B 1 178 ? 1.886 -9.836 -12.273 1 98.75 178 ILE B C 1
ATOM 3386 O O . ILE B 1 178 ? 1.856 -10.469 -11.219 1 98.75 178 ILE B O 1
ATOM 3390 N N . THR B 1 179 ? 1.137 -8.828 -12.516 1 98.88 179 THR B N 1
ATOM 3391 C CA . THR B 1 179 ? 0.041 -8.406 -11.656 1 98.88 179 THR B CA 1
ATOM 3392 C C . THR B 1 179 ? -1.3 -8.547 -12.367 1 98.88 179 THR B C 1
ATOM 3394 O O . THR B 1 179 ? -1.433 -8.156 -13.531 1 98.88 179 THR B O 1
ATOM 3397 N N . VAL B 1 180 ? -2.26 -9.133 -11.734 1 98.88 180 VAL B N 1
ATOM 3398 C CA . VAL B 1 180 ? -3.615 -9.164 -12.266 1 98.88 180 VAL B CA 1
ATOM 3399 C C . VAL B 1 180 ? -4.555 -8.375 -11.359 1 98.88 180 VAL B C 1
ATOM 3401 O O . VAL B 1 180 ? -4.422 -8.414 -10.133 1 98.88 180 VAL B O 1
ATOM 3404 N N . CYS B 1 181 ? -5.434 -7.641 -11.961 1 98.69 181 CYS B N 1
ATOM 3405 C CA . CYS B 1 181 ? -6.395 -6.785 -11.273 1 98.69 181 CYS B CA 1
ATOM 3406 C C . CYS B 1 181 ? -7.824 -7.152 -11.656 1 98.69 181 CYS B C 1
ATOM 3408 O O . CYS B 1 181 ? -8.414 -6.531 -12.539 1 98.69 181 CYS B O 1
ATOM 3410 N N . PRO B 1 182 ? -8.383 -8.102 -10.969 1 97.88 182 PRO B N 1
ATOM 3411 C CA . PRO B 1 182 ? -9.773 -8.461 -11.266 1 97.88 182 PRO B CA 1
ATOM 3412 C C . PRO B 1 182 ? -10.766 -7.371 -10.859 1 97.88 182 PRO B C 1
ATOM 3414 O O . PRO B 1 182 ? -10.57 -6.703 -9.844 1 97.88 182 PRO B O 1
ATOM 3417 N N . GLY B 1 183 ? -11.797 -7.227 -11.648 1 95.38 183 GLY B N 1
ATOM 3418 C CA . GLY B 1 183 ? -12.953 -6.441 -11.258 1 95.38 183 GLY B CA 1
ATOM 3419 C C . GLY B 1 183 ? -13.852 -7.156 -10.258 1 95.38 183 GLY B C 1
ATOM 3420 O O . GLY B 1 183 ? -13.391 -8.023 -9.516 1 95.38 183 GLY B O 1
ATOM 3421 N N . ALA B 1 184 ? -15.094 -6.746 -10.125 1 93.69 184 ALA B N 1
ATOM 3422 C CA . ALA B 1 184 ? -16.031 -7.32 -9.156 1 93.69 184 ALA B CA 1
ATOM 3423 C C . ALA B 1 184 ? -16.25 -8.805 -9.43 1 93.69 184 ALA B C 1
ATOM 3425 O O . ALA B 1 184 ? -16.875 -9.18 -10.422 1 93.69 184 ALA B O 1
ATOM 3426 N N . THR B 1 185 ? -15.734 -9.609 -8.562 1 95.5 185 THR B N 1
ATOM 3427 C CA . THR B 1 185 ? -15.812 -11.062 -8.695 1 95.5 185 THR B CA 1
ATOM 3428 C C . THR B 1 185 ? -16.688 -11.656 -7.605 1 95.5 185 THR B C 1
ATOM 3430 O O . THR B 1 185 ? -16.5 -11.367 -6.422 1 95.5 185 THR B O 1
ATOM 3433 N N . ILE B 1 186 ? -17.625 -12.438 -7.961 1 92.31 186 ILE B N 1
ATOM 3434 C CA . ILE B 1 186 ? -18.562 -13.031 -7.02 1 92.31 186 ILE B CA 1
ATOM 3435 C C . ILE B 1 186 ? -17.859 -14.078 -6.16 1 92.31 186 ILE B C 1
ATOM 3437 O O . ILE B 1 186 ? -17.562 -15.172 -6.637 1 92.31 186 ILE B O 1
ATOM 3441 N N . THR B 1 187 ? -17.547 -13.695 -4.938 1 92.62 187 THR B N 1
ATOM 3442 C CA . THR B 1 187 ? -16.953 -14.555 -3.924 1 92.62 187 THR B CA 1
ATOM 3443 C C . THR B 1 187 ? -17.516 -14.25 -2.543 1 92.62 187 THR B C 1
ATOM 3445 O O . THR B 1 187 ? -18.391 -13.375 -2.404 1 92.62 187 THR B O 1
ATOM 3448 N N . ASP B 1 188 ? -17.109 -14.953 -1.555 1 88.5 188 ASP B N 1
ATOM 3449 C CA . ASP B 1 188 ? -17.562 -14.711 -0.184 1 88.5 188 ASP B CA 1
ATOM 3450 C C . ASP B 1 188 ? -17.047 -13.367 0.327 1 88.5 188 ASP B C 1
ATOM 3452 O O . ASP B 1 188 ? -17.484 -12.891 1.374 1 88.5 188 ASP B O 1
ATOM 3456 N N . MET B 1 189 ? -16.234 -12.781 -0.447 1 84.56 189 MET B N 1
ATOM 3457 C CA . MET B 1 189 ? -15.68 -11.484 -0.06 1 84.56 189 MET B CA 1
ATOM 3458 C C . MET B 1 189 ? -16.781 -10.422 -0.013 1 84.56 189 MET B C 1
ATOM 3460 O O . MET B 1 189 ? -16.688 -9.461 0.753 1 84.56 189 MET B O 1
ATOM 3464 N N . PHE B 1 190 ? -17.859 -10.633 -0.687 1 85.5 190 PHE B N 1
ATOM 3465 C CA . PHE B 1 190 ? -18.938 -9.656 -0.763 1 85.5 190 PHE B CA 1
ATOM 3466 C C . PHE B 1 190 ? -19.984 -9.914 0.322 1 85.5 190 PHE B C 1
ATOM 3468 O O . PHE B 1 190 ? -20.891 -9.102 0.529 1 85.5 190 PHE B O 1
ATOM 3475 N N . THR B 1 191 ? -19.828 -11.055 1.006 1 89.31 191 THR B N 1
ATOM 3476 C CA . THR B 1 191 ? -20.75 -11.344 2.105 1 89.31 191 THR B CA 1
ATOM 3477 C C . THR B 1 191 ? -20.609 -10.305 3.215 1 89.31 191 THR B C 1
ATOM 3479 O O . THR B 1 191 ? -19.484 -10 3.643 1 89.31 191 THR B O 1
ATOM 3482 N N . ASN B 1 192 ? -21.688 -9.734 3.691 1 92 192 ASN B N 1
ATOM 3483 C CA . ASN B 1 192 ? -21.734 -8.703 4.723 1 92 192 ASN B CA 1
ATOM 3484 C C . ASN B 1 192 ? -20.844 -7.512 4.359 1 92 192 ASN B C 1
ATOM 3486 O O . ASN B 1 192 ? -20.109 -7.004 5.203 1 92 192 ASN B O 1
ATOM 3490 N N . PHE B 1 193 ? -20.875 -7.191 3.1 1 92.75 193 PHE B N 1
ATOM 3491 C CA . PHE B 1 193 ? -20.016 -6.156 2.537 1 92.75 193 PHE B CA 1
ATOM 3492 C C . PHE B 1 193 ? -20.141 -4.863 3.336 1 92.75 193 PHE B C 1
ATOM 3494 O O . PHE B 1 193 ? -19.125 -4.285 3.744 1 92.75 193 PHE B O 1
ATOM 3501 N N . THR B 1 194 ? -21.344 -4.484 3.656 1 92.75 194 THR B N 1
ATOM 3502 C CA . THR B 1 194 ? -21.609 -3.201 4.301 1 92.75 194 THR B CA 1
ATOM 3503 C C . THR B 1 194 ? -20.984 -3.16 5.695 1 92.75 194 THR B C 1
ATOM 3505 O O . THR B 1 194 ? -20.516 -2.111 6.141 1 92.75 194 THR B O 1
ATOM 3508 N N . GLU B 1 195 ? -20.938 -4.309 6.34 1 94.44 195 GLU B N 1
ATOM 3509 C CA . GLU B 1 195 ? -20.406 -4.379 7.695 1 94.44 195 GLU B CA 1
ATOM 3510 C C . GLU B 1 195 ? -18.875 -4.301 7.691 1 94.44 195 GLU B C 1
ATOM 3512 O O . GLU B 1 195 ? -18.266 -4.043 8.727 1 94.44 195 GLU B O 1
ATOM 3517 N N . LYS B 1 196 ? -18.328 -4.484 6.543 1 96.12 196 LYS B N 1
ATOM 3518 C CA . LYS B 1 196 ? -16.875 -4.582 6.445 1 96.12 196 LYS B CA 1
ATOM 3519 C C . LYS B 1 196 ? -16.281 -3.307 5.863 1 96.12 196 LYS B C 1
ATOM 3521 O O . LYS B 1 196 ? -15.055 -3.127 5.875 1 96.12 196 LYS B O 1
ATOM 3526 N N . MET B 1 197 ? -17.141 -2.414 5.395 1 96.56 197 MET B N 1
ATOM 3527 C CA . MET B 1 197 ? -16.656 -1.146 4.848 1 96.56 197 MET B CA 1
ATOM 3528 C C . MET B 1 197 ? -16.094 -0.256 5.949 1 96.56 197 MET B C 1
ATOM 3530 O O . MET B 1 197 ? -16.484 -0.376 7.113 1 96.56 197 MET B O 1
ATOM 3534 N N . LEU B 1 198 ? -15.266 0.668 5.531 1 95.38 198 LEU B N 1
ATOM 3535 C CA . LEU B 1 198 ? -14.672 1.573 6.504 1 95.38 198 LEU B CA 1
ATOM 3536 C C . LEU B 1 198 ? -15.734 2.432 7.176 1 95.38 198 LEU B C 1
ATOM 3538 O O . LEU B 1 198 ? -15.664 2.693 8.375 1 95.38 198 LEU B O 1
ATOM 3542 N N . PHE B 1 199 ? -16.688 2.887 6.328 1 94.44 199 PHE B N 1
ATOM 3543 C CA . PHE B 1 199 ? -17.797 3.715 6.805 1 94.44 199 PHE B CA 1
ATOM 3544 C C . PHE B 1 199 ? -19.125 3.045 6.527 1 94.44 199 PHE B C 1
ATOM 3546 O O . PHE B 1 199 ? -19.781 3.34 5.523 1 94.44 199 PHE B O 1
ATOM 3553 N N . PRO B 1 200 ? -19.594 2.227 7.461 1 93.19 200 PRO B N 1
ATOM 3554 C CA . PRO B 1 200 ? -20.828 1.464 7.242 1 93.19 200 PRO B CA 1
ATOM 3555 C C . PRO B 1 200 ? -22.047 2.361 7.031 1 93.19 200 PRO B C 1
ATOM 3557 O O . PRO B 1 200 ? -23.047 1.921 6.465 1 93.19 200 PRO B O 1
ATOM 3560 N N . GLU B 1 201 ? -21.953 3.598 7.453 1 90.12 201 GLU B N 1
ATOM 3561 C CA . GLU B 1 201 ? -23.062 4.527 7.301 1 90.12 201 GLU B CA 1
ATOM 3562 C C . GLU B 1 201 ? -23.297 4.879 5.832 1 90.12 201 GLU B C 1
ATOM 3564 O O . GLU B 1 201 ? -24.328 5.465 5.484 1 90.12 201 GLU B O 1
ATOM 3569 N N . MET B 1 202 ? -22.375 4.504 4.988 1 91.06 202 MET B N 1
ATOM 3570 C CA . MET B 1 202 ? -22.5 4.75 3.555 1 91.06 202 MET B CA 1
ATOM 3571 C C . MET B 1 202 ? -23.172 3.566 2.859 1 91.06 202 MET B C 1
ATOM 3573 O O . MET B 1 202 ? -22.922 3.316 1.678 1 91.06 202 MET B O 1
ATOM 3577 N N . SER B 1 203 ? -23.953 2.816 3.537 1 91 203 SER B N 1
ATOM 3578 C CA . SER B 1 203 ? -24.562 1.582 3.041 1 91 203 SER B CA 1
ATOM 3579 C C . SER B 1 203 ? -25.422 1.843 1.806 1 91 203 SER B C 1
ATOM 3581 O O . SER B 1 203 ? -25.422 1.048 0.864 1 91 203 SER B O 1
ATOM 3583 N N . ASP B 1 204 ? -26.172 2.93 1.769 1 91 204 ASP B N 1
ATOM 3584 C CA . ASP B 1 204 ? -27.016 3.223 0.61 1 91 204 ASP B CA 1
ATOM 3585 C C . ASP B 1 204 ? -26.156 3.445 -0.639 1 91 204 ASP B C 1
ATOM 3587 O O . ASP B 1 204 ? -26.469 2.92 -1.71 1 91 204 ASP B O 1
ATOM 3591 N N . GLU B 1 205 ? -25.156 4.195 -0.449 1 89.56 205 GLU B N 1
ATOM 3592 C CA . GLU B 1 205 ? -24.234 4.441 -1.559 1 89.56 205 GLU B CA 1
ATOM 3593 C C . GLU B 1 205 ? -23.578 3.146 -2.033 1 89.56 205 GLU B C 1
ATOM 3595 O O . GLU B 1 205 ? -23.391 2.949 -3.234 1 89.56 205 GLU B O 1
ATOM 3600 N N . SER B 1 206 ? -23.25 2.305 -1.095 1 89.12 206 SER B N 1
ATOM 3601 C CA . SER B 1 206 ? -22.594 1.045 -1.436 1 89.12 206 SER B CA 1
ATOM 3602 C C . SER B 1 206 ? -23.484 0.172 -2.305 1 89.12 206 SER B C 1
ATOM 3604 O O . SER B 1 206 ? -23.031 -0.444 -3.266 1 89.12 206 SER B O 1
ATOM 3606 N N . TYR B 1 207 ? -24.75 0.16 -1.97 1 88.75 207 TYR B N 1
ATOM 3607 C CA . TYR B 1 207 ? -25.688 -0.628 -2.748 1 88.75 207 TYR B CA 1
ATOM 3608 C C . TYR B 1 207 ? -25.812 -0.092 -4.172 1 88.75 207 TYR B C 1
ATOM 3610 O O . TYR B 1 207 ? -25.875 -0.864 -5.129 1 88.75 207 TYR B O 1
ATOM 3618 N N . LEU B 1 208 ? -25.797 1.189 -4.262 1 88.69 208 LEU B N 1
ATOM 3619 C CA . LEU B 1 208 ? -25.891 1.814 -5.578 1 88.69 208 LEU B CA 1
ATOM 3620 C C . LEU B 1 208 ? -24.672 1.48 -6.43 1 88.69 208 LEU B C 1
ATOM 3622 O O . LEU B 1 208 ? -24.797 1.151 -7.613 1 88.69 208 LEU B O 1
ATOM 3626 N N . VAL B 1 209 ? -23.516 1.496 -5.816 1 87.81 209 VAL B N 1
ATOM 3627 C CA . VAL B 1 209 ? -22.281 1.219 -6.527 1 87.81 209 VAL B CA 1
ATOM 3628 C C . VAL B 1 209 ? -22.219 -0.26 -6.906 1 87.81 209 VAL B C 1
ATOM 3630 O O . VAL B 1 209 ? -21.969 -0.604 -8.062 1 87.81 209 VAL B O 1
ATOM 3633 N N . LEU B 1 210 ? -22.469 -1.13 -5.977 1 86.81 210 LEU B N 1
ATOM 3634 C CA . LEU B 1 210 ? -22.375 -2.57 -6.184 1 86.81 210 LEU B CA 1
ATOM 3635 C C . LEU B 1 210 ? -23.359 -3.041 -7.246 1 86.81 210 LEU B C 1
ATOM 3637 O O . LEU B 1 210 ? -23.062 -3.959 -8.008 1 86.81 210 LEU B O 1
ATOM 3641 N N . ASP B 1 211 ? -24.438 -2.377 -7.309 1 87.62 211 ASP B N 1
ATOM 3642 C CA . ASP B 1 211 ? -25.469 -2.742 -8.266 1 87.62 211 ASP B CA 1
ATOM 3643 C C . ASP B 1 211 ? -25.047 -2.412 -9.695 1 87.62 211 ASP B C 1
ATOM 3645 O O . ASP B 1 211 ? -25.516 -3.037 -10.648 1 87.62 211 ASP B O 1
ATOM 3649 N N . ARG B 1 212 ? -24.172 -1.519 -9.781 1 86.69 212 ARG B N 1
ATOM 3650 C CA . ARG B 1 212 ? -23.797 -1.035 -11.109 1 86.69 212 ARG B CA 1
ATOM 3651 C C . ARG B 1 212 ? -22.562 -1.75 -11.617 1 86.69 212 ARG B C 1
ATOM 3653 O O . ARG B 1 212 ? -22.188 -1.613 -12.789 1 86.69 212 ARG B O 1
ATOM 3660 N N . LEU B 1 213 ? -21.969 -2.549 -10.766 1 87.62 213 LEU B N 1
ATOM 3661 C CA . LEU B 1 213 ? -20.734 -3.223 -11.164 1 87.62 213 LEU B CA 1
ATOM 3662 C C . LEU B 1 213 ? -21.047 -4.445 -12.023 1 87.62 213 LEU B C 1
ATOM 3664 O O . LEU B 1 213 ? -22.016 -5.168 -11.766 1 87.62 213 LEU B O 1
ATOM 3668 N N . ASN B 1 214 ? -20.281 -4.547 -13.148 1 87.75 214 ASN B N 1
ATOM 3669 C CA . ASN B 1 214 ? -20.297 -5.809 -13.883 1 87.75 214 ASN B CA 1
ATOM 3670 C C . ASN B 1 214 ? -19.641 -6.926 -13.078 1 87.75 214 ASN B C 1
ATOM 3672 O O . ASN B 1 214 ? -18.438 -6.875 -12.805 1 87.75 214 ASN B O 1
ATOM 3676 N N . LYS B 1 215 ? -20.438 -7.902 -12.758 1 91.88 215 LYS B N 1
ATOM 3677 C CA . LYS B 1 215 ? -19.922 -8.992 -11.93 1 91.88 215 LYS B CA 1
ATOM 3678 C C . LYS B 1 215 ? -19.391 -10.125 -12.797 1 91.88 215 LYS B C 1
ATOM 3680 O O . LYS B 1 215 ? -19.859 -10.336 -13.914 1 91.88 215 LYS B O 1
ATOM 3685 N N . GLN B 1 216 ? -18.344 -10.812 -12.336 1 95.25 216 GLN B N 1
ATOM 3686 C CA . GLN B 1 216 ? -17.734 -11.961 -13.008 1 95.25 216 GLN B CA 1
ATOM 3687 C C . GLN B 1 216 ? -17.531 -13.117 -12.031 1 95.25 216 GLN B C 1
ATOM 3689 O O . GLN B 1 216 ? -17.609 -12.938 -10.82 1 95.25 216 GLN B O 1
ATOM 3694 N N . SER B 1 217 ? -17.312 -14.344 -12.547 1 97.12 217 SER B N 1
ATOM 3695 C CA . SER B 1 217 ? -17.172 -15.516 -11.695 1 97.12 217 SER B CA 1
ATOM 3696 C C . SER B 1 217 ? -15.711 -15.758 -11.336 1 97.12 217 SER B C 1
ATOM 3698 O O . SER B 1 217 ? -14.812 -15.367 -12.078 1 97.12 217 SER B O 1
ATOM 3700 N N . ALA B 1 218 ? -15.508 -16.422 -10.234 1 97.94 218 ALA B N 1
ATOM 3701 C CA . ALA B 1 218 ? -14.156 -16.828 -9.852 1 97.94 218 ALA B CA 1
ATOM 3702 C C . ALA B 1 218 ? -13.523 -17.719 -10.914 1 97.94 218 ALA B C 1
ATOM 3704 O O . ALA B 1 218 ? -12.32 -17.625 -11.172 1 97.94 218 ALA B O 1
ATOM 3705 N N . ALA B 1 219 ? -14.305 -18.531 -11.57 1 97.94 219 ALA B N 1
ATOM 3706 C CA . ALA B 1 219 ? -13.828 -19.422 -12.625 1 97.94 219 ALA B CA 1
ATOM 3707 C C . ALA B 1 219 ? -13.312 -18.625 -13.82 1 97.94 219 ALA B C 1
ATOM 3709 O O . ALA B 1 219 ? -12.258 -18.938 -14.375 1 97.94 219 ALA B O 1
ATOM 3710 N N . ASP B 1 220 ? -14.062 -17.562 -14.18 1 97.75 220 ASP B N 1
ATOM 3711 C CA . ASP B 1 220 ? -13.648 -16.719 -15.297 1 97.75 220 ASP B CA 1
ATOM 3712 C C . ASP B 1 220 ? -12.344 -16 -14.984 1 97.75 220 ASP B C 1
ATOM 3714 O O . ASP B 1 220 ? -11.445 -15.938 -15.828 1 97.75 220 ASP B O 1
ATOM 3718 N N . VAL B 1 221 ? -12.25 -15.539 -13.805 1 98.44 221 VAL B N 1
ATOM 3719 C CA . VAL B 1 221 ? -11.039 -14.844 -13.383 1 98.44 221 VAL B CA 1
ATOM 3720 C C . VAL B 1 221 ? -9.852 -15.805 -13.414 1 98.44 221 VAL B C 1
ATOM 3722 O O . VAL B 1 221 ? -8.773 -15.461 -13.906 1 98.44 221 VAL B O 1
ATOM 3725 N N . SER B 1 222 ? -10.055 -17.031 -12.922 1 98.69 222 SER B N 1
ATOM 3726 C CA . SER B 1 222 ? -8.969 -18.016 -12.883 1 98.69 222 SER B CA 1
ATOM 3727 C C . SER B 1 222 ? -8.492 -18.375 -14.281 1 98.69 222 SER B C 1
ATOM 3729 O O . SER B 1 222 ? -7.293 -18.562 -14.508 1 98.69 222 SER B O 1
ATOM 3731 N N . ARG B 1 223 ? -9.383 -18.453 -15.273 1 98.44 223 ARG B N 1
ATOM 3732 C CA . ARG B 1 223 ? -8.992 -18.719 -16.656 1 98.44 223 ARG B CA 1
ATOM 3733 C C . ARG B 1 223 ? -8.117 -17.594 -17.203 1 98.44 223 ARG B C 1
ATOM 3735 O O . ARG B 1 223 ? -7.137 -17.844 -17.891 1 98.44 223 ARG B O 1
ATOM 3742 N N . CYS B 1 224 ? -8.508 -16.359 -16.875 1 98.69 224 CYS B N 1
ATOM 3743 C CA . CYS B 1 224 ? -7.73 -15.211 -17.312 1 98.69 224 CYS B CA 1
ATOM 3744 C C . CYS B 1 224 ? -6.355 -15.203 -16.656 1 98.69 224 CYS B C 1
ATOM 3746 O O . CYS B 1 224 ? -5.363 -14.82 -17.281 1 98.69 224 CYS B O 1
ATOM 3748 N N . ILE B 1 225 ? -6.273 -15.625 -15.391 1 98.81 225 ILE B N 1
ATOM 3749 C CA . ILE B 1 225 ? -4.996 -15.688 -14.695 1 98.81 225 ILE B CA 1
ATOM 3750 C C . ILE B 1 225 ? -4.07 -16.688 -15.398 1 98.81 225 ILE B C 1
ATOM 3752 O O . ILE B 1 225 ? -2.893 -16.391 -15.617 1 98.81 225 ILE B O 1
ATOM 3756 N N . LEU B 1 226 ? -4.547 -17.875 -15.805 1 98.62 226 LEU B N 1
ATOM 3757 C CA . LEU B 1 226 ? -3.713 -18.828 -16.516 1 98.62 226 LEU B CA 1
ATOM 3758 C C . LEU B 1 226 ? -3.273 -18.281 -17.859 1 98.62 226 LEU B C 1
ATOM 3760 O O . LEU B 1 226 ? -2.135 -18.5 -18.297 1 98.62 226 LEU B O 1
ATOM 3764 N N . SER B 1 227 ? -4.223 -17.547 -18.516 1 98.5 227 SER B N 1
ATOM 3765 C CA . SER B 1 227 ? -3.855 -16.922 -19.766 1 98.5 227 SER B CA 1
ATOM 3766 C C . SER B 1 227 ? -2.707 -15.93 -19.578 1 98.5 227 SER B C 1
ATOM 3768 O O . SER B 1 227 ? -1.785 -15.875 -20.391 1 98.5 227 SER B O 1
ATOM 3770 N N . ALA B 1 228 ? -2.787 -15.133 -18.531 1 98.5 228 ALA B N 1
ATOM 3771 C CA . ALA B 1 228 ? -1.713 -14.195 -18.234 1 98.5 228 ALA B CA 1
ATOM 3772 C C . ALA B 1 228 ? -0.402 -14.922 -17.953 1 98.5 228 ALA B C 1
ATOM 3774 O O . ALA B 1 228 ? 0.661 -14.5 -18.422 1 98.5 228 ALA B O 1
ATOM 3775 N N . LEU B 1 229 ? -0.449 -16.016 -17.219 1 98.69 229 LEU B N 1
ATOM 3776 C CA . LEU B 1 229 ? 0.727 -16.812 -16.891 1 98.69 229 LEU B CA 1
ATOM 3777 C C . LEU B 1 229 ? 1.351 -17.391 -18.156 1 98.69 229 LEU B C 1
ATOM 3779 O O . LEU B 1 229 ? 2.576 -17.484 -18.266 1 98.69 229 LEU B O 1
ATOM 3783 N N . GLU B 1 230 ? 0.547 -17.797 -19.094 1 97.88 230 GLU B N 1
ATOM 3784 C CA . GLU B 1 230 ? 1.035 -18.359 -20.344 1 97.88 230 GLU B CA 1
ATOM 3785 C C . GLU B 1 230 ? 1.792 -17.312 -21.172 1 97.88 230 GLU B C 1
ATOM 3787 O O . GLU B 1 230 ? 2.785 -17.641 -21.828 1 97.88 230 GLU B O 1
ATOM 3792 N N . LYS B 1 231 ? 1.305 -16.094 -21.156 1 96.88 231 LYS B N 1
ATOM 3793 C CA . LYS B 1 231 ? 1.936 -15.016 -21.922 1 96.88 231 LYS B CA 1
ATOM 3794 C C . LYS B 1 231 ? 3.324 -14.695 -21.375 1 96.88 231 LYS B C 1
ATOM 3796 O O . LYS B 1 231 ? 4.227 -14.328 -22.141 1 96.88 231 LYS B O 1
ATOM 3801 N N . GLN B 1 232 ? 3.475 -14.789 -20.062 1 96.19 232 GLN B N 1
ATOM 3802 C CA . GLN B 1 232 ? 4.738 -14.641 -19.344 1 96.19 232 GLN B CA 1
ATOM 3803 C C . GLN B 1 232 ? 5.379 -13.281 -19.641 1 96.19 232 GLN B C 1
ATOM 3805 O O . GLN B 1 232 ? 6.582 -13.203 -19.891 1 96.19 232 GLN B O 1
ATOM 3810 N N . GLU B 1 233 ? 4.566 -12.234 -19.703 1 97.69 233 GLU B N 1
ATOM 3811 C CA . GLU B 1 233 ? 5.109 -10.898 -19.938 1 97.69 233 GLU B CA 1
ATOM 3812 C C . GLU B 1 233 ? 5.574 -10.258 -18.625 1 97.69 233 GLU B C 1
ATOM 3814 O O . GLU B 1 233 ? 4.766 -9.703 -17.891 1 97.69 233 GLU B O 1
ATOM 3819 N N . ASN B 1 234 ? 6.898 -10.289 -18.453 1 98.19 234 ASN B N 1
ATOM 3820 C CA . ASN B 1 234 ? 7.477 -9.789 -17.219 1 98.19 234 ASN B CA 1
ATOM 3821 C C . ASN B 1 234 ? 7.094 -8.336 -16.953 1 98.19 234 ASN B C 1
ATOM 3823 O O . ASN B 1 234 ? 7.238 -7.484 -17.844 1 98.19 234 ASN B O 1
ATOM 3827 N N . GLY B 1 235 ? 6.566 -8.062 -15.789 1 97.94 235 GLY B N 1
ATOM 3828 C CA . GLY B 1 235 ? 6.242 -6.711 -15.367 1 97.94 235 GLY B CA 1
ATOM 3829 C C . GLY B 1 235 ? 4.848 -6.273 -15.773 1 97.94 235 GLY B C 1
ATOM 3830 O O . GLY B 1 235 ? 4.398 -5.188 -15.414 1 97.94 235 GLY B O 1
ATOM 3831 N N . ALA B 1 236 ? 4.113 -7.109 -16.438 1 98.38 236 ALA B N 1
ATOM 3832 C CA . ALA B 1 236 ? 2.814 -6.73 -16.984 1 98.38 236 ALA B CA 1
ATOM 3833 C C . ALA B 1 236 ? 1.772 -6.57 -15.891 1 98.38 236 ALA B C 1
ATOM 3835 O O . ALA B 1 236 ? 1.829 -7.262 -14.867 1 98.38 236 ALA B O 1
ATOM 3836 N N . VAL B 1 237 ? 0.889 -5.672 -16.094 1 98.56 237 VAL B N 1
ATOM 3837 C CA . VAL B 1 237 ? -0.313 -5.465 -15.289 1 98.56 237 VAL B CA 1
ATOM 3838 C C . VAL B 1 237 ? -1.554 -5.699 -16.156 1 98.56 237 VAL B C 1
ATOM 3840 O O . VAL B 1 237 ? -1.672 -5.145 -17.25 1 98.56 237 VAL B O 1
ATOM 3843 N N . TYR B 1 238 ? -2.459 -6.547 -15.688 1 98.56 238 TYR B N 1
ATOM 3844 C CA . TYR B 1 238 ? -3.658 -6.895 -16.438 1 98.56 238 TYR B CA 1
ATOM 3845 C C . TYR B 1 238 ? -4.918 -6.547 -15.656 1 98.56 238 TYR B C 1
ATOM 3847 O O . TYR B 1 238 ? -4.973 -6.75 -14.445 1 98.56 238 TYR B O 1
ATOM 3855 N N . ILE B 1 239 ? -5.883 -6.035 -16.312 1 97.62 239 ILE B N 1
ATOM 3856 C CA . ILE B 1 239 ? -7.242 -5.98 -15.781 1 97.62 239 ILE B CA 1
ATOM 3857 C C . ILE B 1 239 ? -8.023 -7.203 -16.25 1 97.62 239 ILE B C 1
ATOM 3859 O O . ILE B 1 239 ? -7.914 -7.617 -17.406 1 97.62 239 ILE B O 1
ATOM 3863 N N . ILE B 1 240 ? -8.688 -7.82 -15.383 1 97.38 240 ILE B N 1
ATOM 3864 C CA . ILE B 1 240 ? -9.617 -8.891 -15.727 1 97.38 240 ILE B CA 1
ATOM 3865 C C . ILE B 1 240 ? -11.055 -8.398 -15.562 1 97.38 240 ILE B C 1
ATOM 3867 O O . ILE B 1 240 ? -11.484 -8.086 -14.453 1 97.38 240 ILE B O 1
ATOM 3871 N N . GLU B 1 241 ? -11.742 -8.375 -16.625 1 93.44 241 GLU B N 1
ATOM 3872 C CA . GLU B 1 241 ? -13.133 -7.918 -16.641 1 93.44 241 GLU B CA 1
ATOM 3873 C C . GLU B 1 241 ? -13.953 -8.688 -17.672 1 93.44 241 GLU B C 1
ATOM 3875 O O . GLU B 1 241 ? -13.547 -8.82 -18.812 1 93.44 241 GLU B O 1
ATOM 3880 N N . GLY B 1 242 ? -15.164 -9.031 -17.344 1 87.62 242 GLY B N 1
ATOM 3881 C CA . GLY B 1 242 ? -16.062 -9.703 -18.266 1 87.62 242 GLY B CA 1
ATOM 3882 C C . GLY B 1 242 ? -15.422 -10.898 -18.953 1 87.62 242 GLY B C 1
ATOM 3883 O O . GLY B 1 242 ? -15.492 -11.031 -20.172 1 87.62 242 GLY B O 1
ATOM 3884 N N . LYS B 1 243 ? -14.648 -11.727 -18.359 1 92.06 243 LYS B N 1
ATOM 3885 C CA . LYS B 1 243 ?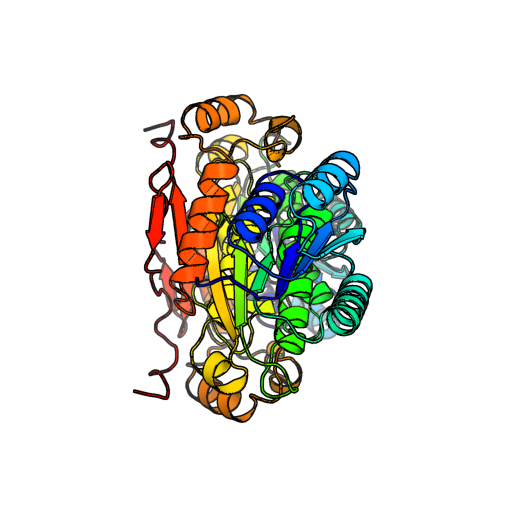 -13.992 -12.938 -18.844 1 92.06 243 LYS B CA 1
ATOM 3886 C C . LYS B 1 243 ? -12.781 -12.594 -19.703 1 92.06 243 LYS B C 1
ATOM 3888 O O . LYS B 1 243 ? -12.234 -13.469 -20.391 1 92.06 243 LYS B O 1
ATOM 3893 N N . ARG B 1 244 ? -12.445 -11.359 -19.703 1 95.25 244 ARG B N 1
ATOM 3894 C CA . ARG B 1 244 ? -11.383 -10.922 -20.594 1 95.25 244 ARG B CA 1
ATOM 3895 C C . ARG B 1 244 ? -10.18 -10.398 -19.812 1 95.25 244 ARG B C 1
ATOM 3897 O O . ARG B 1 244 ? -10.336 -9.859 -18.719 1 95.25 244 ARG B O 1
ATOM 3904 N N . LEU B 1 245 ? -9.07 -10.594 -20.422 1 97.12 245 LEU B N 1
ATOM 3905 C CA . LEU B 1 245 ? -7.785 -10.148 -19.906 1 97.12 245 LEU B CA 1
ATOM 3906 C C . LEU B 1 245 ? -7.258 -8.961 -20.703 1 97.12 245 LEU B C 1
ATOM 3908 O O . LEU B 1 245 ? -7.059 -9.062 -21.922 1 97.12 245 LEU B O 1
ATOM 3912 N N . PHE B 1 246 ? -7.062 -7.793 -20.062 1 95.94 246 PHE B N 1
ATOM 3913 C CA . PHE B 1 246 ? -6.602 -6.586 -20.734 1 95.94 246 PHE B CA 1
ATOM 3914 C C . PHE B 1 246 ? -5.254 -6.137 -20.188 1 95.94 246 PHE B C 1
ATOM 3916 O O . PHE B 1 246 ? -5.16 -5.734 -19.016 1 95.94 246 PHE B O 1
ATOM 3923 N N . PRO B 1 247 ? -4.238 -6.219 -21 1 96.56 247 PRO B N 1
ATOM 3924 C CA . PRO B 1 247 ? -2.994 -5.59 -20.547 1 96.56 247 PRO B CA 1
ATOM 3925 C C . PRO B 1 247 ? -3.102 -4.07 -20.453 1 96.56 247 PRO B C 1
ATOM 3927 O O . PRO B 1 247 ? -3.748 -3.439 -21.297 1 96.56 247 PRO B O 1
ATOM 3930 N N . ILE B 1 248 ? -2.562 -3.514 -19.406 1 95.19 248 ILE B N 1
ATOM 3931 C CA . ILE B 1 248 ? -2.639 -2.061 -19.281 1 95.19 248 ILE B CA 1
ATOM 3932 C C . ILE B 1 248 ? -1.23 -1.471 -19.281 1 95.19 248 ILE B C 1
ATOM 3934 O O . ILE B 1 248 ? -0.302 -2.072 -18.734 1 95.19 248 ILE B O 1
ATOM 3938 N N . ASP B 1 249 ? -1.142 -0.312 -19.891 1 93.88 249 ASP B N 1
ATOM 3939 C CA . ASP B 1 249 ? 0.07 0.5 -19.828 1 93.88 249 ASP B CA 1
ATOM 3940 C C . ASP B 1 249 ? -0.038 1.57 -18.75 1 93.88 249 ASP B C 1
ATOM 3942 O O . ASP B 1 249 ? -0.773 2.547 -18.906 1 93.88 249 ASP B O 1
ATOM 3946 N N . MET B 1 250 ? 0.723 1.437 -17.766 1 94.19 250 MET B N 1
ATOM 3947 C CA . MET B 1 250 ? 0.637 2.369 -16.641 1 94.19 250 MET B CA 1
ATOM 3948 C C . MET B 1 250 ? 1.361 3.672 -16.969 1 94.19 250 MET B C 1
ATOM 3950 O O . MET B 1 250 ? 2.516 3.656 -17.391 1 94.19 250 MET B O 1
ATOM 3954 N N . LYS B 1 251 ? 0.677 4.77 -16.703 1 93.56 251 LYS B N 1
ATOM 3955 C CA . LYS B 1 251 ? 1.246 6.094 -16.938 1 93.56 251 LYS B CA 1
ATOM 3956 C C . LYS B 1 251 ? 2.402 6.371 -15.984 1 93.56 251 LYS B C 1
ATOM 3958 O O . LYS B 1 251 ? 2.322 6.051 -14.797 1 93.56 251 LYS B O 1
ATOM 3963 N N . ARG B 1 252 ? 3.506 6.914 -16.516 1 94 252 ARG B N 1
ATOM 3964 C CA . ARG B 1 252 ? 4.594 7.434 -15.688 1 94 252 ARG B CA 1
ATOM 3965 C C . ARG B 1 252 ? 4.324 8.875 -15.266 1 94 252 ARG B C 1
ATOM 3967 O O . ARG B 1 252 ? 3.967 9.711 -16.094 1 94 252 ARG B O 1
ATOM 3974 N N . TYR B 1 253 ? 4.484 9.172 -13.984 1 93.94 253 TYR B N 1
ATOM 3975 C CA . TYR B 1 253 ? 4.188 10.508 -13.492 1 93.94 253 TYR B CA 1
ATOM 3976 C C . TYR B 1 253 ? 5.469 11.273 -13.18 1 93.94 253 TYR B C 1
ATOM 3978 O O . TYR B 1 253 ? 5.539 12.492 -13.383 1 93.94 253 TYR B O 1
ATOM 3986 N N . TRP B 1 254 ? 6.379 10.617 -12.617 1 85.62 254 TRP B N 1
ATOM 3987 C CA . TRP B 1 254 ? 7.598 11.273 -12.156 1 85.62 254 TRP B CA 1
ATOM 3988 C C . TRP B 1 254 ? 8.711 11.148 -13.188 1 85.62 254 TRP B C 1
ATOM 3990 O O . TRP B 1 254 ? 9.086 10.039 -13.578 1 85.62 254 TRP B O 1
ATOM 4000 N N . THR B 1 255 ? 9.094 12.297 -13.703 1 66.5 255 THR B N 1
ATOM 4001 C CA . THR B 1 255 ? 10.062 12.398 -14.789 1 66.5 255 THR B CA 1
ATOM 4002 C C . THR B 1 255 ? 11.477 12.578 -14.242 1 66.5 255 THR B C 1
ATOM 4004 O O . THR B 1 255 ? 12.445 12.602 -15 1 66.5 255 THR B O 1
ATOM 4007 N N . GLY B 1 256 ? 11.641 12.969 -13.055 1 60.06 256 GLY B N 1
ATOM 4008 C CA . GLY B 1 256 ? 12.977 13.242 -12.555 1 60.06 256 GLY B CA 1
ATOM 4009 C C . GLY B 1 256 ? 13.898 12.039 -12.625 1 60.06 256 GLY B C 1
ATOM 4010 O O . GLY B 1 256 ? 15.07 12.125 -12.242 1 60.06 256 GLY B O 1
ATOM 4011 N N . ILE B 1 257 ? 13.32 10.797 -12.727 1 53 257 ILE B N 1
ATOM 4012 C CA . ILE B 1 257 ? 14.133 9.586 -12.672 1 53 257 ILE B CA 1
ATOM 4013 C C . ILE B 1 257 ? 15.086 9.555 -13.867 1 53 257 ILE B C 1
ATOM 4015 O O . ILE B 1 257 ? 14.82 10.18 -14.898 1 53 257 ILE B O 1
ATOM 4019 N N . GLU B 1 258 ? 16.281 8.617 -13.516 1 48.84 258 GLU B N 1
ATOM 4020 C CA . GLU B 1 258 ? 17.406 8.109 -14.297 1 48.84 258 GLU B CA 1
ATOM 4021 C C . GLU B 1 258 ? 16.938 7.609 -15.664 1 48.84 258 GLU B C 1
ATOM 4023 O O . GLU B 1 258 ? 15.938 6.906 -15.766 1 48.84 258 GLU B O 1
ATOM 4028 N N . LYS B 1 259 ? 17.203 8.422 -16.781 1 43.5 259 LYS B N 1
ATOM 4029 C CA . LYS B 1 259 ? 17.25 7.613 -17.984 1 43.5 259 LYS B CA 1
ATOM 4030 C C . LYS B 1 259 ? 17.578 6.156 -17.672 1 43.5 259 LYS B C 1
ATOM 4032 O O . LYS B 1 259 ? 18.422 5.879 -16.812 1 43.5 259 LYS B O 1
ATOM 4037 N N . GLU B 1 260 ? 16.719 5.324 -17.922 1 41.19 260 GLU B N 1
ATOM 4038 C CA . GLU B 1 260 ? 17.031 3.906 -17.734 1 41.19 260 GLU B CA 1
ATOM 4039 C C . GLU B 1 260 ? 18.516 3.633 -17.906 1 41.19 260 GLU B C 1
ATOM 4041 O O . GLU B 1 260 ? 19.156 4.195 -18.812 1 41.19 260 GLU B O 1
ATOM 4046 N N . LEU B 1 261 ? 19.344 3.283 -16.797 1 39.09 261 LEU B N 1
ATOM 4047 C CA . LEU B 1 261 ? 20.703 2.822 -17.016 1 39.09 261 LEU B CA 1
ATOM 4048 C C . LEU B 1 261 ? 20.859 2.191 -18.391 1 39.09 261 LEU B C 1
ATOM 4050 O O . LEU B 1 261 ? 21.891 2.359 -19.047 1 39.09 261 LEU B O 1
ATOM 4054 N N . ASN B 1 262 ? 20.312 1.08 -18.672 1 32.47 262 ASN B N 1
ATOM 4055 C CA . ASN B 1 262 ? 20.719 0.377 -19.891 1 32.47 262 ASN B CA 1
ATOM 4056 C C . ASN B 1 262 ? 20.125 1.034 -21.141 1 32.47 262 ASN B C 1
ATOM 4058 O O . ASN B 1 262 ? 20.062 0.419 -22.203 1 32.47 262 ASN B O 1
ATOM 4062 N N . GLU B 1 263 ? 19.328 2.15 -21.234 1 27.78 263 GLU B N 1
ATOM 4063 C CA . GLU B 1 263 ? 19.312 2.379 -22.672 1 27.78 263 GLU B CA 1
ATOM 4064 C C . GLU B 1 263 ? 20.594 3.078 -23.125 1 27.78 263 GLU B C 1
ATOM 4066 O O . GLU B 1 263 ? 21.094 3.973 -22.438 1 27.78 263 GLU B O 1
#

Radius of gyration: 23.24 Å; Cα contacts (8 Å, |Δi|>4): 1208; chains: 2; bounding box: 53×73×48 Å

Nearest PDB structures (foldseek):
  5ilg-assembly1_B  TM=9.649E-01  e=4.848E-42  Drosophila melanogaster
  5ilo-assembly1_A  TM=9.667E-01  e=1.485E-39  Drosophila melanogaster
  8cwl-assembly1_B  TM=9.148E-01  e=5.894E-25  Homo sapiens
  2gdz-assembly1_A-2  TM=8.809E-01  e=4.966E-24  Homo sapiens
  8fd8-assembly1_A  TM=8.790E-01  e=1.758E-19  Homo sapiens

Solvent-accessible surface area (backbone atoms only — not comparable to full-atom values): 26101 Å² total; per-residue (Å²): 114,96,37,51,67,33,28,34,39,27,28,27,23,59,45,61,45,23,26,34,34,51,53,51,41,53,76,47,42,27,33,34,39,37,28,37,14,73,59,67,51,56,68,63,51,53,52,49,43,67,76,38,67,90,36,47,79,43,82,43,78,42,54,49,50,36,54,70,58,44,50,53,48,53,53,53,47,38,71,74,62,70,54,46,36,38,36,39,40,49,42,60,66,72,33,34,68,43,53,68,61,33,41,32,33,35,32,44,10,43,49,44,49,49,55,51,47,48,55,55,14,13,44,79,66,75,24,81,10,36,39,38,38,42,58,44,27,40,39,25,66,31,61,40,62,64,37,28,59,51,22,10,29,20,15,14,44,48,36,27,45,43,15,54,19,34,65,73,47,27,74,58,25,43,42,35,22,34,34,38,16,44,50,54,55,68,45,76,69,61,59,66,41,51,78,24,25,63,57,48,89,46,43,69,60,48,51,57,47,61,70,51,46,67,68,35,48,28,61,42,51,24,54,37,51,52,52,52,61,64,67,61,54,58,35,39,38,29,40,33,52,88,72,38,70,40,79,57,83,80,76,80,75,69,73,69,61,65,73,55,84,84,108,115,96,38,50,68,33,28,35,40,28,29,27,22,58,44,59,46,24,27,33,36,50,53,52,41,53,75,48,42,28,33,34,38,37,29,36,13,72,60,69,51,56,69,62,52,52,51,48,44,69,75,38,70,90,36,45,77,44,81,42,77,42,52,50,52,38,54,69,58,43,52,53,48,51,54,52,47,37,70,74,61,71,55,47,37,37,36,38,41,49,42,60,67,74,34,34,69,44,52,67,61,34,42,33,32,34,32,45,10,44,50,44,50,50,54,50,48,49,55,54,14,14,45,81,68,74,25,82,11,36,40,38,38,43,57,43,25,38,40,26,66,32,64,40,63,64,37,29,59,50,22,10,32,21,14,14,42,48,36,27,45,41,15,54,19,35,65,73,47,29,76,59,26,44,41,36,23,33,35,40,16,45,50,54,54,66,43,75,69,59,60,66,41,51,78,25,25,64,56,50,88,45,42,70,59,47,51,57,50,59,69,57,45,67,70,34,49,28,60,40,52,23,54,36,50,52,51,52,60,62,68,61,53,57,36,39,38,28,39,34,51,87,72,36,70,40,81,56,84,79,76,80,74,68,73,69,62,60,70,62,81,85,109

InterPro domains:
  IPR002347 Short-chain dehydrogenase/reductase SDR [PF00106] (6-196)
  IPR002347 Short-chain dehydrogenase/reductase SDR [PR00080] (82-93)
  IPR002347 Short-chain dehydrogenase/reductase SDR [PR00080] (130-138)
  IPR002347 Short-chain dehydrogenase/reductase SDR [PR00080] (150-169)
  IPR020904 Short-chain dehydrogenase/reductase, conserved site [PS00061] (137-165)
  IPR036291 NAD(P)-binding domain superfamily [SSF51735] (1-246)

Foldseek 3Di:
DLAAAAEEEEEVCLFFLNVLLVVVSLVVHHAEYEYEYQDCNVVVQVVSCVVRVRHHYHYDRDQLLPLVRLLVVLVVVCVVSVAHAEYEYDWAAFFLVCLVSRLSRLQVSLVSNVVSNLCRQFVVNVHVEHEYEYEAAVCLVPPDQFRRSNNVSSVNSLVVQLVCLDPVNCVGGVYAYEYEHEYAEDGCRCPVVLNRTNDSVCVVVVCVVVVPTQYDYSNLVSVLVVVVRSVRNGSWYWYDDPSDTHTDDDDDDDDPDDPPVVD/DLAAAAEEEEEVLLFFLNVLLVVVSLVVHHAEYEYEYQDCNVVVQVVSCVVRVRHHYHYDRDQLLPLVRLLVVLVVVCVVSVAHAEYEYDWAAFFLVCLVSRLSRLQVSLVSNVVSNLCRQFVVNVHVEHEYEYEAAVCLVPPDQFRRSNNVSSVNRLVVQLVCLDVVNCVGGVYFYEYEHEYAEDGCRCPVVLNRTPDSVCVVVVVVVVVPTQYDYSNLSSVLVVVVRSVRNGSWYWYDDPSDTHTDDDDDDDDPDDPPVPD

pLDDT: mean 94.67, std 10.26, range [27.34, 99.0]

Sequence (526 aa):
MAFKGKHAIVTGGANGIGLQVVKQLLMHDVHKVAIIDLQDNLEEIVILRAAFPAQHLLLIKMDVANAKGIEATYEEILKTFGHLDIVVNVAGLFNDQDVQRTLMVNLGGMINSTLNAMKAMSKEKGGKGGIICNMASVVGLDPMFLVPIYAATKAGIINFTRCLGKEIYYQRHGVKFITVCPGATITDMFTNFTEKMLFPEMSDESYLVLDRLNKQSAADVSRCILSALEKQENGAVYIIEGKRLFPIDMKRYWTGIEKELNEMAFKGKHAIVTGGANGIGLQVVKQLLMHDVHKVAIIDLQDNLEEIVILRAAFPAQHLLLIKMDVANAKGIEATYEEILKTFGHLDIVVNVAGLFNDQDVQRTLMVNLGGMINSTLNAMKAMSKEKGGKGGIICNMASVVGLDPMFLVPIYAATKAGIINFTRCLGKEIYYQRHGVKFITVCPGATITDMFTNFTEKMLFPEMSDESYLVLDRLNKQSAADVSRCILSALEKQENGAVYIIEGKRLFPIDMKRYWTGIEKELNE

Organism: Lucilia cuprina (NCBI:txid7375)

Secondary structure (DSSP, 8-state):
-TTTT-EEEEETTTSHHHHHHHHHHHHTT-SEEEEEES---HHHHHHHHHH-TTSEEEEEE--TT-HHHHHHHHHHHHHHHSS--EEEE------TTSHHHHIIIIIIIHHHHHHHHHHHH-GGGT---EEEEEE--HHHHS--TT-HHHHHHHHHHHHHHHHHTSHHHHHHH-EEEEEEEE-SEESGGGTTHHHHSS-GGGHHHHHHHHHHSPPEEHHHHHHHHHHHHHHT-TT-EEEEETTEEEEE-PPP---SS---TT-/--STT-EEEEETTTSHHHHHHHHHHHHTT-SEEEEEES---HHHHHHHHHH-TTSEEEEEE--TT-HHHHHHHHHHHHHHHSS--EEEE------TTSHHHHIIIIIIIHHHHHHHHHHHH-GGGT---EEEEEE--HHHHS--TT-HHHHHHHHHHHHHHHHHTSHHHHHHH-EEEEEEEE-SEESGGGTTHHHHSS-GGGHHHHHHHHHHSPPEEHHHHHHHHHHHHHHT-TT-EEEEETTEEEEE-PPP----S---TT-